Protein AF-0000000076589955 (afdb_homodimer)

Organism: Tetradesmus obliquus (NCBI:txid3088)

Foldseek 3Di:
DPPPDLQAFQQQLRRVLLVVLQVLLCVLCCCVLVPCLVVVVLVVDAQVRLQVNLCVQQVCLPVVVVVDDRPSPVPDDPQQRVSVLLLLLQLLLLCLCQQFVVLLCCQFFVKAAQRHHDDDLRGHVSSSSNSSSLVSNLQSNLLSQLSNLCVVCVPPDPVVNVVSSLVSQLVSLLVSLLVVLVSCPSPVRIDTPDSVCCNPVVSSLSSLLRSQCNVLVSPAPRHVPDDRDGSVNSNVSSVVSSVVSVVVSQVCLVPVWHPDDDPSRVVRRPSDPDPPD/DPPPDLQAFQQQLRRVLLVVLQVCLCVLCCCVLPPCLVVVVLVVDAQVRLQVNLCVQQVCLPPVVVVDDRPSPVPDDPQQRVSVLLLLLQLLLLCLCQQFVVLLCCQFFVKAAQGHHDDDLRGHPSSSSNSSSLVSNLQSNLLSQLSNLCVVCVPPDPVVNVVSSLVSQLVSLLVSLLVVLVSCPSPVRIDTPDSVCCNPVVSSLSSLLRSQCNVLVSPAPRHVPDDRDGSVNSNVSSVVSSVVSVVVSQVCLVPVWHPDDDPSRVVRRPSDDDPPD

pLDDT: mean 89.79, std 14.44, range [21.58, 98.88]

Solvent-accessible surface area (backbone atoms only — not comparable to full-atom values): 28778 Å² total; per-residue (Å²): 124,85,81,64,61,55,50,55,52,75,13,57,40,41,29,52,35,37,51,48,40,56,67,49,42,59,54,50,49,43,46,49,66,64,39,35,52,74,67,47,52,63,77,74,40,47,36,66,47,38,40,48,55,12,44,66,45,27,47,51,72,60,54,47,64,74,73,46,93,51,82,69,40,68,91,46,63,71,75,65,29,39,51,54,50,50,49,51,27,40,48,51,34,33,45,48,41,49,61,54,50,45,40,40,38,37,26,23,44,36,36,49,77,67,62,65,49,55,60,53,88,86,34,46,50,31,55,46,28,40,40,37,40,51,52,48,30,53,43,39,52,47,40,29,53,51,37,34,55,48,56,74,36,63,85,49,56,68,70,56,41,51,51,50,50,52,50,50,41,49,51,49,17,34,50,51,30,30,50,50,54,57,67,44,61,75,39,84,41,52,41,54,76,47,56,74,51,37,58,50,61,39,12,52,60,54,12,45,56,36,60,50,43,42,66,58,58,48,64,60,50,42,40,74,87,46,74,83,66,48,57,66,54,42,50,38,49,22,28,14,45,41,29,52,39,51,51,52,53,49,50,40,41,77,72,76,46,38,86,39,97,38,85,47,22,77,19,43,51,32,38,76,66,80,73,78,122,124,85,83,65,62,56,49,56,52,75,14,58,40,42,30,52,35,38,51,47,39,56,67,49,42,60,55,49,49,42,46,49,65,63,39,33,54,74,66,48,51,63,78,74,40,47,36,66,48,40,40,49,55,13,44,66,44,28,47,51,74,64,52,49,62,75,74,46,93,52,81,69,42,68,90,47,61,71,74,66,30,41,50,55,49,50,50,52,28,40,48,50,34,33,45,47,42,49,62,54,49,44,42,43,37,36,27,24,46,36,36,50,80,67,60,64,50,54,59,52,90,84,35,47,50,33,55,46,30,40,41,37,39,50,51,49,32,51,45,38,51,48,40,30,53,52,37,35,55,49,56,74,36,62,84,48,58,68,69,57,42,51,50,51,49,52,49,50,41,49,51,50,18,34,50,50,30,30,50,52,54,58,68,44,62,77,39,83,41,50,43,56,76,48,56,71,51,38,58,50,63,40,11,53,60,54,12,46,57,34,59,50,43,43,66,57,59,47,65,61,48,41,41,75,86,45,74,83,66,48,55,66,55,42,50,39,49,23,28,14,47,42,31,50,38,51,51,51,53,50,50,40,41,77,72,75,46,39,85,39,97,38,83,45,20,76,16,42,53,33,40,78,69,77,72,79,121

Radius of gyration: 25.17 Å; Cα contacts (8 Å, |Δi|>4): 727; chains: 2; bounding box: 64×62×56 Å

Sequence (554 aa):
MSTGSSWLAANPSKRWAELFFLAYSPFWIGWALCILVPFQLYEHLDAWGYLLVGLAAALPCVVVPLLLPNKADEAKPWYDWFWVKANVWVAIFGFIGNYFWTHYFFNLLGAAYTLPSHRLNGIPLVMFLMTHAYFLFYHALANLVLRRVEAHLCHAPLATRKLARALAVFLLAYATAFMETLTISHFPYYTFVDRSKMYSVGSLFYAIYFFVSFPMFMRLDETPQGRRWSLREVCLDALAAGMLVTLLLDVWRITVGGIVDSPAAAAGLQWAVEVQGMSTGSSWLAANPSKRWAELFFLAYSPFWIGWALCILVPFQLYEHLDAWGYLLVGLAAALPCVVVPLLLPNKADEAKPWYDWFWVKANVWVAIFGFIGNYFWTHYFFNLLGAAYTLPSHRLNGIPLVMFLMTHAYFLFYHALANLVLRRVEAHLCHAPLATRKLARALAVFLLAYATAFMETLTISHFPYYTFVDRSKMYSVGSLFYAIYFFVSFPMFMRLDETPQGRRWSLREVCLDALAAGMLVTLLLDVWRITVGGIVDSPAAAAGLQWAVEVQG

Structure (mmCIF, N/CA/C/O backbone):
data_AF-0000000076589955-model_v1
#
loop_
_entity.id
_entity.type
_entity.pdbx_description
1 polymer 'Cycloeucalenol cycloisomerase'
#
loop_
_atom_site.group_PDB
_atom_site.id
_atom_site.type_symbol
_atom_site.label_atom_id
_atom_site.label_alt_id
_atom_site.label_comp_id
_atom_site.label_asym_id
_atom_site.label_entity_id
_atom_site.label_seq_id
_atom_site.pdbx_PDB_ins_code
_atom_site.Cartn_x
_atom_site.Cartn_y
_atom_site.Cartn_z
_atom_site.occupancy
_atom_site.B_iso_or_equiv
_atom_site.auth_seq_id
_atom_site.auth_comp_id
_atom_site.auth_asym_id
_atom_site.auth_atom_id
_atom_site.pdbx_PDB_model_num
ATOM 1 N N . MET A 1 1 ? -31.344 -27.297 1.923 1 29.33 1 MET A N 1
ATOM 2 C CA . MET A 1 1 ? -30.125 -26.484 1.826 1 29.33 1 MET A CA 1
ATOM 3 C C . MET A 1 1 ? -29.094 -27.172 0.939 1 29.33 1 MET A C 1
ATOM 5 O O . MET A 1 1 ? -28.703 -28.297 1.196 1 29.33 1 MET A O 1
ATOM 9 N N . SER A 1 2 ? -29.203 -27.125 -0.371 1 36.91 2 SER A N 1
ATOM 10 C CA . SER A 1 2 ? -28.344 -27.906 -1.244 1 36.91 2 SER A CA 1
ATOM 11 C C . SER A 1 2 ? -26.922 -27.984 -0.685 1 36.91 2 SER A C 1
ATOM 13 O O . SER A 1 2 ? -26.375 -26.984 -0.206 1 36.91 2 SER A O 1
ATOM 15 N N . THR A 1 3 ? -26.484 -29 -0.062 1 42.97 3 THR A N 1
ATOM 16 C CA . THR A 1 3 ? -25.219 -29.422 0.52 1 42.97 3 THR A CA 1
ATOM 17 C C . THR A 1 3 ? -24.047 -29.031 -0.383 1 42.97 3 THR A C 1
ATOM 19 O O . THR A 1 3 ? -23.672 -29.781 -1.287 1 42.97 3 THR A O 1
ATOM 22 N N . GLY A 1 4 ? -24.078 -27.844 -1.111 1 51.78 4 GLY A N 1
ATOM 23 C CA . GLY A 1 4 ? -23 -27.453 -2.008 1 51.78 4 GLY A CA 1
ATOM 24 C C . GLY A 1 4 ? -21.625 -27.781 -1.457 1 51.78 4 GLY A C 1
ATOM 25 O O . GLY A 1 4 ? -21.469 -28.016 -0.258 1 51.78 4 GLY A O 1
ATOM 26 N N . SER A 1 5 ? -20.703 -28.344 -2.338 1 67 5 SER A N 1
ATOM 27 C CA . SER A 1 5 ? -19.328 -28.781 -2.047 1 67 5 SER A CA 1
ATOM 28 C C . SER A 1 5 ? -18.609 -27.766 -1.158 1 67 5 SER A C 1
ATOM 30 O O . SER A 1 5 ? -18.688 -26.562 -1.391 1 67 5 SER A O 1
ATOM 32 N N . SER A 1 6 ? -18.328 -28.141 0.119 1 85.38 6 SER A N 1
ATOM 33 C CA . SER A 1 6 ? -17.578 -27.375 1.112 1 85.38 6 SER A CA 1
ATOM 34 C C . SER A 1 6 ? -16.266 -26.844 0.532 1 85.38 6 SER A C 1
ATOM 36 O O . SER A 1 6 ? -15.578 -26.047 1.175 1 85.38 6 SER A O 1
ATOM 38 N N . TRP A 1 7 ? -16.078 -27.188 -0.748 1 90.5 7 TRP A N 1
ATOM 39 C CA . TRP A 1 7 ? -14.844 -26.781 -1.412 1 90.5 7 TRP A CA 1
ATOM 40 C C . TRP A 1 7 ? -15.086 -25.562 -2.307 1 90.5 7 TRP A C 1
ATOM 42 O O . TRP A 1 7 ? -14.195 -24.719 -2.479 1 90.5 7 TRP A O 1
ATOM 52 N N . LEU A 1 8 ? -16.266 -25.516 -2.807 1 93.06 8 LEU A N 1
ATOM 53 C CA . LEU A 1 8 ? -16.547 -24.547 -3.857 1 93.06 8 LEU A CA 1
ATOM 54 C C . LEU A 1 8 ? -17.219 -23.297 -3.285 1 93.06 8 LEU A C 1
ATOM 56 O O . LEU A 1 8 ? -17.922 -23.375 -2.271 1 93.06 8 LEU A O 1
ATOM 60 N N . ALA A 1 9 ? -17.062 -22.188 -3.949 1 94.12 9 ALA A N 1
ATOM 61 C CA . ALA A 1 9 ? -17.656 -20.922 -3.5 1 94.12 9 ALA A CA 1
ATOM 62 C C . ALA A 1 9 ? -19.172 -20.953 -3.611 1 94.12 9 ALA A C 1
ATOM 64 O O . ALA A 1 9 ? -19.719 -21.5 -4.574 1 94.12 9 ALA A O 1
ATOM 65 N N . ALA A 1 10 ? -19.828 -20.359 -2.654 1 92.31 10 ALA A N 1
ATOM 66 C CA . ALA A 1 10 ? -21.281 -20.219 -2.699 1 92.31 10 ALA A CA 1
ATOM 67 C C . ALA A 1 10 ? -21.703 -19.266 -3.814 1 92.31 10 ALA A C 1
ATOM 69 O O . ALA A 1 10 ? -22.766 -19.469 -4.43 1 92.31 10 ALA A O 1
ATOM 70 N N . ASN A 1 11 ? -20.953 -18.25 -4.062 1 94.5 11 ASN A N 1
ATOM 71 C CA . ASN A 1 11 ? -21.172 -17.344 -5.184 1 94.5 11 ASN A CA 1
ATOM 72 C C . ASN A 1 11 ? -20.875 -18.016 -6.516 1 94.5 11 ASN A C 1
ATOM 74 O O . ASN A 1 11 ? -19.734 -18.391 -6.785 1 94.5 11 ASN A O 1
ATOM 78 N N . PRO A 1 12 ? -21.859 -18.188 -7.34 1 94.12 12 PRO A N 1
ATOM 79 C CA . PRO A 1 12 ? -21.656 -18.938 -8.578 1 94.12 12 PRO A CA 1
ATOM 80 C C . PRO A 1 12 ? -20.641 -18.281 -9.516 1 94.12 12 PRO A C 1
ATOM 82 O O . PRO A 1 12 ? -19.922 -18.969 -10.242 1 94.12 12 PRO A O 1
ATOM 85 N N . SER A 1 13 ? -20.641 -16.938 -9.562 1 95.56 13 SER A N 1
ATOM 86 C CA . SER A 1 13 ? -19.656 -16.25 -10.383 1 95.56 13 SER A CA 1
ATOM 87 C C . SER A 1 13 ? -18.234 -16.562 -9.93 1 95.56 13 SER A C 1
ATOM 89 O O . SER A 1 13 ? -17.375 -16.844 -10.758 1 95.56 13 SER A O 1
ATOM 91 N N . LYS A 1 14 ? -18.016 -16.516 -8.617 1 96.38 14 LYS A N 1
ATOM 92 C CA . LYS A 1 14 ? -16.719 -16.828 -8.039 1 96.38 14 LYS A CA 1
ATOM 93 C C . LYS A 1 14 ? -16.375 -18.312 -8.227 1 96.38 14 LYS A C 1
ATOM 95 O O . LYS A 1 14 ? -15.234 -18.656 -8.547 1 96.38 14 LYS A O 1
ATOM 100 N N . ARG A 1 15 ? -17.297 -19.125 -8.086 1 96.38 15 ARG A N 1
ATOM 101 C CA . ARG A 1 15 ? -17.109 -20.562 -8.297 1 96.38 15 ARG A CA 1
ATOM 102 C C . ARG A 1 15 ? -16.641 -20.844 -9.719 1 96.38 15 ARG A C 1
ATOM 104 O O . ARG A 1 15 ? -15.664 -21.578 -9.914 1 96.38 15 ARG A O 1
ATOM 111 N N . TRP A 1 16 ? -17.281 -20.297 -10.617 1 96.69 16 TRP A N 1
ATOM 112 C CA . TRP A 1 16 ? -16.938 -20.5 -12.023 1 96.69 16 TRP A CA 1
ATOM 113 C C . TRP A 1 16 ? -15.516 -20.047 -12.305 1 96.69 16 TRP A C 1
ATOM 115 O O . TRP A 1 16 ? -14.742 -20.766 -12.938 1 96.69 16 TRP A O 1
ATOM 125 N N . ALA A 1 17 ? -15.148 -18.859 -11.844 1 97.62 17 ALA A N 1
ATOM 126 C CA . ALA A 1 17 ? -13.828 -18.281 -12.102 1 97.62 17 ALA A CA 1
ATOM 127 C C . ALA A 1 17 ? -12.727 -19.109 -11.461 1 97.62 17 ALA A C 1
ATOM 129 O O . ALA A 1 17 ? -11.711 -19.391 -12.094 1 97.62 17 ALA A O 1
ATOM 130 N N . GLU A 1 18 ? -12.93 -19.484 -10.211 1 97.75 18 GLU A N 1
ATOM 131 C CA . GLU A 1 18 ? -11.93 -20.281 -9.492 1 97.75 18 GLU A CA 1
ATOM 132 C C . GLU A 1 18 ? -11.711 -21.625 -10.172 1 97.75 18 GLU A C 1
ATOM 134 O O . GLU A 1 18 ? -10.57 -22.078 -10.305 1 97.75 18 GLU A O 1
ATOM 139 N N . LEU A 1 19 ? -12.742 -22.234 -10.578 1 97 19 LEU A N 1
ATOM 140 C CA . LEU A 1 19 ? -12.625 -23.516 -11.273 1 97 19 LEU A CA 1
ATOM 141 C C . LEU A 1 19 ? -11.906 -23.344 -12.602 1 97 19 LEU A C 1
ATOM 143 O O . LEU A 1 19 ? -11.109 -24.203 -13 1 97 19 LEU A O 1
ATOM 147 N N . PHE A 1 20 ? -12.219 -22.281 -13.266 1 97.81 20 PHE A N 1
ATOM 148 C CA . PHE A 1 20 ? -11.523 -22.016 -14.523 1 97.81 20 PHE A CA 1
ATOM 149 C C . PHE A 1 20 ? -10.023 -21.875 -14.289 1 97.81 20 PHE A C 1
ATOM 151 O O . PHE A 1 20 ? -9.219 -22.5 -14.992 1 97.81 20 PHE A O 1
ATOM 158 N N . PHE A 1 21 ? -9.609 -21.016 -13.305 1 98 21 PHE A N 1
ATOM 159 C CA . PHE A 1 21 ? -8.195 -20.781 -13.031 1 98 21 PHE A CA 1
ATOM 160 C C . PHE A 1 21 ? -7.5 -22.062 -12.633 1 98 21 PHE A C 1
ATOM 162 O O . PHE A 1 21 ? -6.359 -22.312 -13.031 1 98 21 PHE A O 1
ATOM 169 N N . LEU A 1 22 ? -8.172 -22.906 -11.867 1 97.69 22 LEU A N 1
ATOM 170 C CA . LEU A 1 22 ? -7.602 -24.188 -11.43 1 97.69 22 LEU A CA 1
ATOM 171 C C . LEU A 1 22 ? -7.457 -25.141 -12.609 1 97.69 22 LEU A C 1
ATOM 173 O O . LEU A 1 22 ? -6.445 -25.844 -12.719 1 97.69 22 LEU A O 1
ATOM 177 N N . ALA A 1 23 ? -8.414 -25.188 -13.484 1 96.88 23 ALA A N 1
ATOM 178 C CA . ALA A 1 23 ? -8.398 -26.094 -14.633 1 96.88 23 ALA A CA 1
ATOM 179 C C . ALA A 1 23 ? -7.367 -25.641 -15.664 1 96.88 23 ALA A C 1
ATOM 181 O O . ALA A 1 23 ? -6.754 -26.469 -16.344 1 96.88 23 ALA A O 1
ATOM 182 N N . TYR A 1 24 ? -7.215 -24.344 -15.75 1 96.75 24 TYR A N 1
ATOM 183 C CA . TYR A 1 24 ? -6.301 -23.797 -16.734 1 96.75 24 TYR A CA 1
ATOM 184 C C . TYR A 1 24 ? -4.852 -23.953 -16.297 1 96.75 24 TYR A C 1
ATOM 186 O O . TYR A 1 24 ? -3.955 -24.125 -17.125 1 96.75 24 TYR A O 1
ATOM 194 N N . SER A 1 25 ? -4.531 -23.922 -15.023 1 95.06 25 SER A N 1
ATOM 195 C CA . SER A 1 25 ? -3.188 -23.797 -14.477 1 95.06 25 SER A CA 1
ATOM 196 C C . SER A 1 25 ? -2.326 -25 -14.836 1 95.06 25 SER A C 1
ATOM 198 O O . SER A 1 25 ? -1.138 -24.859 -15.125 1 95.06 25 SER A O 1
ATOM 200 N N . PRO A 1 26 ? -2.844 -26.25 -14.828 1 92.75 26 PRO A N 1
ATOM 201 C CA . PRO A 1 26 ? -2 -27.375 -15.227 1 92.75 26 PRO A CA 1
ATOM 202 C C . PRO A 1 26 ? -1.487 -27.25 -16.656 1 92.75 26 PRO A C 1
ATOM 204 O O . PRO A 1 26 ? -0.429 -27.797 -17 1 92.75 26 PRO A O 1
ATOM 207 N N . PHE A 1 27 ? -2.227 -26.531 -17.453 1 89.75 27 PHE A N 1
ATOM 208 C CA . PHE A 1 27 ? -1.818 -26.359 -18.844 1 89.75 27 PHE A CA 1
ATOM 209 C C . PHE A 1 27 ? -0.535 -25.531 -18.922 1 89.75 27 PHE A C 1
ATOM 211 O O . PHE A 1 27 ? 0.465 -26 -19.484 1 89.75 27 PHE A O 1
ATOM 218 N N . TRP A 1 28 ? -0.525 -24.312 -18.375 1 89.5 28 TRP A N 1
ATOM 219 C CA . TRP A 1 28 ? 0.678 -23.5 -18.5 1 89.5 28 TRP A CA 1
ATOM 220 C C . TRP A 1 28 ? 1.794 -24.031 -17.609 1 89.5 28 TRP A C 1
ATOM 222 O O . TRP A 1 28 ? 2.977 -23.875 -17.922 1 89.5 28 TRP A O 1
ATOM 232 N N . ILE A 1 29 ? 1.489 -24.641 -16.453 1 87.94 29 ILE A N 1
ATOM 233 C CA . ILE A 1 29 ? 2.506 -25.266 -15.617 1 87.94 29 ILE A CA 1
ATOM 234 C C . ILE A 1 29 ? 3.182 -26.391 -16.375 1 87.94 29 ILE A C 1
ATOM 236 O O . ILE A 1 29 ? 4.41 -26.516 -16.375 1 87.94 29 ILE A O 1
ATOM 240 N N . GLY A 1 30 ? 2.373 -27.25 -17.078 1 86.25 30 GLY A N 1
ATOM 241 C CA . GLY A 1 30 ? 2.898 -28.344 -17.875 1 86.25 30 GLY A CA 1
ATOM 242 C C . GLY A 1 30 ? 3.82 -27.891 -18.984 1 86.25 30 GLY A C 1
ATOM 243 O O . GLY A 1 30 ? 4.914 -28.438 -19.156 1 86.25 30 GLY A O 1
ATOM 244 N N . TRP A 1 31 ? 3.389 -26.938 -19.656 1 87.06 31 TRP A N 1
ATOM 245 C CA . TRP A 1 31 ? 4.207 -26.469 -20.766 1 87.06 31 TRP A CA 1
ATOM 246 C C . TRP A 1 31 ? 5.469 -25.781 -20.266 1 87.06 31 TRP A C 1
ATOM 248 O O . TRP A 1 31 ? 6.551 -25.953 -20.828 1 87.06 31 TRP A O 1
ATOM 258 N N . ALA A 1 32 ? 5.438 -24.969 -19.188 1 82.62 32 ALA A N 1
ATOM 259 C CA . ALA A 1 32 ? 6.586 -24.219 -18.672 1 82.62 32 ALA A CA 1
ATOM 260 C C . ALA A 1 32 ? 7.566 -25.156 -17.969 1 82.62 32 ALA A C 1
ATOM 262 O O . ALA A 1 32 ? 8.766 -25.156 -18.266 1 82.62 32 ALA A O 1
ATOM 263 N N . LEU A 1 33 ? 7.043 -26.062 -17.141 1 80.75 33 LEU A N 1
ATOM 264 C CA . LEU A 1 33 ? 7.914 -26.828 -16.266 1 80.75 33 LEU A CA 1
ATOM 265 C C . LEU A 1 33 ? 8.227 -28.188 -16.859 1 80.75 33 LEU A C 1
ATOM 267 O O . LEU A 1 33 ? 9.219 -28.828 -16.5 1 80.75 33 LEU A O 1
ATOM 271 N N . CYS A 1 34 ? 7.414 -28.609 -17.875 1 83 34 CYS A N 1
ATOM 272 C CA . CYS A 1 34 ? 7.641 -29.953 -18.391 1 83 34 CYS A CA 1
ATOM 273 C C . CYS A 1 34 ? 8.164 -29.891 -19.828 1 83 34 CYS A C 1
ATOM 275 O O . CYS A 1 34 ? 8.648 -30.891 -20.359 1 83 34 CYS A O 1
ATOM 277 N N . ILE A 1 35 ? 8.055 -28.812 -20.359 1 87.44 35 ILE A N 1
ATOM 278 C CA . ILE A 1 35 ? 8.492 -28.734 -21.75 1 87.44 35 ILE A CA 1
ATOM 279 C C . ILE A 1 35 ? 9.555 -27.656 -21.906 1 87.44 35 ILE A C 1
ATOM 281 O O . ILE A 1 35 ? 10.719 -27.938 -22.203 1 87.44 35 ILE A O 1
ATOM 285 N N . LEU A 1 36 ? 9.273 -26.484 -21.578 1 86.94 36 LEU A N 1
ATOM 286 C CA . LEU A 1 36 ? 10.148 -25.344 -21.797 1 86.94 36 LEU A CA 1
ATOM 287 C C . LEU A 1 36 ? 11.469 -25.516 -21.047 1 86.94 36 LEU A C 1
ATOM 289 O O . LEU A 1 36 ? 12.539 -25.359 -21.641 1 86.94 36 LEU A O 1
ATOM 293 N N . VAL A 1 37 ? 11.445 -25.906 -19.812 1 83 37 VAL A N 1
ATOM 294 C CA . VAL A 1 37 ? 12.633 -25.938 -18.969 1 83 37 VAL A CA 1
ATOM 295 C C . VAL A 1 37 ? 13.422 -27.219 -19.219 1 83 37 VAL A C 1
ATOM 297 O O . VAL A 1 37 ? 14.617 -27.172 -19.531 1 83 37 VAL A O 1
ATOM 300 N N . PRO A 1 38 ? 12.766 -28.406 -19.25 1 83.31 38 PRO A N 1
ATOM 301 C CA . PRO A 1 38 ? 13.531 -29.641 -19.438 1 83.31 38 PRO A CA 1
ATOM 302 C C . PRO A 1 38 ? 14.164 -29.75 -20.828 1 83.31 38 PRO A C 1
ATOM 304 O O . PRO A 1 38 ? 15.25 -30.297 -20.969 1 83.31 38 PRO A O 1
ATOM 307 N N . PHE A 1 39 ? 13.531 -29.188 -21.766 1 89.19 39 PHE A N 1
ATOM 308 C CA . PHE A 1 39 ? 14.078 -29.25 -23.109 1 89.19 39 PHE A CA 1
ATOM 309 C C . PHE A 1 39 ? 14.914 -28.016 -23.422 1 89.19 39 PHE A C 1
ATOM 311 O O . P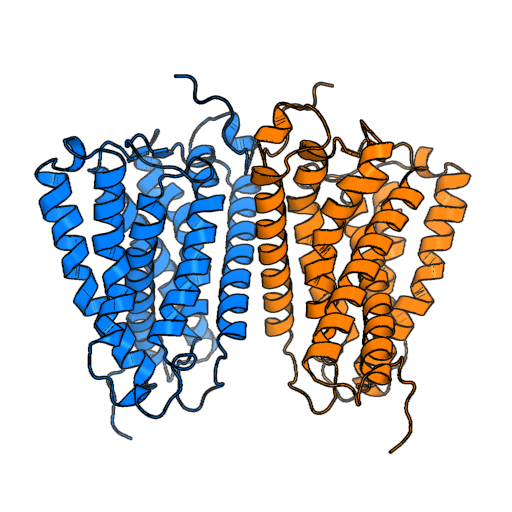HE A 1 39 ? 15.352 -27.828 -24.562 1 89.19 39 PHE A O 1
ATOM 318 N N . GLN A 1 40 ? 15.07 -27.172 -22.453 1 89.12 40 GLN A N 1
ATOM 319 C CA . GLN A 1 40 ? 15.93 -25.984 -22.484 1 89.12 40 GLN A CA 1
ATOM 320 C C . GLN A 1 40 ? 15.562 -25.078 -23.656 1 89.12 40 GLN A C 1
ATOM 322 O O . GLN A 1 40 ? 16.453 -24.547 -24.344 1 89.12 40 GLN A O 1
ATOM 327 N N . LEU A 1 41 ? 14.32 -25.047 -23.984 1 90.06 41 LEU A N 1
ATOM 328 C CA . LEU A 1 41 ? 13.859 -24.203 -25.078 1 90.06 41 LEU A CA 1
ATOM 329 C C . LEU A 1 41 ? 14.094 -22.719 -24.766 1 90.06 41 LEU A C 1
ATOM 331 O O . LEU A 1 41 ? 14.133 -21.891 -25.672 1 90.06 41 LEU A O 1
ATOM 335 N N . TYR A 1 42 ? 14.25 -22.391 -23.484 1 88.06 42 TYR A N 1
ATOM 336 C CA . TYR A 1 42 ? 14.484 -21.031 -23.016 1 88.06 42 TYR A CA 1
ATOM 337 C C . TYR A 1 42 ? 15.797 -20.484 -23.578 1 88.06 42 TYR A C 1
ATOM 339 O O . TYR A 1 42 ? 15.984 -19.281 -23.672 1 88.06 42 TYR A O 1
ATOM 347 N N . GLU A 1 43 ? 16.734 -21.344 -23.953 1 90.25 43 GLU A N 1
ATOM 348 C CA . GLU A 1 43 ? 18.047 -20.938 -24.453 1 90.25 43 GLU A CA 1
ATOM 349 C C . GLU A 1 43 ? 17.922 -20.312 -25.844 1 90.25 43 GLU A C 1
ATOM 351 O O . GLU A 1 43 ? 18.812 -19.578 -26.281 1 90.25 43 GLU A O 1
ATOM 356 N N . HIS A 1 44 ? 16.828 -20.656 -26.422 1 91.81 44 HIS A N 1
ATOM 357 C CA . HIS A 1 44 ? 16.672 -20.172 -27.781 1 91.81 44 HIS A CA 1
ATOM 358 C C . HIS A 1 44 ? 15.773 -18.938 -27.828 1 91.81 44 HIS A C 1
ATOM 360 O O . HIS A 1 44 ? 15.438 -18.438 -28.906 1 91.81 44 HIS A O 1
ATOM 366 N N . LEU A 1 45 ? 15.438 -18.469 -26.734 1 93.19 45 LEU A N 1
ATOM 367 C CA . LEU A 1 45 ? 14.516 -17.344 -26.672 1 93.19 45 LEU A CA 1
ATOM 368 C C . LEU A 1 45 ? 15.266 -16.031 -26.453 1 93.19 45 LEU A C 1
ATOM 370 O O . LEU A 1 45 ? 16.219 -15.977 -25.688 1 93.19 45 LEU A O 1
ATOM 374 N N . ASP A 1 46 ? 14.898 -15.102 -27.25 1 94.5 46 ASP A N 1
ATOM 375 C CA . ASP A 1 46 ? 15.359 -13.734 -26.984 1 94.5 46 ASP A CA 1
ATOM 376 C C . ASP A 1 46 ? 14.375 -12.984 -26.094 1 94.5 46 ASP A C 1
ATOM 378 O O . ASP A 1 46 ? 13.492 -13.594 -25.484 1 94.5 46 ASP A O 1
ATOM 382 N N . ALA A 1 47 ? 14.516 -11.711 -25.969 1 94.94 47 ALA A N 1
ATOM 383 C CA . ALA A 1 47 ? 13.672 -10.906 -25.094 1 94.94 47 ALA A CA 1
ATOM 384 C C . ALA A 1 47 ? 12.203 -11.016 -25.5 1 94.94 47 ALA A C 1
ATOM 386 O O . ALA A 1 47 ? 11.32 -11.109 -24.656 1 94.94 47 ALA A O 1
ATOM 387 N N . TRP A 1 48 ? 11.93 -11.008 -26.766 1 95.81 48 TRP A N 1
ATOM 388 C CA . TRP A 1 48 ? 10.562 -11.102 -27.281 1 95.81 48 TRP A CA 1
ATOM 389 C C . TRP A 1 48 ? 10 -12.508 -27.062 1 95.81 48 TRP A C 1
ATOM 391 O O . TRP A 1 48 ? 8.812 -12.664 -26.781 1 95.81 48 TRP A O 1
ATOM 401 N N . GLY A 1 49 ? 10.898 -13.477 -27.266 1 94.69 49 GLY A N 1
ATOM 402 C CA . GLY A 1 49 ? 10.477 -14.844 -27 1 94.69 49 GLY A CA 1
ATOM 403 C C . GLY A 1 49 ? 10.031 -15.055 -25.562 1 94.69 49 GLY A C 1
ATOM 404 O O . GLY A 1 49 ? 9 -15.68 -25.312 1 94.69 49 GLY A O 1
ATOM 405 N N . TYR A 1 50 ? 10.781 -14.516 -24.656 1 94.06 50 TYR A N 1
ATOM 406 C CA . TYR A 1 50 ? 10.414 -14.617 -23.25 1 94.06 50 TYR A CA 1
ATOM 407 C C . TYR A 1 50 ? 9.102 -13.898 -22.969 1 94.06 50 TYR A C 1
ATOM 409 O O . TYR A 1 50 ? 8.273 -14.383 -22.188 1 94.06 50 TYR A O 1
ATOM 417 N N . LEU A 1 51 ? 8.938 -12.734 -23.562 1 96 51 LEU A N 1
ATOM 418 C CA . LEU A 1 51 ? 7.691 -12 -23.406 1 96 51 LEU A CA 1
ATOM 419 C C . LEU A 1 51 ? 6.504 -12.82 -23.891 1 96 51 LEU A C 1
ATOM 421 O O . LEU A 1 51 ? 5.453 -12.844 -23.234 1 96 51 LEU A O 1
ATOM 425 N N . LEU A 1 52 ? 6.68 -13.531 -24.984 1 94.5 52 LEU A N 1
ATOM 426 C CA . LEU A 1 52 ? 5.617 -14.352 -25.547 1 94.5 52 LEU A CA 1
ATOM 427 C C . LEU A 1 52 ? 5.273 -15.516 -24.625 1 94.5 52 LEU A C 1
ATOM 429 O O . LEU A 1 52 ? 4.109 -15.898 -24.516 1 94.5 52 LEU A O 1
ATOM 433 N N . VAL A 1 53 ? 6.285 -16.062 -24 1 92.75 53 VAL A N 1
ATOM 434 C CA . VAL A 1 53 ? 6.062 -17.141 -23.047 1 92.75 53 VAL A CA 1
ATOM 435 C C . VAL A 1 53 ? 5.18 -16.641 -21.906 1 92.75 53 VAL A C 1
ATOM 437 O O . VAL A 1 53 ? 4.207 -17.297 -21.531 1 92.75 53 VAL A O 1
ATOM 440 N N . GLY A 1 54 ? 5.543 -15.445 -21.359 1 94.69 54 GLY A N 1
ATOM 441 C CA . GLY A 1 54 ? 4.738 -14.852 -20.312 1 94.69 54 GLY A CA 1
ATOM 442 C C . GLY A 1 54 ? 3.311 -14.562 -20.734 1 94.69 54 GLY A C 1
ATOM 443 O O . GLY A 1 54 ? 2.365 -14.82 -20 1 94.69 54 GLY A O 1
ATOM 444 N N . LEU A 1 55 ? 3.145 -14.062 -21.938 1 96.12 55 LEU A N 1
ATOM 445 C CA . LEU A 1 55 ? 1.824 -13.734 -22.469 1 96.12 55 LEU A CA 1
ATOM 446 C C . LEU A 1 55 ? 0.99 -15 -22.656 1 96.12 55 LEU A C 1
ATOM 448 O O . LEU A 1 55 ? -0.218 -14.992 -22.422 1 96.12 55 LEU A O 1
ATOM 452 N N . ALA A 1 56 ? 1.624 -16.047 -23.078 1 94.25 56 ALA A N 1
ATOM 453 C CA . ALA A 1 56 ? 0.936 -17.312 -23.297 1 94.25 56 ALA A CA 1
ATOM 454 C C . ALA A 1 56 ? 0.344 -17.844 -22 1 94.25 56 ALA A C 1
ATOM 456 O O . ALA A 1 56 ? -0.693 -18.516 -22.016 1 94.25 56 ALA A O 1
ATOM 457 N N . ALA A 1 57 ? 1.024 -17.547 -20.938 1 95.31 57 ALA A N 1
ATOM 458 C CA . ALA A 1 57 ? 0.542 -18.016 -19.641 1 95.31 57 ALA A CA 1
ATOM 459 C C . ALA A 1 57 ? -0.51 -17.062 -19.078 1 95.31 57 ALA A C 1
ATOM 461 O O . ALA A 1 57 ? -1.536 -17.516 -18.547 1 95.31 57 ALA A O 1
ATOM 462 N N . ALA A 1 58 ? -0.334 -15.789 -19.188 1 97.5 58 ALA A N 1
ATOM 463 C CA . ALA A 1 58 ? -1.144 -14.797 -18.484 1 97.5 58 ALA A CA 1
ATOM 464 C C . ALA A 1 58 ? -2.383 -14.422 -19.297 1 97.5 58 ALA A C 1
ATOM 466 O O . ALA A 1 58 ? -3.477 -14.289 -18.734 1 97.5 58 ALA A O 1
ATOM 467 N N . LEU A 1 59 ? -2.289 -14.312 -20.562 1 97.25 59 LEU A N 1
ATOM 468 C CA . LEU A 1 59 ? -3.328 -13.734 -21.406 1 97.25 59 LEU A CA 1
ATOM 469 C C . LEU A 1 59 ? -4.586 -14.602 -21.391 1 97.25 59 LEU A C 1
ATOM 471 O O . LEU A 1 59 ? -5.699 -14.07 -21.359 1 97.25 59 LEU A O 1
ATOM 475 N N . PRO A 1 60 ? -4.484 -15.93 -21.406 1 97.06 60 PRO A N 1
ATOM 476 C CA . PRO A 1 60 ? -5.691 -16.766 -21.391 1 97.06 60 PRO A CA 1
ATOM 477 C C . PRO A 1 60 ? -6.523 -16.578 -20.125 1 97.06 60 PRO A C 1
ATOM 479 O O . PRO A 1 60 ? -7.727 -16.844 -20.125 1 97.06 60 PRO A O 1
ATOM 482 N N . CYS A 1 61 ? -5.91 -16.109 -19.031 1 97.5 61 CYS A N 1
ATOM 483 C CA . CYS A 1 61 ? -6.645 -15.875 -17.797 1 97.5 61 CYS A CA 1
ATOM 484 C C . CYS A 1 61 ? -7.652 -14.742 -17.969 1 97.5 61 CYS A C 1
ATOM 486 O O . CYS A 1 61 ? -8.594 -14.617 -17.188 1 97.5 61 CYS A O 1
ATOM 488 N N . VAL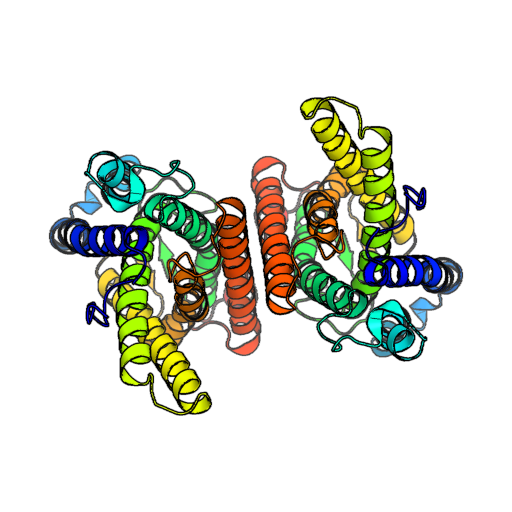 A 1 62 ? -7.492 -13.914 -18.953 1 96.62 62 VAL A N 1
ATOM 489 C CA . VAL A 1 62 ? -8.359 -12.766 -19.203 1 96.62 62 VAL A CA 1
ATOM 490 C C . VAL A 1 62 ? -9.219 -13.016 -20.438 1 96.62 62 VAL A C 1
ATOM 492 O O . VAL A 1 62 ? -10.43 -12.773 -20.406 1 96.62 62 VAL A O 1
ATOM 495 N N . VAL A 1 63 ? -8.711 -13.633 -21.469 1 96.69 63 VAL A N 1
ATOM 496 C CA . VAL A 1 63 ? -9.352 -13.711 -22.781 1 96.69 63 VAL A CA 1
ATOM 497 C C . VAL A 1 63 ? -10.312 -14.898 -22.812 1 96.69 63 VAL A C 1
ATOM 499 O O . VAL A 1 63 ? -11.438 -14.781 -23.312 1 96.69 63 VAL A O 1
ATOM 502 N N . VAL A 1 64 ? -9.867 -16 -22.25 1 96.12 64 VAL A N 1
ATOM 503 C CA . VAL A 1 64 ? -10.648 -17.234 -22.375 1 96.12 64 VAL A CA 1
ATOM 504 C C . VAL A 1 64 ? -11.969 -17.094 -21.625 1 96.12 64 VAL A C 1
ATOM 506 O O . VAL A 1 64 ? -13.023 -17.484 -22.125 1 96.12 64 VAL A O 1
ATOM 509 N N . PRO A 1 65 ? -11.969 -16.547 -20.438 1 95.88 65 PRO A N 1
ATOM 510 C CA . PRO A 1 65 ? -13.242 -16.344 -19.75 1 95.88 65 PRO A CA 1
ATOM 511 C C . PRO A 1 65 ? -14.227 -15.5 -20.547 1 95.88 65 PRO A C 1
ATOM 513 O O . PRO A 1 65 ? -15.445 -15.688 -20.438 1 95.88 65 PRO A O 1
ATOM 516 N N . LEU A 1 66 ? -13.781 -14.586 -21.359 1 92.75 66 LEU A N 1
ATOM 517 C CA . LEU A 1 66 ? -14.633 -13.75 -22.188 1 92.75 66 LEU A CA 1
ATOM 518 C C . LEU A 1 66 ? -15.344 -14.578 -23.25 1 92.75 66 LEU A C 1
ATOM 520 O O . LEU A 1 66 ? -16.422 -14.211 -23.719 1 92.75 66 LEU A O 1
ATOM 524 N N . LEU A 1 67 ? -14.734 -15.719 -23.594 1 93.19 67 LEU A N 1
ATOM 525 C CA . LEU A 1 67 ? -15.234 -16.531 -24.688 1 93.19 67 LEU A CA 1
ATOM 526 C C . LEU A 1 67 ? -16.078 -17.688 -24.188 1 93.19 67 LEU A C 1
ATOM 528 O O . LEU A 1 67 ? -16.781 -18.344 -24.953 1 93.19 67 LEU A O 1
ATOM 532 N N . LEU A 1 68 ? -16 -17.938 -22.922 1 93.69 68 LEU A N 1
ATOM 533 C CA . LEU A 1 68 ? -16.719 -19.078 -22.344 1 93.69 68 LEU A CA 1
ATOM 534 C C . LEU A 1 68 ? -18.047 -18.641 -21.734 1 93.69 68 LEU A C 1
ATOM 536 O O . LEU A 1 68 ? -18.125 -17.578 -21.109 1 93.69 68 LEU A O 1
ATOM 540 N N . PRO A 1 69 ? -19.047 -19.453 -21.969 1 87.25 69 PRO A N 1
ATOM 541 C CA . PRO A 1 69 ? -20.344 -19.125 -21.359 1 87.25 69 PRO A CA 1
ATOM 542 C C . PRO A 1 69 ? -20.312 -19.219 -19.828 1 87.25 69 PRO A C 1
ATOM 544 O O . PRO A 1 69 ? -19.719 -20.141 -19.281 1 87.25 69 PRO A O 1
ATOM 547 N N . ASN A 1 70 ? -20.781 -18.219 -19.141 1 92.38 70 ASN A N 1
ATOM 548 C CA . ASN A 1 70 ? -20.938 -18.156 -17.688 1 92.38 70 ASN A CA 1
ATOM 549 C C . ASN A 1 70 ? -22.312 -17.609 -17.297 1 92.38 70 ASN A C 1
ATOM 551 O O . ASN A 1 70 ? -22.531 -16.406 -17.297 1 92.38 70 ASN A O 1
ATOM 555 N N . LYS A 1 71 ? -23.219 -18.531 -16.969 1 93.19 71 LYS A N 1
ATOM 556 C CA . LYS A 1 71 ? -24.594 -18.172 -16.672 1 93.19 71 LYS A CA 1
ATOM 557 C C . LYS A 1 71 ? -24.672 -17.234 -15.477 1 93.19 71 LYS A C 1
ATOM 559 O O . LYS A 1 71 ? -25.531 -16.344 -15.43 1 93.19 71 LYS A O 1
ATOM 564 N N . ALA A 1 72 ? -23.812 -17.406 -14.578 1 92 72 ALA A N 1
ATOM 565 C CA . ALA A 1 72 ? -23.844 -16.609 -13.352 1 92 72 ALA A CA 1
ATOM 566 C C . ALA A 1 72 ? -23.562 -15.133 -13.648 1 92 72 ALA A C 1
ATOM 568 O O . ALA A 1 72 ? -24 -14.25 -12.898 1 92 72 ALA A O 1
ATOM 569 N N . ASP A 1 73 ? -22.906 -14.82 -14.797 1 93.88 73 ASP A N 1
ATOM 570 C CA . ASP A 1 73 ? -22.453 -13.461 -15.086 1 93.88 73 ASP A CA 1
ATOM 571 C C . ASP A 1 73 ? -23.312 -12.828 -16.188 1 93.88 73 ASP A C 1
ATOM 573 O O . ASP A 1 73 ? -23.172 -11.641 -16.469 1 93.88 73 ASP A O 1
ATOM 577 N N . GLU A 1 74 ? -24.188 -13.469 -16.828 1 92.44 74 GLU A N 1
ATOM 578 C CA . GLU A 1 74 ? -24.938 -13.016 -18 1 92.44 74 GLU A CA 1
ATOM 579 C C . GLU A 1 74 ? -25.734 -11.758 -17.688 1 92.44 74 GLU A C 1
ATOM 581 O O . GLU A 1 74 ? -25.797 -10.836 -18.5 1 92.44 74 GLU A O 1
ATOM 586 N N . ALA A 1 75 ? -26.359 -11.57 -16.531 1 91 75 ALA A N 1
ATOM 587 C CA . ALA A 1 75 ? -27.234 -10.445 -16.234 1 91 75 ALA A CA 1
ATOM 588 C C . ALA A 1 75 ? -26.484 -9.352 -15.484 1 91 75 ALA A C 1
ATOM 590 O O . ALA A 1 75 ? -27.094 -8.391 -15 1 91 75 ALA A O 1
ATOM 591 N N . LYS A 1 76 ? -25.188 -9.484 -15.508 1 92 76 LYS A N 1
ATOM 592 C CA . LYS A 1 76 ? -24.391 -8.523 -14.75 1 92 76 LYS A CA 1
ATOM 593 C C . LYS A 1 76 ? -23.453 -7.738 -15.672 1 92 76 LYS A C 1
ATOM 595 O O . LYS A 1 76 ? -23 -8.258 -16.688 1 92 76 LYS A O 1
ATOM 600 N N . PRO A 1 77 ? -23.297 -6.484 -15.359 1 95 77 PRO A N 1
ATOM 601 C CA . PRO A 1 77 ? -22.25 -5.766 -16.109 1 95 77 PRO A CA 1
ATOM 602 C C . PRO A 1 77 ? -20.859 -6.355 -15.883 1 95 77 PRO A C 1
ATOM 604 O O . PRO A 1 77 ? -20.625 -7 -14.859 1 95 77 PRO A O 1
ATOM 607 N N . TRP A 1 78 ? -19.891 -6.145 -16.766 1 94.62 78 TRP A N 1
ATOM 608 C CA . TRP A 1 78 ? -18.594 -6.809 -16.781 1 94.62 78 TRP A CA 1
ATOM 609 C C . TRP A 1 78 ? -17.797 -6.488 -15.508 1 94.62 78 TRP A C 1
ATOM 611 O O . TRP A 1 78 ? -17.031 -7.324 -15.023 1 94.62 78 TRP A O 1
ATOM 621 N N . TYR A 1 79 ? -17.984 -5.27 -14.898 1 95 79 TYR A N 1
ATOM 622 C CA . TYR A 1 79 ? -17.203 -4.859 -13.734 1 95 79 TYR A CA 1
ATOM 623 C C . TYR A 1 79 ? -17.734 -5.52 -12.461 1 95 79 TYR A C 1
ATOM 625 O O . TYR A 1 79 ? -17.188 -5.305 -11.375 1 95 79 TYR A O 1
ATOM 633 N N . ASP A 1 80 ? -18.75 -6.418 -12.656 1 94.62 80 ASP A N 1
ATOM 634 C CA . ASP A 1 80 ? -19.266 -7.176 -11.523 1 94.62 80 ASP A CA 1
ATOM 635 C C . ASP A 1 80 ? -18.938 -8.664 -11.648 1 94.62 80 ASP A C 1
ATOM 637 O O . ASP A 1 80 ? -19.234 -9.453 -10.758 1 94.62 80 ASP A O 1
ATOM 641 N N . TRP A 1 81 ? -18.281 -9.023 -12.727 1 96.44 81 TRP A N 1
ATOM 642 C CA . TRP A 1 81 ? -17.859 -10.414 -12.898 1 96.44 81 TRP A CA 1
ATOM 643 C C . TRP A 1 81 ? -16.672 -10.727 -12 1 96.44 81 TRP A C 1
ATOM 645 O O . TRP A 1 81 ? -15.688 -9.977 -11.984 1 96.44 81 TRP A O 1
ATOM 655 N N . PHE A 1 82 ? -16.703 -11.859 -11.344 1 97.06 82 PHE A N 1
ATOM 656 C CA . PHE A 1 82 ? -15.641 -12.156 -10.375 1 97.06 82 PHE A CA 1
ATOM 657 C C . PHE A 1 82 ? -14.312 -12.383 -11.086 1 97.06 82 PHE A C 1
ATOM 659 O O . PHE A 1 82 ? -13.258 -12.008 -10.57 1 97.06 82 PHE A O 1
ATOM 666 N N . TRP A 1 83 ? -14.336 -13.078 -12.195 1 97.75 83 TRP A N 1
ATOM 667 C CA . TRP A 1 83 ? -13.055 -13.344 -12.828 1 97.75 83 TRP A CA 1
ATOM 668 C C . TRP A 1 83 ? -12.375 -12.047 -13.25 1 97.75 83 TRP A C 1
ATOM 670 O O . TRP A 1 83 ? -11.141 -11.961 -13.266 1 97.75 83 TRP A O 1
ATOM 680 N N . VAL A 1 84 ? -13.094 -10.977 -13.617 1 97.88 84 VAL A N 1
ATOM 681 C CA . VAL A 1 84 ? -12.531 -9.664 -13.898 1 97.88 84 VAL A CA 1
ATOM 682 C C . VAL A 1 84 ? -11.922 -9.086 -12.625 1 97.88 84 VAL A C 1
ATOM 684 O O . VAL A 1 84 ? -10.781 -8.609 -12.633 1 97.88 84 VAL A O 1
ATOM 687 N N . LYS A 1 85 ? -12.648 -9.141 -11.523 1 98.31 85 LYS A N 1
ATOM 688 C CA . LYS A 1 85 ? -12.172 -8.633 -10.234 1 98.31 85 LYS A CA 1
ATOM 689 C C . LYS A 1 85 ? -10.914 -9.375 -9.781 1 98.31 85 LYS A C 1
ATOM 691 O O . LYS A 1 85 ? -9.977 -8.766 -9.273 1 98.31 85 LYS A O 1
ATOM 696 N N . ALA A 1 86 ? -10.953 -10.688 -10.023 1 98.69 86 ALA A N 1
ATOM 697 C CA . ALA A 1 86 ? -9.805 -11.508 -9.664 1 98.69 86 ALA A CA 1
ATOM 698 C C . ALA A 1 86 ? -8.562 -11.102 -10.461 1 98.69 86 ALA A C 1
ATOM 700 O O . ALA A 1 86 ? -7.477 -10.961 -9.898 1 98.69 86 ALA A O 1
ATOM 701 N N . ASN A 1 87 ? -8.734 -10.914 -11.711 1 98.75 87 ASN A N 1
ATOM 702 C CA . ASN A 1 87 ? -7.629 -10.508 -12.562 1 98.75 87 ASN A CA 1
ATOM 703 C C . ASN A 1 87 ? -7.102 -9.125 -12.172 1 98.75 87 ASN A C 1
ATOM 705 O O . ASN A 1 87 ? -5.891 -8.906 -12.141 1 98.75 87 ASN A O 1
ATOM 709 N N . VAL A 1 88 ? -7.988 -8.25 -11.852 1 98.75 88 VAL A N 1
ATOM 710 C CA . VAL A 1 88 ? -7.586 -6.902 -11.477 1 98.75 88 VAL A CA 1
ATOM 711 C C . VAL A 1 88 ? -6.824 -6.938 -10.148 1 98.75 88 VAL A C 1
ATOM 713 O O . VAL A 1 88 ? -5.762 -6.328 -10.023 1 98.75 88 VAL A O 1
ATOM 716 N N . TRP A 1 89 ? -7.387 -7.641 -9.188 1 98.88 89 TRP A N 1
ATOM 717 C CA . TRP A 1 89 ? -6.762 -7.742 -7.871 1 98.88 89 TRP A CA 1
ATOM 718 C C . TRP A 1 89 ? -5.359 -8.328 -7.977 1 98.88 89 TRP A C 1
ATOM 720 O O . TRP A 1 89 ? -4.398 -7.766 -7.449 1 98.88 89 TRP A O 1
ATOM 730 N N . VAL A 1 90 ? -5.191 -9.344 -8.75 1 98.88 90 VAL A N 1
ATOM 731 C CA . VAL A 1 90 ? -3.928 -10.07 -8.883 1 98.88 90 VAL A CA 1
ATOM 732 C C . VAL A 1 90 ? -2.953 -9.258 -9.734 1 98.88 90 VAL A C 1
ATOM 734 O O . VAL A 1 90 ? -1.746 -9.258 -9.477 1 98.88 90 VAL A O 1
ATOM 737 N N . ALA A 1 91 ? -3.469 -8.578 -10.727 1 98.81 91 ALA A N 1
ATOM 738 C CA . ALA A 1 91 ? -2.607 -7.73 -11.547 1 98.81 91 ALA A CA 1
ATOM 739 C C . ALA A 1 91 ? -1.947 -6.641 -10.703 1 98.81 91 ALA A C 1
ATOM 741 O O . ALA A 1 91 ? -0.745 -6.398 -10.828 1 98.81 91 ALA A O 1
ATOM 742 N N . ILE A 1 92 ? -2.719 -6.031 -9.82 1 98.88 92 ILE A N 1
ATOM 743 C CA . ILE A 1 92 ? -2.195 -4.969 -8.969 1 98.88 92 ILE A CA 1
ATOM 744 C C . ILE A 1 92 ? -1.205 -5.551 -7.969 1 98.88 92 ILE A C 1
ATOM 746 O O . ILE A 1 92 ? -0.083 -5.059 -7.832 1 98.88 92 ILE A O 1
ATOM 750 N N . PHE A 1 93 ? -1.616 -6.598 -7.344 1 98.88 93 PHE A N 1
ATOM 751 C CA . PHE A 1 93 ? -0.79 -7.238 -6.328 1 98.88 93 PHE A CA 1
ATOM 752 C C . PHE A 1 93 ? 0.498 -7.777 -6.938 1 98.88 93 PHE A C 1
ATOM 754 O O . PHE A 1 93 ? 1.583 -7.574 -6.387 1 98.88 93 PHE A O 1
ATOM 761 N N . GLY A 1 94 ? 0.352 -8.445 -8.086 1 98.56 94 GLY A N 1
ATOM 762 C CA . GLY A 1 94 ? 1.51 -8.984 -8.781 1 98.56 94 GLY A CA 1
ATOM 763 C C . GLY A 1 94 ? 2.459 -7.91 -9.281 1 98.56 94 GLY A C 1
ATOM 764 O O . GLY A 1 94 ? 3.678 -8.094 -9.258 1 98.56 94 GLY A O 1
ATOM 765 N N . PHE A 1 95 ? 1.861 -6.828 -9.773 1 98.38 95 PHE A N 1
ATOM 766 C CA . PHE A 1 95 ? 2.697 -5.723 -10.219 1 98.38 95 PHE A CA 1
ATOM 767 C C . PHE A 1 95 ? 3.545 -5.18 -9.078 1 98.38 95 PHE A C 1
ATOM 769 O O . PHE A 1 95 ? 4.754 -5.004 -9.227 1 98.38 95 PHE A O 1
ATOM 776 N N . ILE A 1 96 ? 2.945 -4.934 -7.934 1 97.81 96 ILE A N 1
ATOM 777 C CA . ILE A 1 96 ? 3.645 -4.426 -6.758 1 97.81 96 ILE A CA 1
ATOM 778 C C . ILE A 1 96 ? 4.742 -5.402 -6.344 1 97.81 96 ILE A C 1
ATOM 780 O O . ILE A 1 96 ? 5.863 -4.992 -6.043 1 97.81 96 ILE A O 1
ATOM 784 N N . GLY A 1 97 ? 4.406 -6.66 -6.379 1 97.31 97 GLY A N 1
ATOM 785 C CA . GLY A 1 97 ? 5.355 -7.688 -5.988 1 97.31 97 GLY A CA 1
ATOM 786 C C . GLY A 1 97 ? 6.594 -7.719 -6.863 1 97.31 97 GLY A C 1
ATOM 787 O O . GLY A 1 97 ? 7.719 -7.738 -6.355 1 97.31 97 GLY A O 1
ATOM 788 N N . ASN A 1 98 ? 6.34 -7.707 -8.133 1 96.38 98 ASN A N 1
ATOM 789 C CA . ASN A 1 98 ? 7.48 -7.746 -9.039 1 96.38 98 ASN A CA 1
ATOM 790 C C . ASN A 1 98 ? 8.258 -6.43 -9.023 1 96.38 98 ASN A C 1
ATOM 792 O O . ASN A 1 98 ? 9.484 -6.43 -8.914 1 96.38 98 ASN A O 1
ATOM 796 N N . TYR A 1 99 ? 7.535 -5.371 -9.031 1 94.5 99 TYR A N 1
ATOM 797 C CA . TYR A 1 99 ? 8.141 -4.059 -9.211 1 94.5 99 TYR A CA 1
ATOM 798 C C . TYR A 1 99 ? 8.945 -3.656 -7.984 1 94.5 99 TYR A C 1
ATOM 800 O O . TYR A 1 99 ? 10.039 -3.098 -8.109 1 94.5 99 TYR A O 1
ATOM 808 N N . PHE A 1 100 ? 8.453 -3.988 -6.77 1 93.62 100 PHE A N 1
ATOM 809 C CA . PHE A 1 100 ? 9.094 -3.523 -5.547 1 93.62 100 PHE A CA 1
ATOM 810 C C . PHE A 1 100 ? 9.75 -4.684 -4.809 1 93.62 100 PHE A C 1
ATOM 812 O O . PHE A 1 100 ? 10.938 -4.621 -4.473 1 93.62 100 PHE A O 1
ATOM 819 N N . TRP A 1 101 ? 9.094 -5.75 -4.621 1 94.88 101 TRP A N 1
ATOM 820 C CA . TRP A 1 101 ? 9.516 -6.758 -3.652 1 94.88 101 TRP A CA 1
ATOM 821 C C . TRP A 1 101 ? 10.664 -7.598 -4.199 1 94.88 101 TRP A C 1
ATOM 823 O O . TRP A 1 101 ? 11.445 -8.164 -3.43 1 94.88 101 TRP A O 1
ATOM 833 N N . THR A 1 102 ? 10.719 -7.723 -5.531 1 92.38 102 THR A N 1
ATOM 834 C CA . THR A 1 102 ? 11.812 -8.492 -6.117 1 92.38 102 THR A CA 1
ATOM 835 C C . THR A 1 102 ? 13.164 -7.93 -5.688 1 92.38 102 THR A C 1
ATOM 837 O O . THR A 1 102 ? 14.133 -8.68 -5.527 1 92.38 102 THR A O 1
ATOM 840 N N . HIS A 1 103 ? 13.219 -6.699 -5.41 1 89.12 103 HIS A N 1
ATOM 841 C CA . HIS A 1 103 ? 14.461 -6.082 -4.953 1 89.12 103 HIS A CA 1
ATOM 842 C C . HIS A 1 103 ? 14.859 -6.598 -3.576 1 89.12 103 HIS A C 1
ATOM 844 O O . HIS A 1 103 ? 16.047 -6.707 -3.268 1 89.12 103 HIS A O 1
ATOM 850 N N . TYR A 1 104 ? 13.867 -6.93 -2.773 1 90 104 TYR A N 1
ATOM 851 C CA . TYR A 1 104 ? 14.188 -7.586 -1.511 1 90 104 TYR A CA 1
ATOM 852 C C . TYR A 1 104 ? 14.789 -8.961 -1.749 1 90 104 TYR A C 1
ATOM 854 O O . TYR A 1 104 ? 15.656 -9.406 -0.991 1 90 104 TYR A O 1
ATOM 862 N N . PHE A 1 105 ? 14.328 -9.648 -2.801 1 90.5 105 PHE A N 1
ATOM 863 C CA . PHE A 1 105 ? 14.875 -10.953 -3.135 1 90.5 105 PHE A CA 1
ATOM 864 C C . PHE A 1 105 ? 16.344 -10.844 -3.547 1 90.5 105 PHE A C 1
ATOM 866 O O . PHE A 1 105 ? 17.156 -11.688 -3.188 1 90.5 105 PHE A O 1
ATOM 873 N N . PHE A 1 106 ? 16.594 -9.766 -4.27 1 87.38 106 PHE A N 1
ATOM 874 C CA . PHE A 1 106 ? 17.969 -9.539 -4.695 1 87.38 106 PHE A CA 1
ATOM 875 C C . PHE A 1 106 ? 18.859 -9.227 -3.496 1 87.38 106 PHE A C 1
ATOM 877 O O . PHE A 1 106 ? 19.891 -9.875 -3.297 1 87.38 106 PHE A O 1
ATOM 884 N N . ASN A 1 107 ? 18.359 -8.367 -2.666 1 86.69 107 ASN A N 1
ATOM 885 C CA . ASN A 1 107 ? 19.219 -7.773 -1.645 1 86.69 107 ASN A CA 1
ATOM 886 C C . ASN A 1 107 ? 19.281 -8.648 -0.395 1 86.69 107 ASN A C 1
ATOM 888 O O . ASN A 1 107 ? 20.328 -8.703 0.271 1 86.69 107 ASN A O 1
ATOM 892 N N . LEU A 1 108 ? 18.203 -9.273 -0.08 1 89.62 108 LEU A N 1
ATOM 893 C CA . LEU A 1 108 ? 18.156 -10.016 1.178 1 89.62 108 LEU A CA 1
ATOM 894 C C . LEU A 1 108 ? 18.375 -11.508 0.943 1 89.62 108 LEU A C 1
ATOM 896 O O . LEU A 1 108 ? 18.938 -12.195 1.804 1 89.62 108 LEU A O 1
ATOM 900 N N . LEU A 1 109 ? 17.984 -11.992 -0.244 1 91.31 109 LEU A N 1
ATOM 901 C CA . LEU A 1 109 ? 17.984 -13.438 -0.44 1 91.31 109 LEU A CA 1
ATOM 902 C C . LEU A 1 109 ? 19.062 -13.852 -1.421 1 91.31 109 LEU A C 1
ATOM 904 O O . LEU A 1 109 ? 19.328 -15.047 -1.608 1 91.31 109 LEU A O 1
ATOM 908 N N . GLY A 1 110 ? 19.75 -12.852 -2.025 1 89.31 110 GLY A N 1
ATOM 909 C CA . GLY A 1 110 ? 20.812 -13.164 -2.959 1 89.31 110 GLY A CA 1
ATOM 910 C C . GLY A 1 110 ? 20.312 -13.781 -4.254 1 89.31 110 GLY A C 1
ATOM 911 O O . GLY A 1 110 ? 20.984 -14.648 -4.824 1 89.31 110 GLY A O 1
ATOM 912 N N . ALA A 1 111 ? 19.125 -13.414 -4.648 1 89.31 111 ALA A N 1
ATOM 913 C CA . ALA A 1 111 ? 18.547 -13.906 -5.902 1 89.31 111 ALA A CA 1
ATOM 914 C C . ALA A 1 111 ? 18.953 -13.016 -7.074 1 89.31 111 ALA A C 1
ATOM 916 O O . ALA A 1 111 ? 19.359 -11.867 -6.879 1 89.31 111 ALA A O 1
ATOM 917 N N . ALA A 1 112 ? 18.906 -13.555 -8.266 1 88.75 112 ALA A N 1
ATOM 918 C CA . ALA A 1 112 ? 19.219 -12.766 -9.461 1 88.75 112 ALA A CA 1
ATOM 919 C C . ALA A 1 112 ? 18.516 -13.352 -10.688 1 88.75 112 ALA A C 1
ATOM 921 O O . ALA A 1 112 ? 18.406 -14.578 -10.828 1 88.75 112 ALA A O 1
ATOM 922 N N . TYR A 1 113 ? 18.016 -12.477 -11.555 1 89.38 113 TYR A N 1
ATOM 923 C CA . TYR A 1 113 ? 17.531 -12.844 -12.875 1 89.38 113 TYR A CA 1
ATOM 924 C C . TYR A 1 113 ? 18.562 -12.555 -13.945 1 89.38 113 TYR A C 1
ATOM 926 O O . TYR A 1 113 ? 19.031 -11.414 -14.086 1 89.38 113 TYR A O 1
ATOM 934 N N . THR A 1 114 ? 18.891 -13.539 -14.75 1 89.75 114 THR A N 1
ATOM 935 C CA . THR A 1 114 ? 19.922 -13.328 -15.758 1 89.75 114 THR A CA 1
ATOM 936 C C . THR A 1 114 ? 19.391 -13.625 -17.156 1 89.75 114 THR A C 1
ATOM 938 O O . THR A 1 114 ? 20.156 -13.68 -18.125 1 89.75 114 THR A O 1
ATOM 941 N N . LEU A 1 115 ? 18.172 -13.797 -17.297 1 91.12 115 LEU A N 1
ATOM 942 C CA . LEU A 1 115 ? 17.578 -14.086 -18.609 1 91.12 115 LEU A CA 1
ATOM 943 C C . LEU A 1 115 ? 17.531 -12.828 -19.469 1 91.12 115 LEU A C 1
ATOM 945 O O . LEU A 1 115 ? 17.406 -11.719 -18.953 1 91.12 115 LEU A O 1
ATOM 949 N N . PRO A 1 116 ? 17.734 -13.047 -20.766 1 90.69 116 PRO A N 1
ATOM 950 C CA . PRO A 1 116 ? 17.516 -11.898 -21.641 1 90.69 116 PRO A CA 1
ATOM 951 C C . PRO A 1 116 ? 16.047 -11.469 -21.688 1 90.69 116 PRO A C 1
ATOM 953 O O . PRO A 1 116 ? 15.172 -12.289 -21.969 1 90.69 116 PRO A O 1
ATOM 956 N N . SER A 1 117 ? 15.797 -10.211 -21.297 1 93.06 117 SER A N 1
ATOM 957 C CA . SER A 1 117 ? 14.398 -9.781 -21.234 1 93.06 117 SER A CA 1
ATOM 958 C C . SER A 1 117 ? 14.297 -8.258 -21.234 1 93.06 117 SER A C 1
ATOM 960 O O . SER A 1 117 ? 15.242 -7.566 -20.828 1 93.06 117 SER A O 1
ATOM 962 N N . HIS A 1 118 ? 13.156 -7.848 -21.828 1 94.12 118 HIS A N 1
ATOM 963 C CA . HIS A 1 118 ? 12.789 -6.473 -21.516 1 94.12 118 HIS A CA 1
ATOM 964 C C . HIS A 1 118 ? 12.531 -6.305 -20.016 1 94.12 118 HIS A C 1
ATOM 966 O O . HIS A 1 118 ? 12.023 -7.219 -19.359 1 94.12 118 HIS A O 1
ATOM 972 N N . ARG A 1 119 ? 13 -5.188 -19.531 1 92.5 119 ARG A N 1
ATOM 973 C CA . ARG A 1 119 ? 12.93 -5.043 -18.094 1 92.5 119 ARG A CA 1
ATOM 974 C C . ARG A 1 119 ? 12.219 -3.754 -17.703 1 92.5 119 ARG A C 1
ATOM 976 O O . ARG A 1 119 ? 12.211 -2.785 -18.469 1 92.5 119 ARG A O 1
ATOM 983 N N . LEU A 1 120 ? 11.516 -3.799 -16.641 1 91.25 120 LEU A N 1
ATOM 984 C CA . LEU A 1 120 ? 10.945 -2.648 -15.945 1 91.25 120 LEU A CA 1
ATOM 985 C C . LEU A 1 120 ? 11.484 -2.545 -14.531 1 91.25 120 LEU A C 1
ATOM 987 O O . LEU A 1 120 ? 11.281 -3.447 -13.711 1 91.25 120 LEU A O 1
ATOM 991 N N . ASN A 1 121 ? 12.18 -1.491 -14.18 1 87.69 121 ASN A N 1
ATOM 992 C CA . ASN A 1 121 ? 12.852 -1.297 -12.898 1 87.69 121 ASN A CA 1
ATOM 993 C C . ASN A 1 121 ? 13.773 -2.465 -12.562 1 87.69 121 ASN A C 1
ATOM 995 O O . ASN A 1 121 ? 13.781 -2.955 -11.438 1 87.69 121 ASN A O 1
ATOM 999 N N . GLY A 1 122 ? 14.414 -2.939 -13.594 1 87.19 122 GLY A N 1
ATOM 1000 C CA . GLY A 1 122 ? 15.414 -3.982 -13.406 1 87.19 122 GLY A CA 1
ATOM 1001 C C . GLY A 1 122 ? 14.812 -5.379 -13.383 1 87.19 122 GLY A C 1
ATOM 1002 O O . GLY A 1 122 ? 15.547 -6.367 -13.32 1 87.19 122 GLY A O 1
ATOM 1003 N N . ILE A 1 123 ? 13.5 -5.496 -13.516 1 92.19 123 ILE A N 1
ATOM 1004 C CA . ILE A 1 123 ? 12.836 -6.789 -13.398 1 92.19 123 ILE A CA 1
ATOM 1005 C C . ILE A 1 123 ? 12.336 -7.238 -14.766 1 92.19 123 ILE A C 1
ATOM 1007 O O . ILE A 1 123 ? 11.672 -6.473 -15.477 1 92.19 123 ILE A O 1
ATOM 1011 N N . PRO A 1 124 ? 12.664 -8.469 -15.164 1 94.38 124 PRO A N 1
ATOM 1012 C CA . PRO A 1 124 ? 12.188 -8.961 -16.469 1 94.38 124 PRO A CA 1
ATOM 1013 C C . PRO A 1 124 ? 10.664 -8.922 -16.578 1 94.38 124 PRO A C 1
ATOM 1015 O O . PRO A 1 124 ? 9.961 -9.406 -15.688 1 94.38 124 PRO A O 1
ATOM 1018 N N . LEU A 1 125 ? 10.117 -8.406 -17.672 1 96.62 125 LEU A N 1
ATOM 1019 C CA . LEU A 1 125 ? 8.68 -8.258 -17.875 1 96.62 125 LEU A CA 1
ATOM 1020 C C . LEU A 1 125 ? 7.984 -9.617 -17.891 1 96.62 125 LEU A C 1
ATOM 1022 O O . LEU A 1 125 ? 6.836 -9.734 -17.453 1 96.62 125 LEU A O 1
ATOM 1026 N N . VAL A 1 126 ? 8.695 -10.664 -18.344 1 95.5 126 VAL A N 1
ATOM 1027 C CA . VAL A 1 126 ? 8.125 -12.008 -18.391 1 95.5 126 VAL A CA 1
ATOM 1028 C C . VAL A 1 126 ? 7.715 -12.438 -16.984 1 95.5 126 VAL A C 1
ATOM 1030 O O . VAL A 1 126 ? 6.719 -13.148 -16.812 1 95.5 126 VAL A O 1
ATOM 1033 N N . MET A 1 127 ? 8.438 -11.953 -15.938 1 95.19 127 MET A N 1
ATOM 1034 C CA . MET A 1 127 ? 8.133 -12.359 -14.57 1 95.19 127 MET A CA 1
ATOM 1035 C C . MET A 1 127 ? 6.82 -11.75 -14.094 1 95.19 127 MET A C 1
ATOM 1037 O O . MET A 1 127 ? 6.078 -12.375 -13.336 1 95.19 127 MET A O 1
ATOM 1041 N N . PHE A 1 128 ? 6.492 -10.492 -14.547 1 97.38 128 PHE A N 1
ATOM 1042 C CA . PHE A 1 128 ? 5.199 -9.883 -14.242 1 97.38 128 PHE A CA 1
ATOM 1043 C C . PHE A 1 128 ? 4.062 -10.734 -14.797 1 97.38 128 PHE A C 1
ATOM 1045 O O . PHE A 1 128 ? 3.064 -10.961 -14.109 1 97.38 128 PHE A O 1
ATOM 1052 N N . LEU A 1 129 ? 4.258 -11.227 -15.984 1 97.12 129 LEU A N 1
ATOM 1053 C CA . LEU A 1 129 ? 3.229 -11.992 -16.672 1 97.12 129 LEU A CA 1
ATOM 1054 C C . LEU A 1 129 ? 3.088 -13.383 -16.078 1 97.12 129 LEU A C 1
ATOM 1056 O O . LEU A 1 129 ? 1.975 -13.844 -15.812 1 97.12 129 LEU A O 1
ATOM 1060 N N . MET A 1 130 ? 4.207 -14.047 -15.789 1 94.56 130 MET A N 1
ATOM 1061 C CA . MET A 1 130 ? 4.16 -15.375 -15.18 1 94.56 130 MET A CA 1
ATOM 1062 C C . MET A 1 130 ? 3.525 -15.312 -13.789 1 94.56 130 MET A C 1
ATOM 1064 O O . MET A 1 130 ? 2.717 -16.172 -13.438 1 94.56 130 MET A O 1
ATOM 1068 N N . THR A 1 131 ? 3.904 -14.289 -13.047 1 96.44 131 THR A N 1
ATOM 1069 C CA . THR A 1 131 ? 3.352 -14.102 -11.711 1 96.44 131 THR A CA 1
ATOM 1070 C C . THR A 1 131 ? 1.829 -14.008 -11.766 1 96.44 131 THR A C 1
ATOM 1072 O O . THR A 1 131 ? 1.14 -14.531 -10.883 1 96.44 131 THR A O 1
ATOM 1075 N N . HIS A 1 132 ? 1.328 -13.375 -12.766 1 98.12 132 HIS A N 1
ATOM 1076 C CA . HIS A 1 132 ? -0.116 -13.211 -12.883 1 98.12 132 HIS A CA 1
ATOM 1077 C C . HIS A 1 132 ? -0.824 -14.555 -12.945 1 98.12 132 HIS A C 1
ATOM 1079 O O . HIS A 1 132 ? -1.771 -14.797 -12.195 1 98.12 132 HIS A O 1
ATOM 1085 N N . ALA A 1 133 ? -0.334 -15.453 -13.758 1 96.94 133 ALA A N 1
ATOM 1086 C CA . ALA A 1 133 ? -0.917 -16.781 -13.891 1 96.94 133 ALA A CA 1
ATOM 1087 C C . ALA A 1 133 ? -0.721 -17.594 -12.609 1 96.94 133 ALA A C 1
ATOM 1089 O O . ALA A 1 133 ? -1.662 -18.219 -12.109 1 96.94 133 ALA A O 1
ATOM 1090 N N . TYR A 1 134 ? 0.472 -17.516 -12.039 1 95.75 134 TYR A N 1
ATOM 1091 C CA . TYR A 1 134 ? 0.779 -18.25 -10.82 1 95.75 134 TYR A CA 1
ATOM 1092 C C . TYR A 1 134 ? -0.096 -17.781 -9.664 1 95.75 134 TYR A C 1
ATOM 1094 O O . TYR A 1 134 ? -0.671 -18.609 -8.938 1 95.75 134 TYR A O 1
ATOM 1102 N N . PHE A 1 135 ? -0.227 -16.453 -9.516 1 98.19 135 PHE A N 1
ATOM 1103 C CA . PHE A 1 135 ? -0.945 -15.906 -8.367 1 98.19 135 PHE A CA 1
ATOM 1104 C C . PHE A 1 135 ? -2.438 -16.203 -8.477 1 98.19 135 PHE A C 1
ATOM 1106 O O . PHE A 1 135 ? -3.107 -16.422 -7.465 1 98.19 135 PHE A O 1
ATOM 1113 N N . LEU A 1 136 ? -2.98 -16.219 -9.719 1 98.56 136 LEU A N 1
ATOM 1114 C CA . LEU A 1 136 ? -4.375 -16.625 -9.859 1 98.56 136 LEU A CA 1
ATOM 1115 C C . LEU A 1 136 ? -4.57 -18.062 -9.422 1 98.56 136 LEU A C 1
ATOM 1117 O O . LEU A 1 136 ? -5.543 -18.391 -8.742 1 98.56 136 LEU A O 1
ATOM 1121 N N . PHE A 1 137 ? -3.66 -18.906 -9.797 1 97.69 137 PHE A N 1
ATOM 1122 C CA . PHE A 1 137 ? -3.699 -20.312 -9.414 1 97.69 137 PHE A CA 1
ATOM 1123 C C . PHE A 1 137 ? -3.574 -20.469 -7.906 1 97.69 137 PHE A C 1
ATOM 1125 O O . PHE A 1 137 ? -4.398 -21.141 -7.277 1 97.69 137 PHE A O 1
ATOM 1132 N N . TYR A 1 138 ? -2.521 -19.797 -7.266 1 98 138 TYR A N 1
ATOM 1133 C CA . TYR A 1 138 ? -2.275 -19.891 -5.828 1 98 138 TYR A CA 1
ATOM 1134 C C . TYR A 1 138 ? -3.504 -19.453 -5.035 1 98 138 TYR A C 1
ATOM 1136 O O . TYR A 1 138 ? -3.896 -20.125 -4.078 1 98 138 TYR A O 1
ATOM 1144 N N . HIS A 1 139 ? -4.121 -18.391 -5.43 1 98.56 139 HIS A N 1
ATOM 1145 C CA . HIS A 1 139 ? -5.207 -17.812 -4.648 1 98.56 139 HIS A CA 1
ATOM 1146 C C . HIS A 1 139 ? -6.492 -18.609 -4.809 1 98.56 139 HIS A C 1
ATOM 1148 O O . HIS A 1 139 ? -7.266 -18.75 -3.859 1 98.56 139 HIS A O 1
ATOM 1154 N N . ALA A 1 140 ? -6.715 -19.109 -6.055 1 98.19 140 ALA A N 1
ATOM 1155 C CA . ALA A 1 140 ? -7.859 -20 -6.238 1 98.19 140 ALA A CA 1
ATOM 1156 C C . ALA A 1 140 ? -7.711 -21.266 -5.395 1 98.19 140 ALA A C 1
ATOM 1158 O O . ALA A 1 140 ? -8.672 -21.703 -4.75 1 98.19 140 ALA A O 1
ATOM 1159 N N . LEU A 1 141 ? -6.523 -21.844 -5.406 1 97.56 141 LEU A N 1
ATOM 1160 C CA . LEU A 1 141 ? -6.254 -23.047 -4.633 1 97.56 141 LEU A CA 1
ATOM 1161 C C . LEU A 1 141 ? -6.379 -22.766 -3.137 1 97.56 141 LEU A C 1
ATOM 1163 O O . LEU A 1 141 ? -6.984 -23.562 -2.404 1 97.56 141 LEU A O 1
ATOM 1167 N N . ALA A 1 142 ? -5.797 -21.672 -2.693 1 98 142 ALA A N 1
ATOM 1168 C CA . ALA A 1 142 ? -5.863 -21.297 -1.282 1 98 142 ALA A CA 1
ATOM 1169 C C . ALA A 1 142 ? -7.309 -21.109 -0.833 1 98 142 ALA A C 1
ATOM 1171 O O . ALA A 1 142 ? -7.68 -21.531 0.268 1 98 142 ALA A O 1
ATOM 1172 N N . ASN A 1 143 ? -8.117 -20.453 -1.69 1 97.81 143 ASN A N 1
ATOM 1173 C CA . ASN A 1 143 ? -9.539 -20.281 -1.378 1 97.81 143 ASN A CA 1
ATOM 1174 C C . ASN A 1 143 ? -10.227 -21.609 -1.135 1 97.81 143 ASN A C 1
ATOM 1176 O O . ASN A 1 143 ? -10.992 -21.766 -0.182 1 97.81 143 ASN A O 1
ATOM 1180 N N . LEU A 1 144 ? -9.953 -22.625 -1.991 1 96.69 144 LEU A N 1
ATOM 1181 C CA . LEU A 1 144 ? -10.555 -23.953 -1.874 1 96.69 144 LEU A CA 1
ATOM 1182 C C . LEU A 1 144 ? -10.211 -24.594 -0.53 1 96.69 144 LEU A C 1
ATOM 1184 O O . LEU A 1 144 ? -11.094 -25.078 0.176 1 96.69 144 LEU A O 1
ATOM 1188 N N . VAL A 1 145 ? -8.953 -24.516 -0.186 1 96.31 145 VAL A N 1
ATOM 1189 C CA . VAL A 1 145 ? -8.477 -25.172 1.026 1 96.31 145 VAL A CA 1
ATOM 1190 C C . VAL A 1 145 ? -9.016 -24.453 2.256 1 96.31 145 VAL A C 1
ATOM 1192 O O . VAL A 1 145 ? -9.484 -25.078 3.205 1 96.31 145 VAL A O 1
ATOM 1195 N N . LEU A 1 146 ? -8.977 -23.156 2.238 1 96.38 146 LEU A N 1
ATOM 1196 C CA . LEU A 1 146 ? -9.438 -22.375 3.383 1 96.38 146 LEU A CA 1
ATOM 1197 C C . LEU A 1 146 ? -10.938 -22.562 3.6 1 96.38 146 LEU A C 1
ATOM 1199 O O . LEU A 1 146 ? -11.398 -22.625 4.742 1 96.38 146 LEU A O 1
ATOM 1203 N N . ARG A 1 147 ? -11.711 -22.656 2.529 1 95 147 ARG A N 1
ATOM 1204 C CA . ARG A 1 147 ? -13.141 -22.938 2.643 1 95 147 ARG A CA 1
ATOM 1205 C C . ARG A 1 147 ? -13.391 -24.281 3.305 1 95 147 ARG A C 1
ATOM 1207 O O . ARG A 1 147 ? -14.289 -24.422 4.137 1 95 147 ARG A O 1
ATOM 1214 N N . ARG A 1 148 ? -12.633 -25.25 2.893 1 94.81 148 ARG A N 1
ATOM 1215 C CA . ARG A 1 148 ? -12.773 -26.578 3.453 1 94.81 148 ARG A CA 1
ATOM 1216 C C . ARG A 1 148 ? -12.484 -26.578 4.949 1 94.81 148 ARG A C 1
ATOM 1218 O O . ARG A 1 148 ? -13.18 -27.234 5.727 1 94.81 148 ARG A O 1
ATOM 1225 N N . VAL A 1 149 ? -11.422 -25.891 5.352 1 94.5 149 VAL A N 1
ATOM 1226 C CA . VAL A 1 149 ? -11.055 -25.781 6.762 1 94.5 149 VAL A CA 1
ATOM 1227 C C . VAL A 1 149 ? -12.195 -25.125 7.539 1 94.5 149 VAL A C 1
ATOM 1229 O O . VAL A 1 149 ? -12.578 -25.594 8.609 1 94.5 149 VAL A O 1
ATOM 1232 N N . GLU A 1 150 ? -12.719 -24.094 6.973 1 92.56 150 GLU A N 1
ATOM 1233 C CA . GLU A 1 150 ? -13.805 -23.375 7.633 1 92.56 150 GLU A CA 1
ATOM 1234 C C . GLU A 1 150 ? -15.062 -24.234 7.73 1 92.56 150 GLU A C 1
ATOM 1236 O O . GLU A 1 150 ? -15.758 -24.219 8.75 1 92.56 150 GLU A O 1
ATOM 1241 N N . ALA A 1 151 ? -15.344 -24.953 6.648 1 92.12 151 ALA A N 1
ATOM 1242 C CA . ALA A 1 151 ? -16.531 -25.812 6.637 1 92.12 151 ALA A CA 1
ATOM 1243 C C . ALA A 1 151 ? -16.391 -26.938 7.66 1 92.12 151 ALA A C 1
ATOM 1245 O O . ALA A 1 151 ? -17.359 -27.297 8.336 1 92.12 151 ALA A O 1
ATOM 1246 N N . HIS A 1 152 ? -15.211 -27.453 7.773 1 92.62 152 HIS A N 1
ATOM 1247 C CA . HIS A 1 152 ? -14.961 -28.578 8.68 1 92.62 152 HIS A CA 1
ATOM 1248 C C . HIS A 1 152 ? -15.078 -28.125 10.141 1 92.62 152 HIS A C 1
ATOM 1250 O O . HIS A 1 152 ? -15.477 -28.922 11 1 92.62 152 HIS A O 1
ATOM 1256 N N . LEU A 1 153 ? -14.789 -26.906 10.398 1 93.25 153 LEU A N 1
ATOM 1257 C CA . LEU A 1 153 ? -14.773 -26.422 11.781 1 93.25 153 LEU A CA 1
ATOM 1258 C C . LEU A 1 153 ? -15.945 -25.484 12.039 1 93.25 153 LEU A C 1
ATOM 1260 O O . LEU A 1 153 ? -15.875 -24.641 12.945 1 93.25 153 LEU A O 1
ATOM 1264 N N . CYS A 1 154 ? -16.922 -25.562 11.234 1 90 154 CYS A N 1
ATOM 1265 C CA . CYS A 1 154 ? -18.031 -24.625 11.297 1 90 154 CYS A CA 1
ATOM 1266 C C . CYS A 1 154 ? -18.703 -24.656 12.664 1 90 154 CYS A C 1
ATOM 1268 O O . CYS A 1 154 ? -19.266 -23.656 13.117 1 90 154 CYS A O 1
ATOM 1270 N N . HIS A 1 155 ? -18.625 -25.781 13.391 1 93.44 155 HIS A N 1
ATOM 1271 C CA . HIS A 1 155 ? -19.297 -25.922 14.672 1 93.44 155 HIS A CA 1
ATOM 1272 C C . HIS A 1 155 ? -18.344 -25.703 15.836 1 93.44 155 HIS A C 1
ATOM 1274 O O . HIS A 1 155 ? -18.75 -25.703 17 1 93.44 155 HIS A O 1
ATOM 1280 N N . ALA A 1 156 ? -17.141 -25.484 15.562 1 95.12 156 ALA A N 1
ATOM 1281 C CA . ALA A 1 156 ? -16.141 -25.266 16.594 1 95.12 156 ALA A CA 1
ATOM 1282 C C . ALA A 1 156 ? -16.219 -23.859 17.156 1 95.12 156 ALA A C 1
ATOM 1284 O O . ALA A 1 156 ? -16.797 -22.969 16.531 1 95.12 156 ALA A O 1
ATOM 1285 N N . PRO A 1 157 ? -15.719 -23.688 18.422 1 96.5 157 PRO A N 1
ATOM 1286 C CA . PRO A 1 157 ? -15.664 -22.344 18.984 1 96.5 157 PRO A CA 1
ATOM 1287 C C . PRO A 1 157 ? -14.883 -21.359 18.109 1 96.5 157 PRO A C 1
ATOM 1289 O O . PRO A 1 157 ? -13.992 -21.766 17.359 1 96.5 157 PRO A O 1
ATOM 1292 N N . LEU A 1 158 ? -15.219 -20.078 18.219 1 94.38 158 LEU A N 1
ATOM 1293 C CA . LEU A 1 158 ? -14.664 -19.016 17.391 1 94.38 158 LEU A CA 1
ATOM 1294 C C . LEU A 1 158 ? -13.141 -19.016 17.469 1 94.38 158 LEU A C 1
ATOM 1296 O O . LEU A 1 158 ? -12.453 -18.891 16.453 1 94.38 158 LEU A O 1
ATOM 1300 N N . ALA A 1 159 ? -12.625 -19.141 18.672 1 95.19 159 ALA A N 1
ATOM 1301 C CA . ALA A 1 159 ? -11.18 -19.109 18.875 1 95.19 159 ALA A CA 1
ATOM 1302 C C . ALA A 1 159 ? -10.492 -20.234 18.109 1 95.19 159 ALA A C 1
ATOM 1304 O O . ALA A 1 159 ? -9.43 -20.031 17.516 1 95.19 159 ALA A O 1
ATOM 1305 N N . THR A 1 160 ? -11.148 -21.391 18.094 1 95.75 160 THR A N 1
ATOM 1306 C CA . THR A 1 160 ? -10.609 -22.547 17.375 1 95.75 160 THR A CA 1
ATOM 1307 C C . THR A 1 160 ? -10.656 -22.312 15.867 1 95.75 160 THR A C 1
ATOM 1309 O O . THR A 1 160 ? -9.711 -22.656 15.156 1 95.75 160 THR A O 1
ATOM 1312 N N . ARG A 1 161 ? -11.664 -21.766 15.391 1 95.5 161 ARG A N 1
ATOM 1313 C CA . ARG A 1 161 ? -11.805 -21.469 13.969 1 95.5 161 ARG A CA 1
ATOM 1314 C C . ARG A 1 161 ? -10.734 -20.484 13.5 1 95.5 161 ARG A C 1
ATOM 1316 O O . ARG A 1 161 ? -10.125 -20.688 12.453 1 95.5 161 ARG A O 1
ATOM 1323 N N . LYS A 1 162 ? -10.539 -19.516 14.328 1 94.81 162 LYS A N 1
ATOM 1324 C CA . LYS A 1 162 ? -9.547 -18.5 13.984 1 94.81 162 LYS A CA 1
ATOM 1325 C C . LYS A 1 162 ? -8.141 -19.094 13.984 1 94.81 162 LYS A C 1
ATOM 1327 O O . LYS A 1 162 ? -7.332 -18.781 13.102 1 94.81 162 LYS A O 1
ATOM 1332 N N . LEU A 1 163 ? -7.875 -19.859 14.969 1 96.44 163 LEU A N 1
ATOM 1333 C CA . LEU A 1 163 ? -6.566 -20.5 15.047 1 96.44 163 LEU A CA 1
ATOM 1334 C C . LEU A 1 163 ? -6.348 -21.453 13.875 1 96.44 163 LEU A C 1
ATOM 1336 O O . LEU A 1 163 ? -5.262 -21.484 13.289 1 96.44 163 LEU A O 1
ATOM 1340 N N . ALA A 1 164 ? -7.348 -22.219 13.586 1 96.44 164 ALA A N 1
ATOM 1341 C CA . ALA A 1 164 ? -7.25 -23.141 12.469 1 96.44 164 ALA A CA 1
ATOM 1342 C C . ALA A 1 164 ? -7.035 -22.406 11.156 1 96.44 164 ALA A C 1
ATOM 1344 O O . ALA A 1 164 ? -6.238 -22.844 10.32 1 96.44 164 ALA A O 1
ATOM 1345 N N . ARG A 1 165 ? -7.73 -21.375 10.969 1 95.94 165 ARG A N 1
ATOM 1346 C CA . ARG A 1 165 ? -7.566 -20.562 9.766 1 95.94 165 ARG A CA 1
ATOM 1347 C C . ARG A 1 165 ? -6.156 -20 9.672 1 95.94 165 ARG A C 1
ATOM 1349 O O . ARG A 1 165 ? -5.535 -20.031 8.602 1 95.94 165 ARG A O 1
ATOM 1356 N N . ALA A 1 166 ? -5.688 -19.484 10.773 1 97 166 ALA A N 1
ATOM 1357 C CA . ALA A 1 166 ? -4.344 -18.906 10.805 1 97 166 ALA A CA 1
ATOM 1358 C C . ALA A 1 166 ? -3.295 -19.969 10.469 1 97 166 ALA A C 1
ATOM 1360 O O . ALA A 1 166 ? -2.357 -19.703 9.711 1 97 166 ALA A O 1
ATOM 1361 N N . LEU A 1 167 ? -3.477 -21.109 11 1 97.5 167 LEU A N 1
ATOM 1362 C CA . LEU A 1 167 ? -2.551 -22.219 10.75 1 97.5 167 LEU A CA 1
ATOM 1363 C C . LEU A 1 167 ? -2.623 -22.656 9.297 1 97.5 167 LEU A C 1
ATOM 1365 O O . LEU A 1 167 ? -1.596 -22.953 8.68 1 97.5 167 LEU A O 1
ATOM 1369 N N . ALA A 1 168 ? -3.828 -22.734 8.797 1 97.69 168 ALA A N 1
ATOM 1370 C CA . ALA A 1 168 ? -4.004 -23.125 7.398 1 97.69 168 ALA A CA 1
ATOM 1371 C C . ALA A 1 168 ? -3.338 -22.109 6.465 1 97.69 168 ALA A C 1
ATOM 1373 O O . ALA A 1 168 ? -2.666 -22.5 5.504 1 97.69 168 ALA A O 1
ATOM 1374 N N . VAL A 1 169 ? -3.512 -20.844 6.742 1 98.12 169 VAL A N 1
ATOM 1375 C CA . VAL A 1 169 ? -2.902 -19.797 5.938 1 98.12 169 VAL A CA 1
ATOM 1376 C C . VAL A 1 169 ? -1.38 -19.891 6.02 1 98.12 169 VAL A C 1
ATOM 1378 O O . VAL A 1 169 ? -0.689 -19.812 5 1 98.12 169 VAL A O 1
ATOM 1381 N N . PHE A 1 170 ? -0.899 -20.109 7.23 1 97.81 170 PHE A N 1
ATOM 1382 C CA . PHE A 1 170 ? 0.541 -20.219 7.434 1 97.81 170 PHE A CA 1
ATOM 1383 C C . PHE A 1 170 ? 1.112 -21.391 6.641 1 97.81 170 PHE A C 1
ATOM 1385 O O . PHE A 1 170 ? 2.094 -21.234 5.914 1 97.81 170 PHE A O 1
ATOM 1392 N N . LEU A 1 171 ? 0.474 -22.516 6.73 1 97.62 171 LEU A N 1
ATOM 1393 C CA . LEU A 1 171 ? 0.958 -23.719 6.066 1 97.62 171 LEU A CA 1
ATOM 1394 C C . LEU A 1 171 ? 0.84 -23.594 4.551 1 97.62 171 LEU A C 1
ATOM 1396 O O . LEU A 1 171 ? 1.757 -23.969 3.82 1 97.62 171 LEU A O 1
ATOM 1400 N N . LEU A 1 172 ? -0.258 -23.047 4.094 1 97.75 172 LEU A N 1
ATOM 1401 C CA . LEU A 1 172 ? -0.457 -22.859 2.662 1 97.75 172 LEU A CA 1
ATOM 1402 C C . LEU A 1 172 ? 0.554 -21.859 2.096 1 97.75 172 LEU A C 1
ATOM 1404 O O . LEU A 1 172 ? 1.112 -22.094 1.019 1 97.75 172 LEU A O 1
ATOM 1408 N N . ALA A 1 173 ? 0.743 -20.781 2.82 1 98.19 173 ALA A N 1
ATOM 1409 C CA . ALA A 1 173 ? 1.67 -19.734 2.367 1 98.19 173 ALA A CA 1
ATOM 1410 C C . ALA A 1 173 ? 3.094 -20.281 2.273 1 98.19 173 ALA A C 1
ATOM 1412 O O . ALA A 1 173 ? 3.762 -20.109 1.25 1 98.19 173 ALA A O 1
ATOM 1413 N N . TYR A 1 174 ? 3.525 -20.984 3.281 1 97.62 174 TYR A N 1
ATOM 1414 C CA . TYR A 1 174 ? 4.879 -21.516 3.293 1 97.62 174 TYR A CA 1
ATOM 1415 C C . TYR A 1 174 ? 5.043 -22.609 2.238 1 97.62 174 TYR A C 1
ATOM 1417 O O . TYR A 1 174 ? 6.043 -22.641 1.519 1 97.62 174 TYR A O 1
ATOM 1425 N N . ALA A 1 175 ? 4.09 -23.484 2.172 1 97.38 175 ALA A N 1
ATOM 1426 C CA . ALA A 1 175 ? 4.145 -24.562 1.184 1 97.38 175 ALA A CA 1
ATOM 1427 C C . ALA A 1 175 ? 4.199 -24 -0.234 1 97.38 175 ALA A C 1
ATOM 1429 O O . ALA A 1 175 ? 4.953 -24.5 -1.076 1 97.38 175 ALA A O 1
ATOM 1430 N N . THR A 1 176 ? 3.391 -22.984 -0.501 1 96.12 176 THR A N 1
ATOM 1431 C CA . THR A 1 176 ? 3.359 -22.359 -1.815 1 96.12 176 THR A CA 1
ATOM 1432 C C . THR A 1 176 ? 4.711 -21.734 -2.146 1 96.12 176 THR A C 1
ATOM 1434 O O . THR A 1 176 ? 5.258 -21.953 -3.227 1 96.12 176 THR A O 1
ATOM 1437 N N . ALA A 1 177 ? 5.23 -20.984 -1.203 1 96 177 ALA A N 1
ATOM 1438 C CA . ALA A 1 177 ? 6.523 -20.344 -1.399 1 96 177 ALA A CA 1
ATOM 1439 C C . ALA A 1 177 ? 7.629 -21.375 -1.605 1 96 177 ALA A C 1
ATOM 1441 O O . ALA A 1 177 ? 8.445 -21.234 -2.516 1 96 177 ALA A O 1
ATOM 1442 N N . PHE A 1 178 ? 7.621 -22.422 -0.827 1 94.81 178 PHE A N 1
ATOM 1443 C CA . PHE A 1 178 ? 8.617 -23.484 -0.895 1 94.81 178 PHE A CA 1
ATOM 1444 C C . PHE A 1 178 ? 8.539 -24.203 -2.23 1 94.81 178 PHE A C 1
ATOM 1446 O O . PHE A 1 178 ? 9.562 -24.406 -2.895 1 94.81 178 PHE A O 1
ATOM 1453 N N . MET A 1 179 ? 7.344 -24.578 -2.604 1 91.62 179 MET A N 1
ATOM 1454 C CA . MET A 1 179 ? 7.16 -25.344 -3.836 1 91.62 179 MET A CA 1
ATOM 1455 C C . MET A 1 179 ? 7.562 -24.516 -5.051 1 91.62 179 MET A C 1
ATOM 1457 O O . MET A 1 179 ? 8.156 -25.047 -5.996 1 91.62 179 MET A O 1
ATOM 1461 N N . GLU A 1 180 ? 7.191 -23.203 -5.027 1 88.5 180 GLU A N 1
ATOM 1462 C CA . GLU A 1 180 ? 7.605 -22.344 -6.129 1 88.5 180 GLU A CA 1
ATOM 1463 C C . GLU A 1 180 ? 9.125 -22.266 -6.219 1 88.5 180 GLU A C 1
ATOM 1465 O O . GLU A 1 180 ? 9.695 -22.375 -7.305 1 88.5 180 GLU A O 1
ATOM 1470 N N . THR A 1 181 ? 9.742 -22.078 -5.086 1 88.81 181 THR A N 1
ATOM 1471 C CA . THR A 1 181 ? 11.195 -22 -5.043 1 88.81 181 THR A CA 1
ATOM 1472 C C . THR A 1 181 ? 11.828 -23.297 -5.539 1 88.81 181 THR A C 1
ATOM 1474 O O . THR A 1 181 ? 12.797 -23.266 -6.305 1 88.81 181 THR A O 1
ATOM 1477 N N . LEU A 1 182 ? 11.25 -24.344 -5.207 1 85.75 182 LEU A N 1
ATOM 1478 C CA . LEU A 1 182 ? 11.766 -25.656 -5.59 1 85.75 182 LEU A CA 1
ATOM 1479 C C . LEU A 1 182 ? 11.602 -25.891 -7.09 1 85.75 182 LEU A C 1
ATOM 1481 O O . LEU A 1 182 ? 12.523 -26.359 -7.75 1 85.75 182 LEU A O 1
ATOM 1485 N N . THR A 1 183 ? 10.539 -25.5 -7.629 1 81.44 183 THR A N 1
ATOM 1486 C CA . THR A 1 183 ? 10.234 -25.781 -9.023 1 81.44 183 THR A CA 1
ATOM 1487 C C . THR A 1 183 ? 11.055 -24.906 -9.953 1 81.44 183 THR A C 1
ATOM 1489 O O . THR A 1 183 ? 11.359 -25.281 -11.086 1 81.44 183 THR A O 1
ATOM 1492 N N . ILE A 1 184 ? 11.383 -23.703 -9.414 1 78.56 184 ILE A N 1
ATOM 1493 C CA . ILE A 1 184 ? 12.117 -22.797 -10.273 1 78.56 184 ILE A CA 1
ATOM 1494 C C . ILE A 1 184 ? 13.617 -23.078 -10.172 1 78.56 184 ILE A C 1
ATOM 1496 O O . ILE A 1 184 ? 14.406 -22.578 -10.977 1 78.56 184 ILE A O 1
ATOM 1500 N N . SER A 1 185 ? 14.023 -23.953 -9.312 1 76.44 185 SER A N 1
ATOM 1501 C CA . SER A 1 185 ? 15.43 -24.25 -9.055 1 76.44 185 SER A CA 1
ATOM 1502 C C . SER A 1 185 ? 16.109 -24.828 -10.281 1 76.44 185 SER A C 1
ATOM 1504 O O . SER A 1 185 ? 17.328 -24.703 -10.445 1 76.44 185 SER A O 1
ATOM 1506 N N . HIS A 1 186 ? 15.281 -25.312 -11.148 1 76.5 186 HIS A N 1
ATOM 1507 C CA . HIS A 1 186 ? 15.891 -25.938 -12.32 1 76.5 186 HIS A CA 1
ATOM 1508 C C . HIS A 1 186 ? 16.047 -24.922 -13.453 1 76.5 186 HIS A C 1
ATOM 1510 O O . HIS A 1 186 ? 16.641 -25.25 -14.492 1 76.5 186 HIS A O 1
ATOM 1516 N N . PHE A 1 187 ? 15.523 -23.812 -13.289 1 82.56 187 PHE A N 1
ATOM 1517 C CA . PHE A 1 187 ? 15.68 -22.75 -14.266 1 82.56 187 PHE A CA 1
ATOM 1518 C C . PHE A 1 187 ? 16.984 -21.984 -14.016 1 82.56 187 PHE A C 1
ATOM 1520 O O . PHE A 1 187 ? 17.125 -21.312 -12.992 1 82.56 187 PHE A O 1
ATOM 1527 N N . PRO A 1 188 ? 17.969 -22.062 -14.906 1 84 188 PRO A N 1
ATOM 1528 C CA . PRO A 1 188 ? 19.328 -21.562 -14.625 1 84 188 PRO A CA 1
ATOM 1529 C C . PRO A 1 188 ? 19.391 -20.047 -14.609 1 84 188 PRO A C 1
ATOM 1531 O O . PRO A 1 188 ? 20.375 -19.469 -14.117 1 84 188 PRO A O 1
ATOM 1534 N N . TYR A 1 189 ? 18.422 -19.375 -15.07 1 88.31 189 TYR A N 1
ATOM 1535 C CA . TYR A 1 189 ? 18.5 -17.922 -15.164 1 88.31 189 TYR A CA 1
ATOM 1536 C C . TYR A 1 189 ? 17.859 -17.266 -13.953 1 88.31 189 TYR A C 1
ATOM 1538 O O . TYR A 1 189 ? 17.719 -16.047 -13.906 1 88.31 189 TYR A O 1
ATOM 1546 N N . TYR A 1 190 ? 17.391 -17.984 -13.023 1 85.94 190 TYR A N 1
ATOM 1547 C CA . TYR A 1 190 ? 17.016 -17.547 -11.688 1 85.94 190 TYR A CA 1
ATOM 1548 C C . TYR A 1 190 ? 17.875 -18.234 -10.633 1 85.94 190 TYR A C 1
ATOM 1550 O O . TYR A 1 190 ? 17.672 -19.406 -10.32 1 85.94 190 TYR A O 1
ATOM 1558 N N . THR A 1 191 ? 18.844 -17.453 -10.07 1 87.62 191 THR A N 1
ATOM 1559 C CA . THR A 1 191 ? 19.875 -18.062 -9.242 1 87.62 191 THR A CA 1
ATOM 1560 C C . THR A 1 191 ? 19.797 -17.531 -7.812 1 87.62 191 THR A C 1
ATOM 1562 O O . THR A 1 191 ? 19.25 -16.453 -7.574 1 87.62 191 THR A O 1
ATOM 1565 N N . PHE A 1 192 ? 20.312 -18.359 -6.938 1 89.38 192 PHE A N 1
ATOM 1566 C CA . PHE A 1 192 ? 20.422 -18.016 -5.523 1 89.38 192 PHE A CA 1
ATOM 1567 C C . PHE A 1 192 ? 21.844 -18.266 -5.012 1 89.38 192 PHE A C 1
ATOM 1569 O O . PHE A 1 192 ? 22.453 -19.281 -5.336 1 89.38 192 PHE A O 1
ATOM 1576 N N . VAL A 1 193 ? 22.328 -17.344 -4.215 1 89.19 193 VAL A N 1
ATOM 1577 C CA . VAL A 1 193 ? 23.656 -17.484 -3.629 1 89.19 193 VAL A CA 1
ATOM 1578 C C . VAL A 1 193 ? 23.672 -18.672 -2.668 1 89.19 193 VAL A C 1
ATOM 1580 O O . VAL A 1 193 ? 24.578 -19.5 -2.691 1 89.19 193 VAL A O 1
ATOM 1583 N N . ASP A 1 194 ? 22.672 -18.828 -1.86 1 91.62 194 ASP A N 1
ATOM 1584 C CA . ASP A 1 194 ? 22.516 -19.906 -0.9 1 91.62 194 ASP A CA 1
ATOM 1585 C C . ASP A 1 194 ? 21.156 -20.609 -1.076 1 91.62 194 ASP A C 1
ATOM 1587 O O . ASP A 1 194 ? 20.156 -20.172 -0.507 1 91.62 194 ASP A O 1
ATOM 1591 N N . ARG A 1 195 ? 21.141 -21.688 -1.735 1 91 195 ARG A N 1
ATOM 1592 C CA . ARG A 1 195 ? 19.891 -22.375 -2.08 1 91 195 ARG A CA 1
ATOM 1593 C C . ARG A 1 195 ? 19.266 -23.016 -0.849 1 91 195 ARG A C 1
ATOM 1595 O O . ARG A 1 195 ? 18.047 -23.016 -0.705 1 91 195 ARG A O 1
ATOM 1602 N N . SER A 1 196 ? 20.109 -23.625 -0.083 1 92.06 196 SER A N 1
ATOM 1603 C CA . SER A 1 196 ? 19.594 -24.281 1.115 1 92.06 196 SER A CA 1
ATOM 1604 C C . SER A 1 196 ? 18.844 -23.297 2.002 1 92.06 196 SER A C 1
ATOM 1606 O O . SER A 1 196 ? 17.719 -23.578 2.439 1 92.06 196 SER A O 1
ATOM 1608 N N . LYS A 1 197 ? 19.375 -22.125 2.219 1 93.81 197 LYS A N 1
ATOM 1609 C CA . LYS A 1 197 ? 18.734 -21.109 3.039 1 93.81 197 LYS A CA 1
ATOM 1610 C C . LYS A 1 197 ? 17.5 -20.531 2.332 1 93.81 197 LYS A C 1
ATOM 1612 O O . LYS A 1 197 ? 16.531 -20.141 2.98 1 93.81 197 LYS A O 1
ATOM 1617 N N . MET A 1 198 ? 17.609 -20.469 1.044 1 94.06 198 MET A N 1
ATOM 1618 C CA . MET A 1 198 ? 16.453 -19.984 0.287 1 94.06 198 MET A CA 1
ATOM 1619 C C . MET A 1 198 ? 15.258 -20.906 0.471 1 94.06 198 MET A C 1
ATOM 1621 O O . MET A 1 198 ? 14.125 -20.438 0.607 1 94.06 198 MET A O 1
ATOM 1625 N N . TYR A 1 199 ? 15.484 -22.219 0.56 1 93.06 199 TYR A N 1
ATOM 1626 C CA . TYR A 1 199 ? 14.414 -23.203 0.685 1 93.06 199 TYR A CA 1
ATOM 1627 C C . TYR A 1 199 ? 13.766 -23.125 2.061 1 93.06 199 TYR A C 1
ATOM 1629 O O . TYR A 1 199 ? 12.578 -23.422 2.209 1 93.06 199 TYR A O 1
ATOM 1637 N N . SER A 1 200 ? 14.5 -22.703 3.037 1 93.94 200 SER A N 1
ATOM 1638 C CA . SER A 1 200 ? 13.969 -22.672 4.395 1 93.94 200 SER A CA 1
ATOM 1639 C C . SER A 1 200 ? 13.57 -21.266 4.801 1 93.94 200 SER A C 1
ATOM 1641 O O . SER A 1 200 ? 12.43 -20.844 4.57 1 93.94 200 SER A O 1
ATOM 1643 N N . VAL A 1 201 ? 14.555 -20.375 5.145 1 95.38 201 VAL A N 1
ATOM 1644 C CA . VAL A 1 201 ? 14.305 -19.016 5.637 1 95.38 201 VAL A CA 1
ATOM 1645 C C . VAL A 1 201 ? 13.812 -18.141 4.496 1 95.38 201 VAL A C 1
ATOM 1647 O O . VAL A 1 201 ? 12.922 -17.297 4.688 1 95.38 201 VAL A O 1
ATOM 1650 N N . GLY A 1 202 ? 14.422 -18.344 3.359 1 95.31 202 GLY A N 1
ATOM 1651 C CA . GLY A 1 202 ? 13.992 -17.562 2.207 1 95.31 202 GLY A CA 1
ATOM 1652 C C . GLY A 1 202 ? 12.547 -17.812 1.826 1 95.31 202 GLY A C 1
ATOM 1653 O O . GLY A 1 202 ? 11.828 -16.875 1.456 1 95.31 202 GLY A O 1
ATOM 1654 N N . SER A 1 203 ? 12.141 -19.062 1.91 1 96.31 203 SER A N 1
ATOM 1655 C CA . SER A 1 203 ? 10.75 -19.391 1.613 1 96.31 203 SER A CA 1
ATOM 1656 C C . SER A 1 203 ? 9.805 -18.781 2.639 1 96.31 203 SER A C 1
ATOM 1658 O O . SER A 1 203 ? 8.672 -18.406 2.307 1 96.31 203 SER A O 1
ATOM 1660 N N . LEU A 1 204 ? 10.242 -18.703 3.873 1 96.94 204 LEU A N 1
ATOM 1661 C CA . LEU A 1 204 ? 9.438 -18.047 4.895 1 96.94 204 LEU A CA 1
ATOM 1662 C C . LEU A 1 204 ? 9.281 -16.547 4.594 1 96.94 204 LEU A C 1
ATOM 1664 O O . LEU A 1 204 ? 8.203 -15.984 4.785 1 96.94 204 LEU A O 1
ATOM 1668 N N . PHE A 1 205 ? 10.375 -15.93 4.117 1 96.69 205 PHE A N 1
ATOM 1669 C CA . PHE A 1 205 ? 10.32 -14.539 3.674 1 96.69 205 PHE A CA 1
ATOM 1670 C C . PHE A 1 205 ? 9.32 -14.375 2.537 1 96.69 205 PHE A C 1
ATOM 1672 O O . PHE A 1 205 ? 8.477 -13.477 2.576 1 96.69 205 PHE A O 1
ATOM 1679 N N . TYR A 1 206 ? 9.438 -15.25 1.578 1 96.81 206 TYR A N 1
ATOM 1680 C CA . TYR A 1 206 ? 8.555 -15.211 0.418 1 96.81 206 TYR A CA 1
ATOM 1681 C C . TYR A 1 206 ? 7.113 -15.492 0.823 1 96.81 206 TYR A C 1
ATOM 1683 O O . TYR A 1 206 ? 6.18 -14.922 0.25 1 96.81 206 TYR A O 1
ATOM 1691 N N . ALA A 1 207 ? 6.887 -16.266 1.854 1 98.25 207 ALA A N 1
ATOM 1692 C CA . ALA A 1 207 ? 5.555 -16.656 2.322 1 98.25 207 ALA A CA 1
ATOM 1693 C C . ALA A 1 207 ? 4.797 -15.445 2.863 1 98.25 207 ALA A C 1
ATOM 1695 O O . ALA A 1 207 ? 3.57 -15.469 2.969 1 98.25 207 ALA A O 1
ATOM 1696 N N . ILE A 1 208 ? 5.492 -14.391 3.209 1 98.25 208 ILE A N 1
ATOM 1697 C CA . ILE A 1 208 ? 4.863 -13.18 3.732 1 98.25 208 ILE A CA 1
ATOM 1698 C C . ILE A 1 208 ? 3.863 -12.633 2.715 1 98.25 208 ILE A C 1
ATOM 1700 O O . ILE A 1 208 ? 2.809 -12.117 3.09 1 98.25 208 ILE A O 1
ATOM 1704 N N . TYR A 1 209 ? 4.191 -12.742 1.383 1 98.25 209 TYR A N 1
ATOM 1705 C CA . TYR A 1 209 ? 3.256 -12.344 0.338 1 98.25 209 TYR A CA 1
ATOM 1706 C C . TYR A 1 209 ? 1.877 -12.945 0.583 1 98.25 209 TYR A C 1
ATOM 1708 O O . TYR A 1 209 ? 0.869 -12.234 0.547 1 98.25 209 TYR A O 1
ATOM 1716 N N . PHE A 1 210 ? 1.894 -14.219 0.959 1 98.62 210 PHE A N 1
ATOM 1717 C CA . PHE A 1 210 ? 0.683 -15.031 0.914 1 98.62 210 PHE A CA 1
ATOM 1718 C C . PHE A 1 210 ? -0.012 -15.039 2.27 1 98.62 210 PHE A C 1
ATOM 1720 O O . PHE A 1 210 ? -1.221 -15.273 2.352 1 98.62 210 PHE A O 1
ATOM 1727 N N . PHE A 1 211 ? 0.786 -14.727 3.375 1 98.19 211 PHE A N 1
ATOM 1728 C CA . PHE A 1 211 ? 0.171 -14.531 4.684 1 98.19 211 PHE A CA 1
ATOM 1729 C C . PHE A 1 211 ? -0.907 -13.461 4.621 1 98.19 211 PHE A C 1
ATOM 1731 O O . PHE A 1 211 ? -1.919 -13.547 5.32 1 98.19 211 PHE A O 1
ATOM 1738 N N . VAL A 1 212 ? -0.667 -12.531 3.75 1 98.5 212 VAL A N 1
ATOM 1739 C CA . VAL A 1 212 ? -1.568 -11.383 3.658 1 98.5 212 VAL A CA 1
ATOM 1740 C C . VAL A 1 212 ? -2.561 -11.602 2.518 1 98.5 212 VAL A C 1
ATOM 1742 O O . VAL A 1 212 ? -3.771 -11.461 2.705 1 98.5 212 VAL A O 1
ATOM 1745 N N . SER A 1 213 ? -2.084 -12.016 1.36 1 98.75 213 SER A N 1
ATOM 1746 C CA . SER A 1 213 ? -2.9 -11.984 0.151 1 98.75 213 SER A CA 1
ATOM 1747 C C . SER A 1 213 ? -3.955 -13.086 0.165 1 98.75 213 SER A C 1
ATOM 1749 O O . SER A 1 213 ? -5.062 -12.898 -0.346 1 98.75 213 SER A O 1
ATOM 1751 N N . PHE A 1 214 ? -3.666 -14.242 0.783 1 98.69 214 PHE A N 1
ATOM 1752 C CA . PHE A 1 214 ? -4.609 -15.359 0.745 1 98.69 214 PHE A CA 1
ATOM 1753 C C . PHE A 1 214 ? -5.898 -14.992 1.475 1 98.69 214 PHE A C 1
ATOM 1755 O O . PHE A 1 214 ? -6.98 -15.031 0.887 1 98.69 214 PHE A O 1
ATOM 1762 N N . PRO A 1 215 ? -5.773 -14.609 2.723 1 97.38 215 PRO A N 1
ATOM 1763 C CA . PRO A 1 215 ? -7.031 -14.289 3.402 1 97.38 215 PRO A CA 1
ATOM 1764 C C . PRO A 1 215 ? -7.727 -13.062 2.811 1 97.38 215 PRO A C 1
ATOM 1766 O O . PRO A 1 215 ? -8.953 -13 2.777 1 97.38 215 PRO A O 1
ATOM 1769 N N . MET A 1 216 ? -7.016 -12.078 2.336 1 98 216 MET A N 1
ATOM 1770 C CA . MET A 1 216 ? -7.641 -10.867 1.812 1 98 216 MET A CA 1
ATOM 1771 C C . MET A 1 216 ? -8.328 -11.148 0.479 1 98 216 MET A C 1
ATOM 1773 O O . MET A 1 216 ? -9.438 -10.664 0.237 1 98 216 MET A O 1
ATOM 1777 N N . PHE A 1 217 ? -7.711 -11.914 -0.384 1 98.38 217 PHE A N 1
ATOM 1778 C CA . PHE A 1 217 ? -8.305 -12.258 -1.67 1 98.38 217 PHE A CA 1
ATOM 1779 C C . PHE A 1 217 ? -9.57 -13.086 -1.479 1 98.38 217 PHE A C 1
ATOM 1781 O O . PHE A 1 217 ? -10.531 -12.938 -2.23 1 98.38 217 PHE A O 1
ATOM 1788 N N . MET A 1 218 ? -9.602 -13.898 -0.492 1 96.94 218 MET A N 1
ATOM 1789 C CA . MET A 1 218 ? -10.727 -14.789 -0.242 1 96.94 218 MET A CA 1
ATOM 1790 C C . MET A 1 218 ? -11.992 -13.992 0.078 1 96.94 218 MET A C 1
ATOM 1792 O O . MET A 1 218 ? -13.102 -14.43 -0.237 1 96.94 218 MET A O 1
ATOM 1796 N N . ARG A 1 219 ? -11.867 -12.812 0.622 1 95.5 219 ARG A N 1
ATOM 1797 C CA . ARG A 1 219 ? -13 -12.008 1.06 1 95.5 219 ARG A CA 1
ATOM 1798 C C . ARG A 1 219 ? -13.812 -11.516 -0.133 1 95.5 219 ARG A C 1
ATOM 1800 O O . ARG A 1 219 ? -14.984 -11.164 0.011 1 95.5 219 ARG A O 1
ATOM 1807 N N . LEU A 1 220 ? -13.227 -11.516 -1.276 1 96.5 220 LEU A N 1
ATOM 1808 C CA . LEU A 1 220 ? -13.883 -10.945 -2.445 1 96.5 220 LEU A CA 1
ATOM 1809 C C . LEU A 1 220 ? -15.047 -11.82 -2.9 1 96.5 220 LEU A C 1
ATOM 1811 O O . LEU A 1 220 ? -14.852 -12.984 -3.258 1 96.5 220 LEU A O 1
ATOM 1815 N N . ASP A 1 221 ? -16.25 -11.297 -2.857 1 94.56 221 ASP A N 1
ATOM 1816 C CA . ASP A 1 221 ? -17.469 -11.891 -3.414 1 94.56 221 ASP A CA 1
ATOM 1817 C C . ASP A 1 221 ? -17.625 -13.344 -2.955 1 94.56 221 ASP A C 1
ATOM 1819 O O . ASP A 1 221 ? -17.922 -14.227 -3.762 1 94.56 221 ASP A O 1
ATOM 1823 N N . GLU A 1 222 ? -17.359 -13.578 -1.742 1 90.88 222 GLU A N 1
ATOM 1824 C CA . GLU A 1 222 ? -17.375 -14.945 -1.243 1 90.88 222 GLU A CA 1
ATOM 1825 C C . GLU A 1 222 ? -18.797 -15.477 -1.128 1 90.88 222 GLU A C 1
ATOM 1827 O O . GLU A 1 222 ? -19.078 -16.609 -1.504 1 90.88 222 GLU A O 1
ATOM 1832 N N . THR A 1 223 ? -19.703 -14.672 -0.625 1 85.62 223 THR A N 1
ATOM 1833 C CA . THR A 1 223 ? -21.094 -15.094 -0.501 1 85.62 223 THR A CA 1
ATOM 1834 C C . THR A 1 223 ? -22.016 -14.172 -1.291 1 85.62 223 THR A C 1
ATOM 1836 O O . THR A 1 223 ? -21.797 -12.961 -1.34 1 85.62 223 THR A O 1
ATOM 1839 N N . PRO A 1 224 ? -23 -14.82 -1.868 1 79.5 224 PRO A N 1
ATOM 1840 C CA . PRO A 1 224 ? -23.938 -13.984 -2.625 1 79.5 224 PRO A CA 1
ATOM 1841 C C . PRO A 1 224 ? -24.641 -12.953 -1.752 1 79.5 224 PRO A C 1
ATOM 1843 O O . PRO A 1 224 ? -24.969 -11.859 -2.225 1 79.5 224 PRO A O 1
ATOM 1846 N 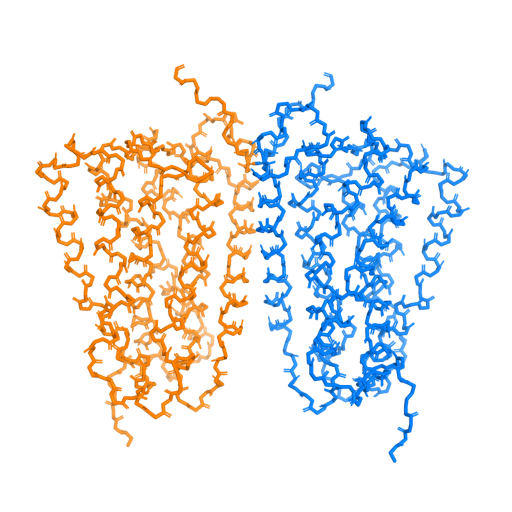N . GLN A 1 225 ? -24.875 -13.266 -0.58 1 78.94 225 GLN A N 1
ATOM 1847 C CA . GLN A 1 225 ? -25.594 -12.398 0.344 1 78.94 225 GLN A CA 1
ATOM 1848 C C . GLN A 1 225 ? -24.656 -11.406 1.017 1 78.94 225 GLN A C 1
ATOM 1850 O O . GLN A 1 225 ? -25.094 -10.5 1.727 1 78.94 225 GLN A O 1
ATOM 1855 N N . GLY A 1 226 ? -23.484 -11.617 0.713 1 76.5 226 GLY A N 1
ATOM 1856 C CA . GLY A 1 226 ? -22.516 -10.742 1.353 1 76.5 226 GLY A CA 1
ATOM 1857 C C . GLY A 1 226 ? -22.406 -9.391 0.676 1 76.5 226 GLY A C 1
ATOM 1858 O O . GLY A 1 226 ? -23.188 -9.062 -0.216 1 76.5 226 GLY A O 1
ATOM 1859 N N . ARG A 1 227 ? -21.609 -8.57 1.128 1 78.12 227 ARG A N 1
ATOM 1860 C CA . ARG A 1 227 ? -21.359 -7.238 0.596 1 78.12 227 ARG A CA 1
ATOM 1861 C C . ARG A 1 227 ? -20.844 -7.309 -0.839 1 78.12 227 ARG A C 1
ATOM 1863 O O . ARG A 1 227 ? -19.953 -8.117 -1.15 1 78.12 227 ARG A O 1
ATOM 1870 N N . ARG A 1 228 ? -21.469 -6.633 -1.724 1 86.12 228 ARG A N 1
ATOM 1871 C CA . ARG A 1 228 ? -21 -6.535 -3.104 1 86.12 228 ARG A CA 1
ATOM 1872 C C . ARG A 1 228 ? -19.734 -5.684 -3.197 1 86.12 228 ARG A C 1
ATOM 1874 O O . ARG A 1 228 ? -19.688 -4.578 -2.656 1 86.12 228 ARG A O 1
ATOM 1881 N N . TRP A 1 229 ? -18.719 -6.215 -3.818 1 94.5 229 TRP A N 1
ATOM 1882 C CA . TRP A 1 229 ? -17.469 -5.488 -4.035 1 94.5 229 TRP A CA 1
ATOM 1883 C C . TRP A 1 229 ? -17.5 -4.723 -5.352 1 94.5 229 TRP A C 1
ATOM 1885 O O . TRP A 1 229 ? -17.75 -5.305 -6.41 1 94.5 229 TRP A O 1
ATOM 1895 N N . SER A 1 230 ? -17.281 -3.41 -5.32 1 95 230 SER A N 1
ATOM 1896 C CA . SER A 1 230 ? -17.062 -2.652 -6.551 1 95 230 SER A CA 1
ATOM 1897 C C . SER A 1 230 ? -15.633 -2.818 -7.059 1 95 230 SER A C 1
ATOM 1899 O O . SER A 1 230 ? -14.75 -3.24 -6.312 1 95 230 SER A O 1
ATOM 1901 N N . LEU A 1 231 ? -15.43 -2.562 -8.336 1 97.19 231 LEU A N 1
ATOM 1902 C CA . LEU A 1 231 ? -14.086 -2.652 -8.898 1 97.19 231 LEU A CA 1
ATOM 1903 C C . LEU A 1 231 ? -13.133 -1.704 -8.18 1 97.19 231 LEU A C 1
ATOM 1905 O O . LEU A 1 231 ? -11.961 -2.029 -7.98 1 97.19 231 LEU A O 1
ATOM 1909 N N . ARG A 1 232 ? -13.633 -0.537 -7.777 1 95.94 232 ARG A N 1
ATOM 1910 C CA . ARG A 1 232 ? -12.82 0.415 -7.027 1 95.94 232 ARG A CA 1
ATOM 1911 C C . ARG A 1 232 ? -12.383 -0.176 -5.688 1 95.94 232 ARG A C 1
ATOM 1913 O O . ARG A 1 232 ? -11.219 -0.063 -5.305 1 95.94 232 ARG A O 1
ATOM 1920 N N . GLU A 1 233 ? -13.305 -0.809 -5.043 1 96.31 233 GLU A N 1
ATOM 1921 C CA . GLU A 1 233 ? -12.992 -1.44 -3.764 1 96.31 233 GLU A CA 1
ATOM 1922 C C . GLU A 1 233 ? -11.977 -2.566 -3.938 1 96.31 233 GLU A C 1
ATOM 1924 O O . GLU A 1 233 ? -11.109 -2.766 -3.082 1 96.31 233 GLU A O 1
ATOM 1929 N N . VAL A 1 234 ? -12.109 -3.277 -5.023 1 98.25 234 VAL A N 1
ATOM 1930 C CA . VAL A 1 234 ? -11.188 -4.363 -5.336 1 98.25 234 VAL A CA 1
ATOM 1931 C C . VAL A 1 234 ? -9.781 -3.801 -5.543 1 98.25 234 VAL A C 1
ATOM 1933 O O . VAL A 1 234 ? -8.812 -4.328 -5 1 98.25 234 VAL A O 1
ATOM 1936 N N . CYS A 1 235 ? -9.664 -2.711 -6.273 1 98.56 235 CYS A N 1
ATOM 1937 C CA . CYS A 1 235 ? -8.375 -2.064 -6.516 1 98.56 235 CYS A CA 1
ATOM 1938 C C . CYS A 1 235 ? -7.754 -1.583 -5.207 1 98.56 235 CYS A C 1
ATOM 1940 O O . CYS A 1 235 ? -6.574 -1.827 -4.949 1 98.56 235 CYS A O 1
ATOM 1942 N N . LEU A 1 236 ? -8.555 -0.987 -4.375 1 98.25 236 LEU A N 1
ATOM 1943 C CA . LEU A 1 236 ? -8.055 -0.446 -3.115 1 98.25 236 LEU A CA 1
ATOM 1944 C C . LEU A 1 236 ? -7.629 -1.566 -2.174 1 98.25 236 LEU A C 1
ATOM 1946 O O . LEU A 1 236 ? -6.645 -1.428 -1.447 1 98.25 236 LEU A O 1
ATOM 1950 N N . ASP A 1 237 ? -8.375 -2.625 -2.23 1 98.5 237 ASP A N 1
ATOM 1951 C CA . ASP A 1 237 ? -8.031 -3.775 -1.398 1 98.5 237 ASP A CA 1
ATOM 1952 C C . ASP A 1 237 ? -6.691 -4.375 -1.816 1 98.5 237 ASP A C 1
ATOM 1954 O O . ASP A 1 237 ? -5.871 -4.727 -0.966 1 98.5 237 ASP A O 1
ATOM 1958 N N . ALA A 1 238 ? -6.484 -4.484 -3.119 1 98.88 238 ALA A N 1
ATOM 1959 C CA . ALA A 1 238 ? -5.219 -5 -3.631 1 98.88 238 ALA A CA 1
ATOM 1960 C C . ALA A 1 238 ? -4.059 -4.078 -3.266 1 98.88 238 ALA A C 1
ATOM 1962 O O . ALA A 1 238 ? -2.979 -4.543 -2.895 1 98.88 238 ALA A O 1
ATOM 1963 N N . LEU A 1 239 ? -4.309 -2.809 -3.344 1 98.88 239 LEU A N 1
ATOM 1964 C CA . LEU A 1 239 ? -3.295 -1.83 -2.961 1 98.88 239 LEU A CA 1
ATOM 1965 C C . LEU A 1 239 ? -2.975 -1.934 -1.473 1 98.88 239 LEU A C 1
ATOM 1967 O O . LEU A 1 239 ? -1.807 -1.883 -1.08 1 98.88 239 LEU A O 1
ATOM 1971 N N . ALA A 1 240 ? -4.008 -2.057 -0.692 1 98.88 240 ALA A N 1
ATOM 1972 C CA . ALA A 1 240 ? -3.816 -2.205 0.749 1 98.88 240 ALA A CA 1
ATOM 1973 C C . ALA A 1 240 ? -2.996 -3.451 1.068 1 98.88 240 ALA A C 1
ATOM 1975 O O . ALA A 1 240 ? -2.098 -3.41 1.912 1 98.88 240 ALA A O 1
ATOM 1976 N N . ALA A 1 241 ? -3.303 -4.547 0.373 1 98.81 241 ALA A N 1
ATOM 1977 C CA . ALA A 1 241 ? -2.52 -5.77 0.542 1 98.81 241 ALA A CA 1
ATOM 1978 C C . ALA A 1 241 ? -1.058 -5.535 0.173 1 98.81 241 ALA A C 1
ATOM 1980 O O . ALA A 1 241 ? -0.154 -6 0.872 1 98.81 241 ALA A O 1
ATOM 1981 N N . GLY A 1 242 ? -0.894 -4.816 -0.922 1 98.69 242 GLY A N 1
ATOM 1982 C CA . GLY A 1 242 ? 0.458 -4.5 -1.354 1 98.69 242 GLY A CA 1
ATOM 1983 C C . GLY A 1 242 ? 1.254 -3.738 -0.311 1 98.69 242 GLY A C 1
ATOM 1984 O O . GLY A 1 242 ? 2.412 -4.062 -0.046 1 98.69 242 GLY A O 1
ATOM 1985 N N . MET A 1 243 ? 0.649 -2.762 0.291 1 98.75 243 MET A N 1
ATOM 1986 C CA . MET A 1 243 ? 1.361 -1.952 1.275 1 98.75 243 MET A CA 1
ATOM 1987 C C . MET A 1 243 ? 1.61 -2.744 2.555 1 98.75 243 MET A C 1
ATOM 1989 O O . MET A 1 243 ? 2.668 -2.617 3.174 1 98.75 243 MET A O 1
ATOM 1993 N N . LEU A 1 244 ? 0.606 -3.512 2.928 1 98.62 244 LEU A N 1
ATOM 1994 C CA . LEU A 1 244 ? 0.772 -4.324 4.125 1 98.62 244 LEU A CA 1
ATOM 1995 C C . LEU A 1 244 ? 1.94 -5.293 3.969 1 98.62 244 LEU A C 1
ATOM 1997 O O . LEU A 1 244 ? 2.775 -5.414 4.867 1 98.62 244 LEU A O 1
ATOM 2001 N N . VAL A 1 245 ? 2.025 -5.973 2.834 1 98.56 245 VAL A N 1
ATOM 2002 C CA . VAL A 1 245 ? 3.131 -6.887 2.568 1 98.56 245 VAL A CA 1
ATOM 2003 C C . VAL A 1 245 ? 4.449 -6.117 2.566 1 98.56 245 VAL A C 1
ATOM 2005 O O . VAL A 1 245 ? 5.445 -6.578 3.133 1 98.56 245 VAL A O 1
ATOM 2008 N N . THR A 1 246 ? 4.434 -4.941 1.919 1 97.38 246 THR A N 1
ATOM 2009 C CA . THR A 1 246 ? 5.648 -4.133 1.859 1 97.38 246 THR A CA 1
ATOM 2010 C C . THR A 1 246 ? 6.141 -3.797 3.264 1 97.38 246 THR A C 1
ATOM 2012 O O . THR A 1 246 ? 7.34 -3.895 3.545 1 97.38 246 THR A O 1
ATOM 2015 N N . LEU A 1 247 ? 5.238 -3.428 4.129 1 97.25 247 LEU A N 1
ATOM 2016 C CA . LEU A 1 247 ? 5.586 -3.113 5.508 1 97.25 247 LEU A CA 1
ATOM 2017 C C . LEU A 1 247 ? 6.172 -4.332 6.215 1 97.25 247 LEU A C 1
ATOM 2019 O O . LEU A 1 247 ? 7.195 -4.23 6.891 1 97.25 247 LEU A O 1
ATOM 2023 N N . LEU A 1 248 ? 5.555 -5.457 6.031 1 97.31 248 LEU A N 1
ATOM 2024 C CA . LEU A 1 248 ? 6.004 -6.676 6.691 1 97.31 248 LEU A CA 1
ATOM 2025 C C . LEU A 1 248 ? 7.371 -7.109 6.172 1 97.31 248 LEU A C 1
ATOM 2027 O O . LEU A 1 248 ? 8.211 -7.578 6.938 1 97.31 248 LEU A O 1
ATOM 2031 N N . LEU A 1 249 ? 7.586 -6.977 4.879 1 95.94 249 LEU A N 1
ATOM 2032 C CA . LEU A 1 249 ? 8.883 -7.309 4.301 1 95.94 249 LEU A CA 1
ATOM 2033 C C . LEU A 1 249 ? 9.977 -6.406 4.859 1 95.94 249 LEU A C 1
ATOM 2035 O O . LEU A 1 249 ? 11.094 -6.863 5.129 1 95.94 249 LEU A O 1
ATOM 2039 N N . ASP A 1 250 ? 9.617 -5.176 5.027 1 93.38 250 ASP A N 1
ATOM 2040 C CA . ASP A 1 250 ? 10.641 -4.262 5.523 1 93.38 250 ASP A CA 1
ATOM 2041 C C . ASP A 1 250 ? 10.891 -4.477 7.016 1 93.38 250 ASP A C 1
ATOM 2043 O O . ASP A 1 250 ? 12.008 -4.273 7.5 1 93.38 250 ASP A O 1
ATOM 2047 N N . VAL A 1 251 ? 9.852 -4.824 7.719 1 93.44 251 VAL A N 1
ATOM 2048 C CA . VAL A 1 251 ? 10.062 -5.219 9.109 1 93.44 251 VAL A CA 1
ATOM 2049 C C . VAL A 1 251 ? 11.023 -6.406 9.164 1 93.44 251 VAL A C 1
ATOM 2051 O O . VAL A 1 251 ? 11.922 -6.441 10 1 93.44 251 VAL A O 1
ATOM 2054 N N . TRP A 1 252 ? 10.828 -7.383 8.289 1 93.88 252 TRP A N 1
ATOM 2055 C CA . TRP A 1 252 ? 11.758 -8.508 8.188 1 93.88 252 TRP A CA 1
ATOM 2056 C C . TRP A 1 252 ? 13.18 -8.016 7.93 1 93.88 252 TRP A C 1
ATOM 2058 O O . TRP A 1 252 ? 14.125 -8.492 8.555 1 93.88 252 TRP A O 1
ATOM 2068 N N . ARG A 1 253 ? 13.312 -7.102 7.039 1 90.69 253 ARG A N 1
ATOM 2069 C CA . ARG A 1 253 ? 14.625 -6.594 6.664 1 90.69 253 ARG A CA 1
ATOM 2070 C C . ARG A 1 253 ? 15.359 -6.023 7.875 1 90.69 253 ARG A C 1
ATOM 2072 O O . ARG A 1 253 ? 16.562 -6.27 8.055 1 90.69 253 ARG A O 1
ATOM 2079 N N . ILE A 1 254 ? 14.656 -5.281 8.75 1 87.56 254 ILE A N 1
ATOM 2080 C CA . ILE A 1 254 ? 15.328 -4.57 9.828 1 87.56 254 ILE A CA 1
ATOM 2081 C C . ILE A 1 254 ? 15.438 -5.48 11.055 1 87.56 254 ILE A C 1
ATOM 2083 O O . ILE A 1 254 ? 16.219 -5.203 11.969 1 87.56 254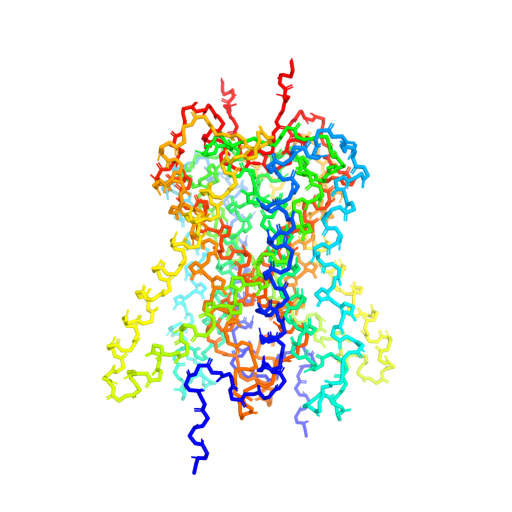 ILE A O 1
ATOM 2087 N N . THR A 1 255 ? 14.68 -6.613 11.188 1 90.44 255 THR A N 1
ATOM 2088 C CA . THR A 1 255 ? 14.719 -7.469 12.367 1 90.44 255 THR A CA 1
ATOM 2089 C C . THR A 1 255 ? 15.523 -8.742 12.094 1 90.44 255 THR A C 1
ATOM 2091 O O . THR A 1 255 ? 16.453 -9.062 12.828 1 90.44 255 THR A O 1
ATOM 2094 N N . VAL A 1 256 ? 15.164 -9.492 10.977 1 90.31 256 VAL A N 1
ATOM 2095 C CA . VAL A 1 256 ? 15.789 -10.773 10.648 1 90.31 256 VAL A CA 1
ATOM 2096 C C . VAL A 1 256 ? 16.984 -10.547 9.719 1 90.31 256 VAL A C 1
ATOM 2098 O O . VAL A 1 256 ? 18.047 -11.141 9.914 1 90.31 256 VAL A O 1
ATOM 2101 N N . GLY A 1 257 ? 16.844 -9.664 8.75 1 89.12 257 GLY A N 1
ATOM 2102 C CA . GLY A 1 257 ? 17.922 -9.375 7.812 1 89.12 257 GLY A CA 1
ATOM 2103 C C . GLY A 1 257 ? 18.016 -10.391 6.691 1 89.12 257 GLY A C 1
ATOM 2104 O O . GLY A 1 257 ? 17.062 -11.102 6.398 1 89.12 257 GLY A O 1
ATOM 2105 N N . GLY A 1 258 ? 19.125 -10.375 5.953 1 89.62 258 GLY A N 1
ATOM 2106 C CA . GLY A 1 258 ? 19.312 -11.203 4.773 1 89.62 258 GLY A CA 1
ATOM 2107 C C . GLY A 1 258 ? 19.906 -12.57 5.09 1 89.62 258 GLY A C 1
ATOM 2108 O O . GLY A 1 258 ? 20.484 -12.766 6.168 1 89.62 258 GLY A O 1
ATOM 2109 N N . ILE A 1 259 ? 19.703 -13.445 4.199 1 91.25 259 ILE A N 1
ATOM 2110 C CA . ILE A 1 259 ? 20.266 -14.781 4.344 1 91.25 259 ILE A CA 1
ATOM 2111 C C . ILE A 1 259 ? 21.641 -14.828 3.668 1 91.25 259 ILE A C 1
ATOM 2113 O O . ILE A 1 259 ? 22.312 -15.859 3.697 1 91.25 259 ILE A O 1
ATOM 2117 N N . VAL A 1 260 ? 21.984 -13.703 3.033 1 85.94 260 VAL A N 1
ATOM 2118 C CA . VAL A 1 260 ? 23.297 -13.594 2.4 1 85.94 260 VAL A CA 1
ATOM 2119 C C . VAL A 1 260 ? 24.016 -12.359 2.926 1 85.94 260 VAL A C 1
ATOM 2121 O O . VAL A 1 260 ? 23.375 -11.375 3.312 1 85.94 260 VAL A O 1
ATOM 2124 N N . ASP A 1 261 ? 25.359 -12.492 3.016 1 75.19 261 ASP A N 1
ATOM 2125 C CA . ASP A 1 261 ? 26.172 -11.352 3.443 1 75.19 261 ASP A CA 1
ATOM 2126 C C . ASP A 1 261 ? 26.328 -10.336 2.314 1 75.19 261 ASP A C 1
ATOM 2128 O O . ASP A 1 261 ? 26.875 -10.664 1.252 1 75.19 261 ASP A O 1
ATOM 2132 N N . SER A 1 262 ? 25.516 -9.492 2.281 1 68.44 262 SER A N 1
ATOM 2133 C CA . SER A 1 262 ? 25.625 -8.469 1.25 1 68.44 262 SER A CA 1
ATOM 2134 C C . SER A 1 262 ? 25.469 -7.07 1.841 1 68.44 262 SER A C 1
ATOM 2136 O O . SER A 1 262 ? 24.609 -6.844 2.695 1 68.44 262 SER A O 1
ATOM 2138 N N . PRO A 1 263 ? 26.484 -6.23 1.471 1 62.84 263 PRO A N 1
ATOM 2139 C CA . PRO A 1 263 ? 26.297 -4.844 1.899 1 62.84 263 PRO A CA 1
ATOM 2140 C C . PRO A 1 263 ? 24.938 -4.281 1.486 1 62.84 263 PRO A C 1
ATOM 2142 O O . PRO A 1 263 ? 24.438 -3.338 2.105 1 62.84 263 PRO A O 1
ATOM 2145 N N . ALA A 1 264 ? 24.438 -5.02 0.559 1 61.19 264 ALA A N 1
ATOM 2146 C CA . ALA A 1 264 ? 23.156 -4.539 0.031 1 61.19 264 ALA A CA 1
ATOM 2147 C C . ALA A 1 264 ? 22 -4.961 0.93 1 61.19 264 ALA A C 1
ATOM 2149 O O . ALA A 1 264 ? 20.906 -4.414 0.831 1 61.19 264 ALA A O 1
ATOM 2150 N N . ALA A 1 265 ? 22.359 -5.918 1.719 1 55.25 265 ALA A N 1
ATOM 2151 C CA . ALA A 1 265 ? 21.297 -6.426 2.584 1 55.25 265 ALA A CA 1
ATOM 2152 C C . ALA A 1 265 ? 20.812 -5.344 3.539 1 55.25 265 ALA A C 1
ATOM 2154 O O . ALA A 1 265 ? 19.625 -5.293 3.869 1 55.25 265 ALA A O 1
ATOM 2155 N N . ALA A 1 266 ? 21.766 -4.512 3.953 1 55.19 266 ALA A N 1
ATOM 2156 C CA . ALA A 1 266 ? 21.375 -3.457 4.891 1 55.19 266 ALA A CA 1
ATOM 2157 C C . ALA A 1 266 ? 20.609 -2.35 4.184 1 55.19 266 ALA A C 1
ATOM 2159 O O . ALA A 1 266 ? 19.875 -1.586 4.828 1 55.19 266 ALA A O 1
ATOM 2160 N N . ALA A 1 267 ? 20.891 -2.354 2.924 1 55.28 267 ALA A N 1
ATOM 2161 C CA . ALA A 1 267 ? 20.297 -1.245 2.182 1 55.28 267 ALA A CA 1
ATOM 2162 C C . ALA A 1 267 ? 18.797 -1.44 2.016 1 55.28 267 ALA A C 1
ATOM 2164 O O . ALA A 1 267 ? 18.047 -0.472 1.837 1 55.28 267 ALA A O 1
ATOM 2165 N N . GLY A 1 268 ? 18.203 -2.311 2.572 1 48.66 268 GLY A N 1
ATOM 2166 C CA . GLY A 1 268 ? 16.781 -2.602 2.467 1 48.66 268 GLY A CA 1
ATOM 2167 C C . GLY A 1 268 ? 16.266 -2.574 1.038 1 48.66 268 GLY A C 1
ATOM 2168 O O . GLY A 1 268 ? 16.594 -3.449 0.237 1 48.66 268 GLY A O 1
ATOM 2169 N N . LEU A 1 269 ? 15.461 -1.519 0.515 1 45.06 269 LEU A N 1
ATOM 2170 C CA . LEU A 1 269 ? 15.031 -1.306 -0.863 1 45.06 269 LEU A CA 1
ATOM 2171 C C . LEU A 1 269 ? 16.125 -0.609 -1.67 1 45.06 269 LEU A C 1
ATOM 2173 O O . LEU A 1 269 ? 16.031 0.591 -1.938 1 45.06 269 LEU A O 1
ATOM 2177 N N . GLN A 1 270 ? 17.344 -0.939 -1.578 1 42.84 270 GLN A N 1
ATOM 2178 C CA . GLN A 1 270 ? 18.297 -0.316 -2.488 1 42.84 270 GLN A CA 1
ATOM 2179 C C . GLN A 1 270 ? 17.906 -0.56 -3.945 1 42.84 270 GLN A C 1
ATOM 2181 O O . GLN A 1 270 ? 17.734 -1.707 -4.363 1 42.84 270 GLN A O 1
ATOM 2186 N N . TRP A 1 271 ? 17.234 0.216 -4.625 1 36.06 271 TRP A N 1
ATOM 2187 C CA . TRP A 1 271 ? 17.234 -0.029 -6.062 1 36.06 271 TRP A CA 1
ATOM 2188 C C . TRP A 1 271 ? 18.672 -0.152 -6.586 1 36.06 271 TRP A C 1
ATOM 2190 O O . TRP A 1 271 ? 19.578 0.519 -6.09 1 36.06 271 TRP A O 1
ATOM 2200 N N . ALA A 1 272 ? 19.094 -1.278 -7.258 1 33.66 272 ALA A N 1
ATOM 2201 C CA . ALA A 1 272 ? 20.344 -1.902 -7.684 1 33.66 272 ALA A CA 1
ATOM 2202 C C . ALA A 1 272 ? 21.266 -0.88 -8.328 1 33.66 272 ALA A C 1
ATOM 2204 O O . ALA A 1 272 ? 20.891 -0.197 -9.281 1 33.66 272 ALA A O 1
ATOM 2205 N N . VAL A 1 273 ? 22.203 -0.285 -7.723 1 32.88 273 VAL A N 1
ATOM 2206 C CA . VAL A 1 273 ? 23.359 0.239 -8.445 1 32.88 273 VAL A CA 1
ATOM 2207 C C . VAL A 1 273 ? 23.828 -0.775 -9.484 1 32.88 273 VAL A C 1
ATOM 2209 O O . VAL A 1 273 ? 23.453 -1.95 -9.422 1 32.88 273 VAL A O 1
ATOM 2212 N N . GLU A 1 274 ? 25.047 -0.525 -9.836 1 30.17 274 GLU A N 1
ATOM 2213 C CA . GLU A 1 274 ? 25.828 -1.036 -10.961 1 30.17 274 GLU A CA 1
ATOM 2214 C C . GLU A 1 274 ? 25.969 -2.555 -10.898 1 30.17 274 GLU A C 1
ATOM 2216 O O . GLU A 1 274 ? 26.453 -3.096 -9.898 1 30.17 274 GLU A O 1
ATOM 2221 N N . VAL A 1 275 ? 25.031 -3.211 -11.43 1 29.11 275 VAL A N 1
ATOM 2222 C CA . VAL A 1 275 ? 25.406 -4.555 -11.859 1 29.11 275 VAL A CA 1
ATOM 2223 C C . VAL A 1 275 ? 26.875 -4.57 -12.305 1 29.11 275 VAL A C 1
ATOM 2225 O O . VAL A 1 275 ? 27.234 -3.881 -13.258 1 29.11 275 VAL A O 1
ATOM 2228 N N . GLN A 1 276 ? 27.922 -4.75 -11.492 1 24.98 276 GLN A N 1
ATOM 2229 C CA . GLN A 1 276 ? 29.203 -5.137 -12.062 1 24.98 276 GLN A CA 1
ATOM 2230 C C . GLN A 1 276 ? 29.047 -6.285 -13.055 1 24.98 276 GLN A C 1
ATOM 2232 O O . GLN A 1 276 ? 28.594 -7.375 -12.68 1 24.98 276 GLN A O 1
ATOM 2237 N N . GLY A 1 277 ? 28.531 -6.102 -14.289 1 21.58 277 GLY A N 1
ATOM 2238 C CA . GLY A 1 277 ? 29.375 -6.91 -15.164 1 21.58 277 GLY A CA 1
ATOM 2239 C C . GLY A 1 277 ? 30.844 -6.605 -15.016 1 21.58 277 GLY A C 1
ATOM 2240 O O . GLY A 1 277 ? 31.219 -5.484 -14.664 1 21.58 277 GLY A O 1
ATOM 2241 N N . MET B 1 1 ? -34.719 21.766 6.02 1 29.5 1 MET B N 1
ATOM 2242 C CA . MET B 1 1 ? -33.406 21.188 5.777 1 29.5 1 MET B CA 1
ATOM 2243 C C . MET B 1 1 ? -32.312 22.062 6.355 1 29.5 1 MET B C 1
ATOM 2245 O O . MET B 1 1 ? -32.188 23.234 6.004 1 29.5 1 MET B O 1
ATOM 2249 N N . SER B 1 2 ? -32.094 22.062 7.66 1 36.78 2 SER B N 1
ATOM 2250 C CA . SER B 1 2 ? -31.203 23.031 8.281 1 36.78 2 SER B CA 1
ATOM 2251 C C . SER B 1 2 ? -30 23.328 7.379 1 36.78 2 SER B C 1
ATOM 2253 O O . SER B 1 2 ? -29.422 22.406 6.789 1 36.78 2 SER B O 1
ATOM 2255 N N . THR B 1 3 ? -29.922 24.375 6.695 1 42.81 3 THR B N 1
ATOM 2256 C CA . THR B 1 3 ? -28.922 24.969 5.816 1 42.81 3 THR B CA 1
ATOM 2257 C C . THR B 1 3 ? -27.531 24.812 6.395 1 42.81 3 THR B C 1
ATOM 2259 O O . THR B 1 3 ? -27.062 25.641 7.18 1 42.81 3 THR B O 1
ATOM 2262 N N . GLY B 1 4 ? -27.188 23.672 7.086 1 51.41 4 GLY B N 1
ATOM 2263 C CA . GLY B 1 4 ? -25.875 23.5 7.691 1 51.41 4 GLY B CA 1
ATOM 2264 C C . GLY B 1 4 ? -24.734 24.016 6.824 1 51.41 4 GLY B C 1
ATOM 2265 O O . GLY B 1 4 ? -24.906 24.203 5.617 1 51.41 4 GLY B O 1
ATOM 2266 N N . SER B 1 5 ? -23.734 24.75 7.453 1 66.44 5 SER B N 1
ATOM 2267 C CA . SER B 1 5 ? -22.562 25.391 6.848 1 66.44 5 SER B CA 1
ATOM 2268 C C . SER B 1 5 ? -21.922 24.484 5.797 1 66.44 5 SER B C 1
ATOM 2270 O O . SER B 1 5 ? -21.766 23.281 6.027 1 66.44 5 SER B O 1
ATOM 2272 N N . SER B 1 6 ? -22.016 24.859 4.504 1 85.44 6 SER B N 1
ATOM 2273 C CA . SER B 1 6 ? -21.422 24.203 3.35 1 85.44 6 SER B CA 1
ATOM 2274 C C . SER B 1 6 ? -19.938 23.891 3.594 1 85.44 6 SER B C 1
ATOM 2276 O O . SER B 1 6 ? -19.312 23.188 2.795 1 85.44 6 SER B O 1
ATOM 2278 N N . TRP B 1 7 ? -19.516 24.281 4.797 1 90.56 7 TRP B N 1
ATOM 2279 C CA . TRP B 1 7 ? -18.109 24.078 5.141 1 90.56 7 TRP B CA 1
ATOM 2280 C C . TRP B 1 7 ? -17.938 22.859 6.043 1 90.56 7 TRP B C 1
ATOM 2282 O O . TRP B 1 7 ? -16.922 22.172 5.984 1 90.56 7 TRP B O 1
ATOM 2292 N N . LEU B 1 8 ? -18.953 22.641 6.805 1 93.06 8 LEU B N 1
ATOM 2293 C CA . LEU B 1 8 ? -18.828 21.656 7.875 1 93.06 8 LEU B CA 1
ATOM 2294 C C . LEU B 1 8 ? -19.406 20.312 7.453 1 93.06 8 LEU B C 1
ATOM 2296 O O . LEU B 1 8 ? -20.312 20.25 6.625 1 93.06 8 LEU B O 1
ATOM 2300 N N . ALA B 1 9 ? -18.938 19.25 8.055 1 94.12 9 ALA B N 1
ATOM 2301 C CA . ALA B 1 9 ? -19.406 17.906 7.738 1 94.12 9 ALA B CA 1
ATOM 2302 C C . ALA B 1 9 ? -20.844 17.703 8.203 1 94.12 9 ALA B C 1
ATOM 2304 O O . ALA B 1 9 ? -21.219 18.172 9.273 1 94.12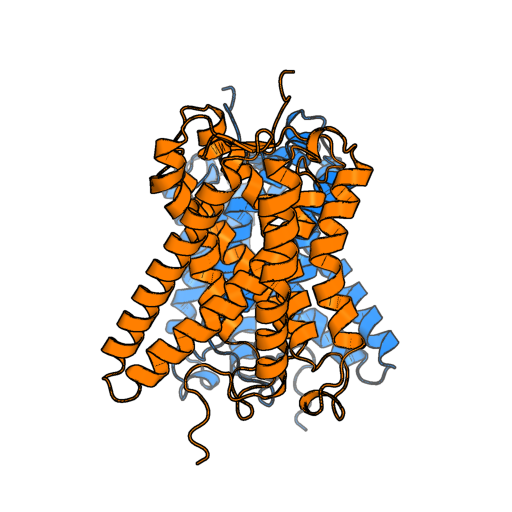 9 ALA B O 1
ATOM 2305 N N . ALA B 1 10 ? -21.594 16.984 7.426 1 92.44 10 ALA B N 1
ATOM 2306 C CA . ALA B 1 10 ? -22.953 16.625 7.809 1 92.44 10 ALA B CA 1
ATOM 2307 C C . ALA B 1 10 ? -22.953 15.648 8.977 1 92.44 10 ALA B C 1
ATOM 2309 O O . ALA B 1 10 ? -23.844 15.68 9.828 1 92.44 10 ALA B O 1
ATOM 2310 N N . ASN B 1 11 ? -22.016 14.75 9.016 1 94.62 11 ASN B N 1
ATOM 2311 C CA . ASN B 1 11 ? -21.812 13.836 10.148 1 94.62 11 ASN B CA 1
ATOM 2312 C C . ASN B 1 11 ? -21.312 14.578 11.383 1 94.62 11 ASN B C 1
ATOM 2314 O O . ASN B 1 11 ? -20.219 15.125 11.383 1 94.62 11 ASN B O 1
ATOM 2318 N N . PRO B 1 12 ? -22.094 14.609 12.414 1 94.31 12 PRO B N 1
ATOM 2319 C CA . PRO B 1 12 ? -21.719 15.414 13.578 1 94.31 12 PRO B CA 1
ATOM 2320 C C . PRO B 1 12 ? -20.422 14.938 14.242 1 94.31 12 PRO B C 1
ATOM 2322 O O . PRO B 1 12 ? -19.672 15.742 14.789 1 94.31 12 PRO B O 1
ATOM 2325 N N . SER B 1 13 ? -20.203 13.617 14.266 1 95.69 13 SER B N 1
ATOM 2326 C CA . SER B 1 13 ? -18.953 13.102 14.812 1 95.69 13 SER B CA 1
ATOM 2327 C C . SER B 1 13 ? -17.75 13.633 14.047 1 95.69 13 SER B C 1
ATOM 2329 O O . SER B 1 13 ? -16.766 14.062 14.648 1 95.69 13 SER B O 1
ATOM 2331 N N . LYS B 1 14 ? -17.844 13.594 12.711 1 96.44 14 LYS B N 1
ATOM 2332 C CA . LYS B 1 14 ? -16.781 14.102 11.852 1 96.44 14 LYS B CA 1
ATOM 2333 C C . LYS B 1 14 ? -16.641 15.609 11.984 1 96.44 14 LYS B C 1
ATOM 2335 O O . LYS B 1 14 ? -15.523 16.125 12.031 1 96.44 14 LYS B O 1
ATOM 2340 N N . ARG B 1 15 ? -17.688 16.266 12.078 1 96.38 15 ARG B N 1
ATOM 2341 C CA . ARG B 1 15 ? -17.688 17.719 12.266 1 96.38 15 ARG B CA 1
ATOM 2342 C C . ARG B 1 15 ? -16.938 18.109 13.539 1 96.38 15 ARG B C 1
ATOM 2344 O O . ARG B 1 15 ? -16.078 18.984 13.516 1 96.38 15 ARG B O 1
ATOM 2351 N N . TRP B 1 16 ? -17.266 17.469 14.555 1 96.75 16 TRP B N 1
ATOM 2352 C CA . TRP B 1 16 ? -16.641 17.766 15.844 1 96.75 16 TRP B CA 1
ATOM 2353 C C . TRP B 1 16 ? -15.125 17.531 15.773 1 96.75 16 TRP B C 1
ATOM 2355 O O . TRP B 1 16 ? -14.352 18.375 16.219 1 96.75 16 TRP B O 1
ATOM 2365 N N . ALA B 1 17 ? -14.695 16.422 15.219 1 97.69 17 ALA B N 1
ATOM 2366 C CA . ALA B 1 17 ? -13.289 16.047 15.141 1 97.69 17 ALA B CA 1
ATOM 2367 C C . ALA B 1 17 ? -12.508 17.047 14.273 1 97.69 17 ALA B C 1
ATOM 2369 O O . ALA B 1 17 ? -11.43 17.5 14.656 1 97.69 17 ALA B O 1
ATOM 2370 N N . GLU B 1 18 ? -13.055 17.359 13.117 1 97.75 18 GLU B N 1
ATOM 2371 C CA . GLU B 1 18 ? -12.391 18.281 12.203 1 97.75 18 GLU B CA 1
ATOM 2372 C C . GLU B 1 18 ? -12.234 19.656 12.828 1 97.75 18 GLU B C 1
ATOM 2374 O O . GLU B 1 18 ? -11.18 20.281 12.703 1 97.75 18 GLU B O 1
ATOM 2379 N N . LEU B 1 19 ? -13.227 20.094 13.484 1 96.94 19 LEU B N 1
ATOM 2380 C CA . LEU B 1 19 ? -13.156 21.391 14.156 1 96.94 19 LEU B CA 1
ATOM 2381 C C . LEU B 1 19 ? -12.125 21.359 15.273 1 96.94 19 LEU B C 1
ATOM 2383 O O . LEU B 1 19 ? -11.406 22.344 15.484 1 96.94 19 LEU B O 1
ATOM 2387 N N . PHE B 1 20 ? -12.102 20.281 15.969 1 97.75 20 PHE B N 1
ATOM 2388 C CA . PHE B 1 20 ? -11.094 20.156 17.016 1 97.75 20 PHE B CA 1
ATOM 2389 C C . PHE B 1 20 ? -9.688 20.25 16.422 1 97.75 20 PHE B C 1
ATOM 2391 O O . PHE B 1 20 ? -8.852 21 16.938 1 97.75 20 PHE B O 1
ATOM 2398 N N . PHE B 1 21 ? -9.383 19.438 15.367 1 98 21 PHE B N 1
ATOM 2399 C CA . PHE B 1 21 ? -8.055 19.422 14.766 1 98 21 PHE B CA 1
ATOM 2400 C C . PHE B 1 21 ? -7.684 20.797 14.234 1 98 21 PHE B C 1
ATOM 2402 O O . PHE B 1 21 ? -6.535 21.219 14.359 1 98 21 PHE B O 1
ATOM 2409 N N . LEU B 1 22 ? -8.641 21.516 13.672 1 97.62 22 LEU B N 1
ATOM 2410 C CA . LEU B 1 22 ? -8.398 22.844 13.141 1 97.62 22 LEU B CA 1
ATOM 2411 C C . LEU B 1 22 ? -8.133 23.844 14.266 1 97.62 22 LEU B C 1
ATOM 2413 O O . LEU B 1 22 ? -7.242 24.688 14.156 1 97.62 22 LEU B O 1
ATOM 2417 N N . ALA B 1 23 ? -8.859 23.75 15.344 1 96.81 23 ALA B N 1
ATOM 2418 C CA . ALA B 1 23 ? -8.711 24.656 16.469 1 96.81 23 ALA B CA 1
ATOM 2419 C C . ALA B 1 23 ? -7.41 24.406 17.234 1 96.81 23 ALA B C 1
ATOM 2421 O O . ALA B 1 23 ? -6.797 25.344 17.75 1 96.81 23 ALA B O 1
ATOM 2422 N N . TYR B 1 24 ? -7.043 23.156 17.25 1 96.69 24 TYR B N 1
ATOM 2423 C CA . TYR B 1 24 ? -5.848 22.766 17.984 1 96.69 24 TYR B CA 1
ATOM 2424 C C . TYR B 1 24 ? -4.586 23.141 17.203 1 96.69 24 TYR B C 1
ATOM 2426 O O . TYR B 1 24 ? -3.559 23.469 17.812 1 96.69 24 TYR B O 1
ATOM 2434 N N . SER B 1 25 ? -4.57 23.141 15.898 1 94.94 25 SER B N 1
ATOM 2435 C CA . SER B 1 25 ? -3.391 23.219 15.047 1 94.94 25 SER B CA 1
ATOM 2436 C C . SER B 1 25 ? -2.664 24.547 15.227 1 94.94 25 SER B C 1
ATOM 2438 O O . SER B 1 25 ? -1.433 24.594 15.227 1 94.94 25 SER B O 1
ATOM 2440 N N . PRO B 1 26 ? -3.361 25.703 15.375 1 92.56 26 PRO B N 1
ATOM 2441 C CA . PRO B 1 26 ? -2.631 26.953 15.602 1 92.56 26 PRO B CA 1
ATOM 2442 C C . PRO B 1 26 ? -1.781 26.922 16.875 1 92.56 26 PRO B C 1
ATOM 2444 O O . PRO B 1 26 ? -0.767 27.609 16.969 1 92.56 26 PRO B O 1
ATOM 2447 N N . PHE B 1 27 ? -2.189 26.094 17.797 1 89.56 27 PHE B N 1
ATOM 2448 C CA . PHE B 1 27 ? -1.439 25.984 19.047 1 89.56 27 PHE B CA 1
ATOM 2449 C C . PHE B 1 27 ? -0.06 25.391 18.797 1 89.56 27 PHE B C 1
ATOM 2451 O O . PHE B 1 27 ? 0.957 26 19.125 1 89.56 27 PHE B O 1
ATOM 2458 N N . TRP B 1 28 ? 0.022 24.188 18.219 1 89.25 28 TRP B N 1
ATOM 2459 C CA . TRP B 1 28 ? 1.337 23.578 18.031 1 89.25 28 TRP B CA 1
ATOM 2460 C C . TRP B 1 28 ? 2.107 24.281 16.922 1 89.25 28 TRP B C 1
ATOM 2462 O O . TRP B 1 28 ? 3.34 24.328 16.938 1 89.25 28 TRP B O 1
ATOM 2472 N N . ILE B 1 29 ? 1.446 24.828 15.891 1 87.75 29 ILE B N 1
ATOM 2473 C CA . ILE B 1 29 ? 2.119 25.609 14.859 1 87.75 29 ILE B CA 1
ATOM 2474 C C . ILE B 1 29 ? 2.768 26.844 15.484 1 87.75 29 ILE B C 1
ATOM 2476 O O . ILE B 1 29 ? 3.916 27.172 15.172 1 87.75 29 ILE B O 1
ATOM 2480 N N . GLY B 1 30 ? 2.047 27.547 16.406 1 86 30 GLY B N 1
ATOM 2481 C CA . GLY B 1 30 ? 2.555 28.719 17.094 1 86 30 GLY B CA 1
ATOM 2482 C C . GLY B 1 30 ? 3.797 28.453 17.922 1 86 30 GLY B C 1
ATOM 2483 O O . GLY B 1 30 ? 4.793 29.156 17.812 1 86 30 GLY B O 1
ATOM 2484 N N . TRP B 1 31 ? 3.709 27.469 18.688 1 86.44 31 TRP B N 1
ATOM 2485 C CA . TRP B 1 31 ? 4.867 27.234 19.531 1 86.44 31 TRP B CA 1
ATOM 2486 C C . TRP B 1 31 ? 6.035 26.688 18.719 1 86.44 31 TRP B C 1
ATOM 2488 O O . TRP B 1 31 ? 7.191 27.031 18.984 1 86.44 31 TRP B O 1
ATOM 2498 N N . ALA B 1 32 ? 5.844 25.812 17.672 1 82 32 ALA B N 1
ATOM 2499 C CA . ALA B 1 32 ? 6.922 25.234 16.875 1 82 32 ALA B CA 1
ATOM 2500 C C . ALA B 1 32 ? 7.547 26.266 15.953 1 82 32 ALA B C 1
ATOM 2502 O O . ALA B 1 32 ? 8.766 26.438 15.945 1 82 32 ALA B O 1
ATOM 2503 N N . LEU B 1 33 ? 6.707 27.062 15.289 1 80.06 33 LEU B N 1
ATOM 2504 C CA . LEU B 1 33 ? 7.219 27.922 14.242 1 80.06 33 LEU B CA 1
ATOM 2505 C C . LEU B 1 33 ? 7.445 29.344 14.766 1 80.06 33 LEU B C 1
ATOM 2507 O O . LEU B 1 33 ? 8.219 30.109 14.18 1 80.06 33 LEU B O 1
ATOM 2511 N N . CYS B 1 34 ? 6.828 29.641 15.945 1 82.12 34 CYS B N 1
ATOM 2512 C CA . CYS B 1 34 ? 6.953 31.016 16.406 1 82.12 34 CYS B CA 1
ATOM 2513 C C . CYS B 1 34 ? 7.801 31.094 17.672 1 82.12 34 CYS B C 1
ATOM 2515 O O . CYS B 1 34 ? 8.227 32.188 18.078 1 82.12 34 CYS B O 1
ATOM 2517 N N . ILE B 1 35 ? 8 30.016 18.219 1 86.62 35 ILE B N 1
ATOM 2518 C CA . ILE B 1 35 ? 8.766 30.062 19.453 1 86.62 35 ILE B CA 1
ATOM 2519 C C . ILE B 1 35 ? 10 29.172 19.328 1 86.62 35 ILE B C 1
ATOM 2521 O O . ILE B 1 35 ? 11.133 29.656 19.375 1 86.62 35 ILE B O 1
ATOM 2525 N N . LEU B 1 36 ? 9.844 27.984 19.047 1 86.56 36 LEU B N 1
ATOM 2526 C CA . LEU B 1 36 ? 10.922 27 19.031 1 86.56 36 LEU B CA 1
ATOM 2527 C C . LEU B 1 36 ? 11.984 27.375 18 1 86.56 36 LEU B C 1
ATOM 2529 O O . LEU B 1 36 ? 13.172 27.406 18.312 1 86.56 36 LEU B O 1
ATOM 2533 N N . VAL B 1 37 ? 11.594 27.734 16.812 1 82.25 37 VAL B N 1
ATOM 2534 C CA . VAL B 1 37 ? 12.523 27.938 15.703 1 82.25 37 VAL B CA 1
ATOM 2535 C C . VAL B 1 37 ? 13.133 29.328 15.797 1 82.25 37 VAL B C 1
ATOM 2537 O O . VAL B 1 37 ? 14.359 29.484 15.805 1 82.25 37 VAL B O 1
ATOM 2540 N N . PRO B 1 38 ? 12.328 30.391 16.016 1 82.69 38 PRO B N 1
ATOM 2541 C CA . PRO B 1 38 ? 12.914 31.734 16.047 1 82.69 38 PRO B CA 1
ATOM 2542 C C . PRO B 1 38 ? 13.828 31.953 17.25 1 82.69 38 PRO B C 1
ATOM 2544 O O . PRO B 1 38 ? 14.828 32.688 17.141 1 82.69 38 PRO B O 1
ATOM 2547 N N . PHE B 1 39 ? 13.531 31.312 18.281 1 88.62 39 PHE B N 1
ATOM 2548 C CA . PHE B 1 39 ? 14.359 31.484 19.469 1 88.62 39 PHE B CA 1
ATOM 2549 C C . PHE B 1 39 ? 15.438 30.406 19.531 1 88.62 39 PHE B C 1
ATOM 2551 O O . PHE B 1 39 ? 16.156 30.297 20.531 1 88.62 39 PHE B O 1
ATOM 2558 N N . GLN B 1 40 ? 15.492 29.578 18.547 1 88.69 40 GLN B N 1
ATOM 2559 C CA . GLN B 1 40 ? 16.516 28.547 18.359 1 88.69 40 GLN B CA 1
ATOM 2560 C C . GLN B 1 40 ? 16.594 27.609 19.562 1 88.69 40 GLN B C 1
ATOM 2562 O O . GLN B 1 40 ? 17.672 27.234 20 1 88.69 40 GLN B O 1
ATOM 2567 N N . LEU B 1 41 ? 15.484 27.406 20.172 1 89.75 41 LEU B N 1
ATOM 2568 C CA . LEU B 1 41 ? 15.43 26.516 21.328 1 89.75 41 LEU B CA 1
ATOM 2569 C C . LEU B 1 41 ? 15.797 25.094 20.938 1 89.75 41 LEU B C 1
ATOM 2571 O O . LEU B 1 41 ? 16.188 24.281 21.797 1 89.75 41 LEU B O 1
ATOM 2575 N N . TYR B 1 42 ? 15.688 24.781 19.656 1 87.56 42 TYR B N 1
ATOM 2576 C CA . TYR B 1 42 ? 16.016 23.453 19.125 1 87.56 42 TYR B CA 1
ATOM 2577 C C . TYR B 1 42 ? 17.484 23.125 19.344 1 87.56 42 TYR B C 1
ATOM 2579 O O . TYR B 1 42 ? 17.875 21.969 19.375 1 87.56 42 TYR B O 1
ATOM 2587 N N . GLU B 1 43 ? 18.344 24.125 19.5 1 90.19 43 GLU B N 1
ATOM 2588 C CA . GLU B 1 43 ? 19.781 23.938 19.672 1 90.19 43 GLU B CA 1
ATOM 2589 C C . GLU B 1 43 ? 20.078 23.328 21.047 1 90.19 43 GLU B C 1
ATOM 2591 O O . GLU B 1 43 ? 21.156 22.75 21.234 1 90.19 43 GLU B O 1
ATOM 2596 N N . HIS B 1 44 ? 19.125 23.5 21.844 1 91.69 44 HIS B N 1
ATOM 2597 C CA . HIS B 1 44 ? 19.359 23.016 23.203 1 91.69 44 HIS B CA 1
ATOM 2598 C C . HIS B 1 44 ? 18.703 21.656 23.438 1 91.69 44 HIS B C 1
ATOM 2600 O O . HIS B 1 44 ? 18.719 21.141 24.547 1 91.69 44 HIS B O 1
ATOM 2606 N N . LEU B 1 45 ? 18.188 21.125 22.453 1 93.12 45 LEU B N 1
ATOM 2607 C CA . LEU B 1 45 ? 17.469 19.875 22.594 1 93.12 45 LEU B CA 1
ATOM 2608 C C . LEU B 1 45 ? 18.344 18.688 22.188 1 93.12 45 LEU B C 1
ATOM 2610 O O . LEU B 1 45 ? 19.078 18.781 21.203 1 93.12 45 LEU B O 1
ATOM 2614 N N . ASP B 1 46 ? 18.328 17.734 23.016 1 94.56 46 ASP B N 1
ATOM 2615 C CA . ASP B 1 46 ? 18.922 16.453 22.625 1 94.56 46 ASP B CA 1
ATOM 2616 C C . ASP B 1 46 ? 17.891 15.539 21.984 1 94.56 46 ASP B C 1
ATOM 2618 O O . ASP B 1 46 ? 16.812 15.992 21.594 1 94.56 46 ASP B O 1
ATOM 2622 N N . ALA B 1 47 ? 18.188 14.297 21.797 1 95 47 ALA B N 1
ATOM 2623 C CA . ALA B 1 47 ? 17.297 13.359 21.125 1 95 47 ALA B CA 1
ATOM 2624 C C . ALA B 1 47 ? 15.969 13.242 21.875 1 95 47 ALA B C 1
ATOM 2626 O O . ALA B 1 47 ? 14.906 13.18 21.25 1 95 47 ALA B O 1
ATOM 2627 N N . TRP B 1 48 ? 16 13.219 23.172 1 95.88 48 TRP B N 1
ATOM 2628 C CA . TRP B 1 48 ? 14.797 13.109 23.984 1 95.88 48 TRP B CA 1
ATOM 2629 C C . TRP B 1 48 ? 13.984 14.398 23.938 1 95.88 48 TRP B C 1
ATOM 2631 O O . TRP B 1 48 ? 12.758 14.367 23.938 1 95.88 48 TRP B O 1
ATOM 2641 N N . GLY B 1 49 ? 14.75 15.5 23.938 1 94.62 49 GLY B N 1
ATOM 2642 C CA . GLY B 1 49 ? 14.07 16.781 23.797 1 94.62 49 GLY B CA 1
ATOM 2643 C C . GLY B 1 49 ? 13.266 16.891 22.516 1 94.62 49 GLY B C 1
ATOM 2644 O O . GLY B 1 49 ? 12.125 17.344 22.531 1 94.62 49 GLY B O 1
ATOM 2645 N N . TYR B 1 50 ? 13.859 16.453 21.438 1 93.88 50 TYR B N 1
ATOM 2646 C CA . TYR B 1 50 ? 13.156 16.469 20.156 1 93.88 50 TYR B CA 1
ATOM 2647 C C . TYR B 1 50 ? 11.945 15.547 20.188 1 93.88 50 TYR B C 1
ATOM 2649 O O . TYR B 1 50 ? 10.891 15.875 19.641 1 93.88 50 TYR B O 1
ATOM 2657 N N . LEU B 1 51 ? 12.117 14.391 20.797 1 96 51 LEU B N 1
ATOM 2658 C CA . LEU B 1 51 ? 11 13.461 20.922 1 96 51 LEU B CA 1
ATOM 2659 C C . LEU B 1 51 ? 9.844 14.094 21.688 1 96 51 LEU B C 1
ATOM 2661 O O . LEU B 1 51 ? 8.688 13.938 21.297 1 96 51 LEU B O 1
ATOM 2665 N N . LEU B 1 52 ? 10.164 14.844 22.719 1 94.44 52 LEU B N 1
ATOM 2666 C CA . LEU B 1 52 ? 9.148 15.492 23.531 1 94.44 52 LEU B CA 1
ATOM 2667 C C . LEU B 1 52 ? 8.422 16.578 22.734 1 94.44 52 LEU B C 1
ATOM 2669 O O . LEU B 1 52 ? 7.215 16.766 22.906 1 94.44 52 LEU B O 1
ATOM 2673 N N . VAL B 1 53 ? 9.156 17.266 21.906 1 92.62 53 VAL B N 1
ATOM 2674 C CA . VAL B 1 53 ? 8.547 18.266 21.031 1 92.62 53 VAL B CA 1
ATOM 2675 C C . VAL B 1 53 ? 7.508 17.609 20.125 1 92.62 53 VAL B C 1
ATOM 2677 O O . VAL B 1 53 ? 6.383 18.094 20 1 92.62 53 VAL B O 1
ATOM 2680 N N . GLY B 1 54 ? 7.91 16.484 19.5 1 94.62 54 GLY B N 1
ATOM 2681 C CA . GLY B 1 54 ? 6.977 15.75 18.656 1 94.62 54 GLY B CA 1
ATOM 2682 C C . GLY B 1 54 ? 5.762 15.25 19.406 1 94.62 54 GLY B C 1
ATOM 2683 O O . GLY B 1 54 ? 4.637 15.344 18.906 1 94.62 54 GLY B O 1
ATOM 2684 N N . LEU B 1 55 ? 5.969 14.758 20.594 1 96.19 55 LEU B N 1
ATOM 2685 C CA . LEU B 1 55 ? 4.879 14.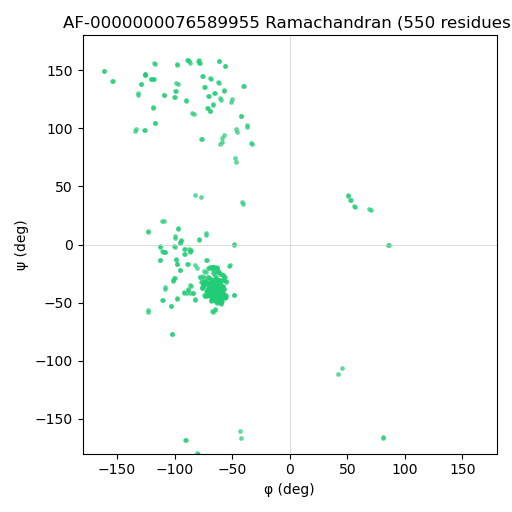234 21.422 1 96.19 55 LEU B CA 1
ATOM 2686 C C . LEU B 1 55 ? 3.93 15.352 21.828 1 96.19 55 LEU B C 1
ATOM 2688 O O . LEU B 1 55 ? 2.715 15.156 21.875 1 96.19 55 LEU B O 1
ATOM 2692 N N . ALA B 1 56 ? 4.477 16.5 22.094 1 94.31 56 ALA B N 1
ATOM 2693 C CA . ALA B 1 56 ? 3.67 17.641 22.5 1 94.31 56 ALA B CA 1
ATOM 2694 C C . ALA B 1 56 ? 2.709 18.062 21.391 1 94.31 56 ALA B C 1
ATOM 2696 O O . ALA B 1 56 ? 1.613 18.562 21.672 1 94.31 56 ALA B O 1
ATOM 2697 N N . ALA B 1 57 ? 3.156 17.844 20.203 1 95.56 57 ALA B N 1
ATOM 2698 C CA . ALA B 1 57 ? 2.311 18.203 19.062 1 95.56 57 ALA B CA 1
ATOM 2699 C C . ALA B 1 57 ? 1.316 17.094 18.75 1 95.56 57 ALA B C 1
ATOM 2701 O O . ALA B 1 57 ? 0.14 17.359 18.484 1 95.56 57 ALA B O 1
ATOM 2702 N N . ALA B 1 58 ? 1.716 15.852 18.797 1 97.5 58 ALA B N 1
ATOM 2703 C CA . ALA B 1 58 ? 0.93 14.727 18.281 1 97.5 58 ALA B CA 1
ATOM 2704 C C . ALA B 1 58 ? -0.008 14.188 19.359 1 97.5 58 ALA B C 1
ATOM 2706 O O . ALA B 1 58 ? -1.164 13.859 19.078 1 97.5 58 ALA B O 1
ATOM 2707 N N . LEU B 1 59 ? 0.396 14.117 20.562 1 97.25 59 LEU B N 1
ATOM 2708 C CA . LEU B 1 59 ? -0.307 13.398 21.625 1 97.25 59 LEU B CA 1
ATOM 2709 C C . LEU B 1 59 ? -1.651 14.055 21.922 1 97.25 59 LEU B C 1
ATOM 2711 O O . LEU B 1 59 ? -2.648 13.359 22.141 1 97.25 59 LEU B O 1
ATOM 2715 N N . PRO B 1 60 ? -1.74 15.383 21.953 1 97.06 60 PRO B N 1
ATOM 2716 C CA . PRO B 1 60 ? -3.031 16.016 22.234 1 97.06 60 PRO B CA 1
ATOM 2717 C C . PRO B 1 60 ? -4.098 15.68 21.203 1 97.06 60 PRO B C 1
ATOM 2719 O O . PRO B 1 60 ? -5.293 15.734 21.5 1 97.06 60 PRO B O 1
ATOM 2722 N N . CYS B 1 61 ? -3.711 15.297 19.969 1 97.44 61 CYS B N 1
ATOM 2723 C CA . CYS B 1 61 ? -4.672 14.922 18.938 1 97.44 61 CYS B CA 1
ATOM 2724 C C . CYS B 1 61 ? -5.41 13.641 19.328 1 97.44 61 CYS B C 1
ATOM 2726 O O . CYS B 1 61 ? -6.484 13.359 18.797 1 97.44 61 CYS B O 1
ATOM 2728 N N . VAL B 1 62 ? -4.875 12.867 20.234 1 96.69 62 VAL B N 1
ATOM 2729 C CA . VAL B 1 62 ? -5.449 11.594 20.641 1 96.69 62 VAL B CA 1
ATOM 2730 C C . VAL B 1 62 ? -6.035 11.711 22.047 1 96.69 62 VAL B C 1
ATOM 2732 O O . VAL B 1 62 ? -7.148 11.25 22.297 1 96.69 62 VAL B O 1
ATOM 2735 N N . VAL B 1 63 ? -5.422 12.453 22.938 1 96.69 63 VAL B N 1
ATOM 2736 C CA . VAL B 1 63 ? -5.738 12.438 24.359 1 96.69 63 VAL B CA 1
ATOM 2737 C C . VAL B 1 63 ? -6.836 13.461 24.641 1 96.69 63 VAL B C 1
ATOM 2739 O O . VAL B 1 63 ? -7.781 13.18 25.375 1 96.69 63 VAL B O 1
ATOM 2742 N N . VAL B 1 64 ? -6.723 14.617 24.016 1 96.19 64 VAL B N 1
ATOM 2743 C CA . VAL B 1 64 ? -7.613 15.719 24.375 1 96.19 64 VAL B CA 1
ATOM 2744 C C . VAL B 1 64 ? -9.039 15.375 23.953 1 96.19 64 VAL B C 1
ATOM 2746 O O . VAL B 1 64 ? -9.992 15.633 24.688 1 96.19 64 VAL B O 1
ATOM 2749 N N . PRO B 1 65 ? -9.242 14.789 22.797 1 95.94 65 PRO B N 1
ATOM 2750 C CA . PRO B 1 65 ? -10.609 14.414 22.422 1 95.94 65 PRO B CA 1
ATOM 2751 C C . PRO B 1 65 ? -11.25 13.461 23.438 1 95.94 65 PRO B C 1
ATOM 2753 O O . PRO B 1 65 ? -12.477 13.469 23.609 1 95.94 65 PRO B O 1
ATOM 2756 N N . LEU B 1 66 ? -10.5 12.633 24.109 1 92.81 66 LEU B N 1
ATOM 2757 C CA . LEU B 1 66 ? -11.008 11.711 25.125 1 92.81 66 LEU B CA 1
ATOM 2758 C C . LEU B 1 66 ? -11.562 12.461 26.328 1 92.81 66 LEU B C 1
ATOM 2760 O O . LEU B 1 66 ? -12.43 11.953 27.047 1 92.81 66 LEU B O 1
ATOM 2764 N N . LEU B 1 67 ? -11.062 13.672 26.5 1 93.31 67 LEU B N 1
ATOM 2765 C CA . LEU B 1 67 ? -11.391 14.43 27.703 1 93.31 67 LEU B CA 1
ATOM 2766 C C . LEU B 1 67 ? -12.5 15.438 27.422 1 93.31 67 LEU B C 1
ATOM 2768 O O . LEU B 1 67 ? -13.062 16.016 28.344 1 93.31 67 LEU B O 1
ATOM 2772 N N . LEU B 1 68 ? -12.789 15.656 26.172 1 93.81 68 LEU B N 1
ATOM 2773 C CA . LEU B 1 68 ? -13.781 16.656 25.797 1 93.81 68 LEU B CA 1
ATOM 2774 C C . LEU B 1 68 ? -15.125 16 25.516 1 93.81 68 LEU B C 1
ATOM 2776 O O . LEU B 1 68 ? -15.188 14.922 24.922 1 93.81 68 LEU B O 1
ATOM 2780 N N . PRO B 1 69 ? -16.156 16.672 25.984 1 87.56 69 PRO B N 1
ATOM 2781 C CA . PRO B 1 69 ? -17.5 16.141 25.688 1 87.56 69 PRO B CA 1
ATOM 2782 C C . PRO B 1 69 ? -17.828 16.172 24.203 1 87.56 69 PRO B C 1
ATOM 2784 O O . PRO B 1 69 ? -17.531 17.156 23.516 1 87.56 69 PRO B O 1
ATOM 2787 N N . ASN B 1 70 ? -18.297 15.102 23.625 1 92.5 70 ASN B N 1
ATOM 2788 C CA . ASN B 1 70 ? -18.766 14.961 22.25 1 92.5 70 ASN B CA 1
ATOM 2789 C C . ASN B 1 70 ? -20.094 14.203 22.188 1 92.5 70 ASN B C 1
ATOM 2791 O O . ASN B 1 70 ? -20.109 12.969 22.234 1 92.5 70 ASN B O 1
ATOM 2795 N N . LYS B 1 71 ? -21.188 14.953 22.094 1 93.25 71 LYS B N 1
ATOM 2796 C CA . LYS B 1 71 ? -22.531 14.383 22.125 1 93.25 71 LYS B CA 1
ATOM 2797 C C . LYS B 1 71 ? -22.734 13.414 20.969 1 93.25 71 LYS B C 1
ATOM 2799 O O . LYS B 1 71 ? -23.422 12.398 21.125 1 93.25 71 LYS B O 1
ATOM 2804 N N . ALA B 1 72 ? -22.141 13.672 19.891 1 92.19 72 ALA B N 1
ATOM 2805 C CA . ALA B 1 72 ? -22.328 12.859 18.703 1 92.19 72 ALA B CA 1
ATOM 2806 C C . ALA B 1 72 ? -21.75 11.461 18.891 1 92.19 72 ALA B C 1
ATOM 2808 O O . ALA B 1 72 ? -22.219 10.5 18.266 1 92.19 72 ALA B O 1
ATOM 2809 N N . ASP B 1 73 ? -20.812 11.281 19.844 1 94.06 73 ASP B N 1
ATOM 2810 C CA . ASP B 1 73 ? -20.094 10.023 20 1 94.06 73 ASP B CA 1
ATOM 2811 C C . ASP B 1 73 ? -20.547 9.289 21.266 1 94.06 73 ASP B C 1
ATOM 2813 O O . ASP B 1 73 ? -20.156 8.141 21.5 1 94.06 73 ASP B O 1
ATOM 2817 N N . GLU B 1 74 ? -21.344 9.805 22.094 1 92.69 74 GLU B N 1
ATOM 2818 C CA . GLU B 1 74 ? -21.719 9.273 23.406 1 92.69 74 GLU B CA 1
ATOM 2819 C C . GLU B 1 74 ? -22.359 7.895 23.281 1 92.69 74 GLU B C 1
ATOM 2821 O O . GLU B 1 74 ? -22.078 7 24.078 1 92.69 74 GLU B O 1
ATOM 2826 N N . ALA B 1 75 ? -23.188 7.609 22.297 1 91.25 75 ALA B N 1
ATOM 2827 C CA . ALA B 1 75 ? -23.938 6.355 22.188 1 91.25 75 ALA B CA 1
ATOM 2828 C C . ALA B 1 75 ? -23.203 5.371 21.266 1 91.25 75 ALA B C 1
ATOM 2830 O O . ALA B 1 75 ? -23.75 4.32 20.922 1 91.25 75 ALA B O 1
ATOM 2831 N N . LYS B 1 76 ? -22 5.684 20.984 1 92.25 76 LYS B N 1
ATOM 2832 C CA . LYS B 1 76 ? -21.25 4.844 20.047 1 92.25 76 LYS B CA 1
ATOM 2833 C C . LYS B 1 76 ? -20.031 4.23 20.703 1 92.25 76 LYS B C 1
ATOM 2835 O O . LYS B 1 76 ? -19.422 4.836 21.594 1 92.25 76 LYS B O 1
ATOM 2840 N N . PRO B 1 77 ? -19.75 3.023 20.344 1 95 77 PRO B N 1
ATOM 2841 C CA . PRO B 1 77 ? -18.469 2.492 20.797 1 95 77 PRO B CA 1
ATOM 2842 C C . PRO B 1 77 ? -17.266 3.281 20.266 1 95 77 PRO B C 1
ATOM 2844 O O . PRO B 1 77 ? -17.375 3.938 19.234 1 95 77 PRO B O 1
ATOM 2847 N N . TRP B 1 78 ? -16.094 3.234 20.891 1 94.69 78 TRP B N 1
ATOM 2848 C CA . TRP B 1 78 ? -14.953 4.09 20.609 1 94.69 78 TRP B CA 1
ATOM 2849 C C . TRP B 1 78 ? -14.438 3.871 19.188 1 94.69 78 TRP B C 1
ATOM 2851 O O . TRP B 1 78 ? -13.945 4.805 18.547 1 94.69 78 TRP B O 1
ATOM 2861 N N . TYR B 1 79 ? -14.562 2.623 18.609 1 95.06 79 TYR B N 1
ATOM 2862 C CA . TYR B 1 79 ? -14.023 2.316 17.281 1 95.06 79 TYR B CA 1
ATOM 2863 C C . TYR B 1 79 ? -14.938 2.857 16.188 1 95.06 79 TYR B C 1
ATOM 2865 O O . TYR B 1 79 ? -14.641 2.713 15 1 95.06 79 TYR B O 1
ATOM 2873 N N . ASP B 1 80 ? -16 3.594 16.625 1 94.75 80 ASP B N 1
ATOM 2874 C CA . ASP B 1 80 ? -16.891 4.238 15.664 1 94.75 80 ASP B CA 1
ATOM 2875 C C . ASP B 1 80 ? -16.766 5.758 15.734 1 94.75 80 ASP B C 1
ATOM 2877 O O . ASP B 1 80 ? -17.391 6.473 14.945 1 94.75 80 ASP B O 1
ATOM 2881 N N . TRP B 1 81 ? -15.953 6.246 16.641 1 96.56 81 TRP B N 1
ATOM 2882 C CA . TRP B 1 81 ? -15.727 7.684 16.719 1 96.56 81 TRP B CA 1
ATOM 2883 C C . TRP B 1 81 ? -14.844 8.164 15.578 1 96.56 81 TRP B C 1
ATOM 2885 O O . TRP B 1 81 ? -13.789 7.578 15.312 1 96.56 81 TRP B O 1
ATOM 2895 N N . PHE B 1 82 ? -15.203 9.25 14.961 1 97.12 82 PHE B N 1
ATOM 2896 C CA . PHE B 1 82 ? -14.469 9.688 13.781 1 97.12 82 PHE B CA 1
ATOM 2897 C C . PHE B 1 82 ? -13.062 10.141 14.156 1 97.12 82 PHE B C 1
ATOM 2899 O O . PHE B 1 82 ? -12.109 9.93 13.406 1 97.12 82 PHE B O 1
ATOM 2906 N N . TRP B 1 83 ? -12.945 10.852 15.25 1 97.75 83 TRP B N 1
ATOM 2907 C CA . TRP B 1 83 ? -11.602 11.328 15.578 1 97.75 83 TRP B CA 1
ATOM 2908 C C . TRP B 1 83 ? -10.648 10.164 15.797 1 97.75 83 TRP B C 1
ATOM 2910 O O . TRP B 1 83 ? -9.453 10.273 15.516 1 97.75 83 TRP B O 1
ATOM 2920 N N . VAL B 1 84 ? -11.078 9 16.312 1 97.94 84 VAL B N 1
ATOM 2921 C CA . VAL B 1 84 ? -10.266 7.797 16.422 1 97.94 84 VAL B CA 1
ATOM 2922 C C . VAL B 1 84 ? -9.891 7.293 15.031 1 97.94 84 VAL B C 1
ATOM 2924 O O . VAL B 1 84 ? -8.719 7.012 14.766 1 97.94 84 VAL B O 1
ATOM 2927 N N . LYS B 1 85 ? -10.852 7.215 14.133 1 98.31 85 LYS B N 1
ATOM 2928 C CA . LYS B 1 85 ? -10.625 6.766 12.758 1 98.31 85 LYS B CA 1
ATOM 2929 C C . LYS B 1 85 ? -9.648 7.688 12.031 1 98.31 85 LYS B C 1
ATOM 2931 O O . LYS B 1 85 ? -8.773 7.219 11.305 1 98.31 85 LYS B O 1
ATOM 2936 N N . ALA B 1 86 ? -9.836 8.977 12.312 1 98.69 86 ALA B N 1
ATOM 2937 C CA . ALA B 1 86 ? -8.945 9.961 11.695 1 98.69 86 ALA B CA 1
ATOM 2938 C C . ALA B 1 86 ? -7.508 9.766 12.172 1 98.69 86 ALA B C 1
ATOM 2940 O O . ALA B 1 86 ? -6.574 9.789 11.367 1 98.69 86 ALA B O 1
ATOM 2941 N N . ASN B 1 87 ? -7.352 9.578 13.43 1 98.75 87 ASN B N 1
ATOM 2942 C CA . ASN B 1 87 ? -6.023 9.367 13.984 1 98.75 87 ASN B CA 1
ATOM 2943 C C . ASN B 1 87 ? -5.391 8.078 13.461 1 98.75 87 ASN B C 1
ATOM 2945 O O . ASN B 1 87 ? -4.203 8.055 13.133 1 98.75 87 ASN B O 1
ATOM 2949 N N . VAL B 1 88 ? -6.18 7.07 13.344 1 98.75 88 VAL B N 1
ATOM 2950 C CA . VAL B 1 88 ? -5.668 5.793 12.859 1 98.75 88 VAL B CA 1
ATOM 2951 C C . VAL B 1 88 ? -5.258 5.918 11.391 1 98.75 88 VAL B C 1
ATOM 2953 O O . VAL B 1 88 ? -4.172 5.484 11.008 1 98.75 88 VAL B O 1
ATOM 2956 N N . TRP B 1 89 ? -6.133 6.5 10.594 1 98.88 89 TRP B N 1
ATOM 2957 C CA . TRP B 1 89 ? -5.859 6.676 9.172 1 98.88 89 TRP B CA 1
ATOM 2958 C C . TRP B 1 89 ? -4.582 7.477 8.953 1 98.88 89 TRP B C 1
ATOM 2960 O O . TRP B 1 89 ? -3.695 7.059 8.203 1 98.88 89 TRP B O 1
ATOM 2970 N N . VAL B 1 90 ? -4.398 8.531 9.688 1 98.88 90 VAL B N 1
ATOM 2971 C CA . VAL B 1 90 ? -3.27 9.445 9.531 1 98.88 90 VAL B CA 1
ATOM 2972 C C . VAL B 1 90 ? -2.006 8.812 10.109 1 98.88 90 VAL B C 1
ATOM 2974 O O . VAL B 1 90 ? -0.911 8.992 9.578 1 98.88 90 VAL B O 1
ATOM 2977 N N . ALA B 1 91 ? -2.162 8.07 11.18 1 98.81 91 ALA B N 1
ATOM 2978 C CA . ALA B 1 91 ? -1.009 7.387 11.758 1 98.81 91 ALA B CA 1
ATOM 2979 C C . ALA B 1 91 ? -0.406 6.398 10.766 1 98.81 91 ALA B C 1
ATOM 2981 O O . ALA B 1 91 ? 0.814 6.344 10.594 1 98.81 91 ALA B O 1
ATOM 2982 N N . ILE B 1 92 ? -1.26 5.648 10.078 1 98.88 92 ILE B N 1
ATOM 2983 C CA . ILE B 1 92 ? -0.792 4.664 9.109 1 98.88 92 ILE B CA 1
ATOM 2984 C C . ILE B 1 92 ? -0.171 5.375 7.91 1 98.88 92 ILE B C 1
ATOM 2986 O O . ILE B 1 92 ? 0.951 5.059 7.508 1 98.88 92 ILE B O 1
ATOM 2990 N N . PHE B 1 93 ? -0.874 6.336 7.418 1 98.88 93 PHE B N 1
ATOM 2991 C CA . PHE B 1 93 ? -0.421 7.078 6.246 1 98.88 93 PHE B CA 1
ATOM 2992 C C . PHE B 1 93 ? 0.873 7.824 6.547 1 98.88 93 PHE B C 1
ATOM 2994 O O . PHE B 1 93 ? 1.817 7.781 5.754 1 98.88 93 PHE B O 1
ATOM 3001 N N . GLY B 1 94 ? 0.897 8.492 7.703 1 98.62 94 GLY B N 1
ATOM 3002 C CA . GLY B 1 94 ? 2.086 9.219 8.117 1 98.62 94 GLY B CA 1
ATOM 3003 C C . GLY B 1 94 ? 3.283 8.32 8.359 1 98.62 94 GLY B C 1
ATOM 3004 O O . GLY B 1 94 ? 4.418 8.695 8.047 1 98.62 94 GLY B O 1
ATOM 3005 N N . PHE B 1 95 ? 2.992 7.168 8.953 1 98.38 95 PHE B N 1
ATOM 3006 C CA . PHE B 1 95 ? 4.074 6.219 9.172 1 98.38 95 PHE B CA 1
ATOM 3007 C C . PHE B 1 95 ? 4.699 5.789 7.852 1 98.38 95 PHE B C 1
ATOM 3009 O O . PHE B 1 95 ? 5.926 5.809 7.703 1 98.38 95 PHE B O 1
ATOM 3016 N N . ILE B 1 96 ? 3.895 5.422 6.871 1 97.81 96 ILE B N 1
ATOM 3017 C CA . ILE B 1 96 ? 4.363 5.004 5.555 1 97.81 96 ILE B CA 1
ATOM 3018 C C . ILE B 1 96 ? 5.168 6.133 4.91 1 97.81 96 ILE B C 1
ATOM 3020 O O . ILE B 1 96 ? 6.238 5.895 4.348 1 97.81 96 ILE B O 1
ATOM 3024 N N . GLY B 1 97 ? 4.652 7.32 5.039 1 97.38 97 GLY B N 1
ATOM 3025 C CA . GLY B 1 97 ? 5.312 8.477 4.449 1 97.38 97 GLY B CA 1
ATOM 3026 C C . GLY B 1 97 ? 6.703 8.719 5.008 1 97.38 97 GLY B C 1
ATOM 3027 O O . GLY B 1 97 ? 7.656 8.898 4.25 1 97.38 97 GLY B O 1
ATOM 3028 N N . ASN B 1 98 ? 6.762 8.688 6.305 1 96.38 98 ASN B N 1
ATOM 3029 C CA . ASN B 1 98 ? 8.062 8.93 6.914 1 96.38 98 ASN B CA 1
ATOM 3030 C C . ASN B 1 98 ? 9.016 7.75 6.691 1 96.38 98 ASN B C 1
ATOM 3032 O O . ASN B 1 98 ? 10.164 7.941 6.289 1 96.38 98 ASN B O 1
ATOM 3036 N N . TYR B 1 99 ? 8.492 6.602 6.855 1 94.5 99 TYR B N 1
ATOM 3037 C CA . TYR B 1 99 ? 9.328 5.406 6.859 1 94.5 99 TYR B CA 1
ATOM 3038 C C . TYR B 1 99 ? 9.875 5.113 5.469 1 94.5 99 TYR B C 1
ATOM 3040 O O . TYR B 1 99 ? 11.039 4.742 5.316 1 94.5 99 TYR B O 1
ATOM 3048 N N . PHE B 1 100 ? 9.055 5.328 4.414 1 93.62 100 PHE B N 1
ATOM 3049 C CA . PHE B 1 100 ? 9.453 4.949 3.066 1 93.62 100 PHE B CA 1
ATOM 3050 C C . PHE B 1 100 ? 9.727 6.184 2.213 1 93.62 100 PHE B C 1
ATOM 3052 O O . PHE B 1 100 ? 10.781 6.293 1.591 1 93.62 100 PHE B O 1
ATOM 3059 N N . TRP B 1 101 ? 8.891 7.137 2.215 1 94.88 101 TRP B N 1
ATOM 3060 C CA . TRP B 1 101 ? 8.906 8.18 1.192 1 94.88 101 TRP B CA 1
ATOM 3061 C C . TRP B 1 101 ? 10 9.195 1.468 1 94.88 101 TRP B C 1
ATOM 3063 O O . TRP B 1 101 ? 10.477 9.875 0.55 1 94.88 101 TRP B O 1
ATOM 3073 N N . THR B 1 102 ? 10.344 9.359 2.754 1 92.5 102 THR B N 1
ATOM 3074 C CA . THR B 1 102 ? 11.406 10.297 3.082 1 92.5 102 THR B CA 1
ATOM 3075 C C . THR B 1 102 ? 12.688 9.953 2.332 1 92.5 102 THR B C 1
ATOM 3077 O O . THR B 1 102 ? 13.461 10.844 1.959 1 92.5 102 THR B O 1
ATOM 3080 N N . HIS B 1 103 ? 12.867 8.742 2.027 1 89.12 103 HIS B N 1
ATOM 3081 C CA . HIS B 1 103 ? 14.047 8.32 1.279 1 89.12 103 HIS B CA 1
ATOM 3082 C C . HIS B 1 103 ? 14.023 8.867 -0.144 1 89.12 103 HIS B C 1
ATOM 3084 O O . HIS B 1 103 ? 15.078 9.156 -0.721 1 89.12 103 HIS B O 1
ATOM 3090 N N . TYR B 1 104 ? 12.828 9.023 -0.678 1 89.94 104 TYR B N 1
ATOM 3091 C CA . TYR B 1 104 ? 12.734 9.695 -1.969 1 89.94 104 TYR B CA 1
ATOM 3092 C C . TYR B 1 104 ? 13.156 11.156 -1.854 1 89.94 104 TYR B C 1
ATOM 3094 O O . TYR B 1 104 ? 13.742 11.719 -2.787 1 89.94 104 TYR B O 1
ATOM 3102 N N . PHE B 1 105 ? 12.867 11.781 -0.71 1 90.5 105 PHE B N 1
ATOM 3103 C CA . PHE B 1 105 ? 13.266 13.164 -0.488 1 90.5 105 PHE B CA 1
ATOM 3104 C C . PHE B 1 105 ? 14.781 13.289 -0.435 1 90.5 105 PHE B C 1
ATOM 3106 O O . PHE B 1 105 ? 15.352 14.25 -0.96 1 90.5 105 PHE B O 1
ATOM 3113 N N . PHE B 1 106 ? 15.359 12.273 0.185 1 87.5 106 PHE B N 1
ATOM 3114 C CA . PHE B 1 106 ? 16.812 12.273 0.267 1 87.5 106 PHE B CA 1
ATOM 3115 C C . PHE B 1 106 ? 17.438 12.086 -1.112 1 87.5 106 PHE B C 1
ATOM 3117 O O . PHE B 1 106 ? 18.281 12.883 -1.536 1 87.5 106 PHE B O 1
ATOM 3124 N N . ASN B 1 107 ? 16.906 11.133 -1.812 1 86.69 107 ASN B N 1
ATOM 3125 C CA . ASN B 1 107 ? 17.578 10.656 -3.02 1 86.69 107 ASN B CA 1
ATOM 3126 C C . ASN B 1 107 ? 17.203 11.508 -4.23 1 86.69 107 ASN B C 1
ATOM 3128 O O . ASN B 1 107 ? 18.031 11.719 -5.121 1 86.69 107 ASN B O 1
ATOM 3132 N N . LEU B 1 108 ? 16 11.961 -4.277 1 89.62 108 LEU B N 1
ATOM 3133 C CA . LEU B 1 108 ? 15.539 12.656 -5.473 1 89.62 108 LEU B CA 1
ATOM 3134 C C . LEU B 1 108 ? 15.562 14.164 -5.27 1 89.62 108 LEU B C 1
ATOM 3136 O O . LEU B 1 108 ? 15.781 14.922 -6.219 1 89.62 108 LEU B O 1
ATOM 3140 N N . LEU B 1 109 ? 15.383 14.602 -4.016 1 91.38 109 LEU B N 1
ATOM 3141 C CA . LEU B 1 109 ? 15.195 16.031 -3.801 1 91.38 109 LEU B CA 1
ATOM 3142 C C . LEU B 1 109 ? 16.406 16.641 -3.094 1 91.38 109 LEU B C 1
ATOM 3144 O O . LEU B 1 109 ? 16.484 17.859 -2.945 1 91.38 109 LEU B O 1
ATOM 3148 N N . GLY B 1 110 ? 17.344 15.789 -2.676 1 89.44 110 GLY B N 1
ATOM 3149 C CA . GLY B 1 110 ? 18.547 16.281 -2.018 1 89.44 110 GLY B CA 1
ATOM 3150 C C . GLY B 1 110 ? 18.281 16.828 -0.63 1 89.44 110 GLY B C 1
ATOM 3151 O O . GLY B 1 110 ? 18.906 17.812 -0.214 1 89.44 110 GLY B O 1
ATOM 3152 N N . ALA B 1 111 ? 17.281 16.297 0.032 1 89.38 111 ALA B N 1
ATOM 3153 C CA . ALA B 1 111 ? 16.953 16.703 1.395 1 89.38 111 ALA B CA 1
ATOM 3154 C C . ALA B 1 111 ? 17.766 15.914 2.418 1 89.38 111 ALA B C 1
ATOM 3156 O O . ALA B 1 111 ? 18.297 14.844 2.109 1 89.38 111 ALA B O 1
ATOM 3157 N N . ALA B 1 112 ? 17.938 16.469 3.594 1 88.81 112 ALA B N 1
ATOM 3158 C CA . ALA B 1 112 ? 18.641 15.781 4.668 1 88.81 112 ALA B CA 1
ATOM 3159 C C . ALA B 1 112 ? 18.172 16.266 6.035 1 88.81 112 ALA B C 1
ATOM 3161 O O . ALA B 1 112 ? 17.906 17.453 6.219 1 88.81 112 ALA B O 1
ATOM 3162 N N . TYR B 1 113 ? 18.047 15.328 6.977 1 89.44 113 TYR B N 1
ATOM 3163 C CA . TYR B 1 113 ? 17.812 15.641 8.383 1 89.44 113 TYR B CA 1
ATOM 3164 C C . TYR B 1 113 ? 19.109 15.539 9.18 1 89.44 113 TYR B C 1
ATOM 3166 O O . TYR B 1 113 ? 19.766 14.492 9.18 1 89.44 113 TYR B O 1
ATOM 3174 N N . THR B 1 114 ? 19.453 16.594 9.906 1 89.88 114 THR B N 1
ATOM 3175 C CA . THR B 1 114 ? 20.719 16.562 10.641 1 89.88 114 THR B CA 1
ATOM 3176 C C . THR B 1 114 ? 20.484 16.797 12.133 1 89.88 114 THR B C 1
ATOM 3178 O O . THR B 1 114 ? 21.438 16.984 12.891 1 89.88 114 THR B O 1
ATOM 3181 N N . LEU B 1 115 ? 19.328 16.766 12.555 1 91.19 115 LEU B N 1
ATOM 3182 C CA . LEU B 1 115 ? 19.031 16.984 13.961 1 91.19 115 LEU B CA 1
ATOM 3183 C C . LEU B 1 115 ? 19.375 15.742 14.789 1 91.19 115 LEU B C 1
ATOM 3185 O O . LEU B 1 115 ? 19.297 14.617 14.289 1 91.19 115 LEU B O 1
ATOM 3189 N N . PRO B 1 116 ? 19.844 16.016 16 1 90.75 116 PRO B N 1
ATOM 3190 C CA . PRO B 1 116 ? 20.016 14.859 16.891 1 90.75 116 PRO B CA 1
ATOM 3191 C C . PRO B 1 116 ? 18.688 14.211 17.281 1 90.75 116 PRO B C 1
ATOM 3193 O O . PRO B 1 116 ? 17.781 14.891 17.766 1 90.75 116 PRO B O 1
ATOM 3196 N N . SER B 1 117 ? 18.547 12.914 16.922 1 93.31 117 SER B N 1
ATOM 3197 C CA . SER B 1 117 ? 17.266 12.273 17.188 1 93.31 117 SER B CA 1
ATOM 3198 C C . SER B 1 117 ? 17.406 10.75 17.172 1 93.31 117 SER B C 1
ATOM 3200 O O . SER B 1 117 ? 18.328 10.203 16.562 1 93.31 117 SER B O 1
ATOM 3202 N N . HIS B 1 118 ? 16.516 10.18 18.016 1 94.19 118 HIS B N 1
ATOM 3203 C CA . HIS B 1 118 ? 16.297 8.758 17.766 1 94.19 118 HIS B CA 1
ATOM 3204 C C . HIS B 1 118 ? 15.727 8.523 16.375 1 94.19 118 HIS B C 1
ATOM 3206 O O . HIS B 1 118 ? 14.945 9.336 15.875 1 94.19 118 HIS B O 1
ATOM 3212 N N . ARG B 1 119 ? 16.25 7.48 15.773 1 92.62 119 ARG B N 1
ATOM 3213 C CA . ARG B 1 119 ? 15.867 7.301 14.375 1 92.62 119 ARG B CA 1
ATOM 3214 C C . ARG B 1 119 ? 15.289 5.906 14.141 1 92.62 119 ARG B C 1
ATOM 3216 O O . ARG B 1 119 ? 15.617 4.965 14.867 1 92.62 119 ARG B O 1
ATOM 3223 N N . LEU B 1 120 ? 14.359 5.828 13.281 1 91.25 120 LEU B N 1
ATOM 3224 C CA . LEU B 1 120 ? 13.828 4.59 12.719 1 91.25 120 LEU B CA 1
ATOM 3225 C C . LEU B 1 120 ? 14.031 4.547 11.211 1 91.25 120 LEU B C 1
ATOM 3227 O O . LEU B 1 120 ? 13.5 5.391 10.484 1 91.25 120 LEU B O 1
ATOM 3231 N N . ASN B 1 121 ? 14.773 3.602 10.688 1 87.81 121 ASN B N 1
ATOM 3232 C CA . ASN B 1 121 ? 15.148 3.49 9.281 1 87.81 121 ASN B CA 1
ATOM 3233 C C . ASN B 1 121 ? 15.773 4.781 8.758 1 87.81 121 ASN B C 1
ATOM 3235 O O . ASN B 1 121 ? 15.438 5.246 7.672 1 87.81 121 ASN B O 1
ATOM 3239 N N . GLY B 1 122 ? 16.547 5.379 9.625 1 87.06 122 GLY B N 1
ATOM 3240 C CA . GLY B 1 122 ? 17.297 6.562 9.227 1 87.06 122 GLY B CA 1
ATOM 3241 C C . GLY B 1 122 ? 16.5 7.844 9.367 1 87.06 122 GLY B C 1
ATOM 3242 O O . GLY B 1 122 ? 17.031 8.938 9.148 1 87.06 122 GLY B O 1
ATOM 3243 N N . ILE B 1 123 ? 15.258 7.758 9.805 1 92.25 123 ILE B N 1
ATOM 3244 C CA . ILE B 1 123 ? 14.391 8.93 9.875 1 92.25 123 ILE B CA 1
ATOM 3245 C C . ILE B 1 123 ? 14.156 9.312 11.336 1 92.25 123 ILE B C 1
ATOM 3247 O O . ILE B 1 123 ? 13.812 8.469 12.156 1 92.25 123 ILE B O 1
ATOM 3251 N N . PRO B 1 124 ? 14.383 10.602 11.672 1 94.38 124 PRO B N 1
ATOM 3252 C CA . PRO B 1 124 ? 14.148 11.023 13.055 1 94.38 124 PRO B CA 1
ATOM 3253 C C . PRO B 1 124 ? 12.719 10.758 13.523 1 94.38 124 PRO B C 1
ATOM 3255 O O . PRO B 1 124 ? 11.758 11.102 12.828 1 94.38 124 PRO B O 1
ATOM 3258 N N . LEU B 1 125 ? 12.531 10.164 14.695 1 96.69 125 LEU B N 1
ATOM 3259 C CA . LEU B 1 125 ? 11.227 9.797 15.234 1 96.69 125 LEU B CA 1
ATOM 3260 C C . LEU B 1 125 ? 10.352 11.023 15.43 1 96.69 125 LEU B C 1
ATOM 3262 O O . LEU B 1 125 ? 9.125 10.953 15.289 1 96.69 125 LEU B O 1
ATOM 3266 N N . VAL B 1 126 ? 10.969 12.188 15.727 1 95.5 126 VAL B N 1
ATOM 3267 C CA . VAL B 1 126 ? 10.219 13.422 15.93 1 95.5 126 VAL B CA 1
ATOM 3268 C C . VAL B 1 126 ? 9.43 13.758 14.672 1 95.5 126 VAL B C 1
ATOM 3270 O O . VAL B 1 126 ? 8.32 14.297 14.75 1 95.5 126 VAL B O 1
ATOM 3273 N N . MET B 1 127 ? 9.953 13.375 13.484 1 95.31 127 MET B N 1
ATOM 3274 C CA . MET B 1 127 ? 9.273 13.695 12.227 1 95.31 127 MET B CA 1
ATOM 3275 C C . MET B 1 127 ? 8 12.883 12.07 1 95.31 127 MET B C 1
ATOM 3277 O O . MET B 1 127 ? 7.008 13.367 11.523 1 95.31 127 MET B O 1
ATOM 3281 N N . PHE B 1 128 ? 7.984 11.602 12.562 1 97.44 128 PHE B N 1
ATOM 3282 C CA . PHE B 1 128 ? 6.77 10.797 12.562 1 97.44 128 PHE B CA 1
ATOM 3283 C C . PHE B 1 128 ? 5.676 11.469 13.383 1 97.44 128 PHE B C 1
ATOM 3285 O O . PHE B 1 128 ? 4.52 11.531 12.953 1 97.44 128 PHE B O 1
ATOM 3292 N N . LEU B 1 129 ? 6.074 12 14.5 1 97.12 129 LEU B N 1
ATOM 3293 C CA . LEU B 1 129 ? 5.133 12.602 15.43 1 97.12 129 LEU B CA 1
ATOM 3294 C C . LEU B 1 129 ? 4.637 13.945 14.906 1 97.12 129 LEU B C 1
ATOM 3296 O O . LEU B 1 129 ? 3.434 14.219 14.93 1 97.12 129 LEU B O 1
ATOM 3300 N N . MET B 1 130 ? 5.531 14.773 14.383 1 94.62 130 MET B N 1
ATOM 3301 C CA . MET B 1 130 ? 5.129 16.062 13.828 1 94.62 130 MET B CA 1
ATOM 3302 C C . MET B 1 130 ? 4.207 15.883 12.633 1 94.62 130 MET B C 1
ATOM 3304 O O . MET B 1 130 ? 3.213 16.594 12.492 1 94.62 130 MET B O 1
ATOM 3308 N N . THR B 1 131 ? 4.559 14.914 11.797 1 96.5 131 THR B N 1
ATOM 3309 C CA . THR B 1 131 ? 3.742 14.609 10.625 1 96.5 131 THR B CA 1
ATOM 3310 C C . THR B 1 131 ? 2.309 14.281 11.039 1 96.5 131 THR B C 1
ATOM 3312 O O . THR B 1 131 ? 1.358 14.672 10.359 1 96.5 131 THR B O 1
ATOM 3315 N N . HIS B 1 132 ? 2.168 13.602 12.117 1 98.12 132 HIS B N 1
ATOM 3316 C CA . HIS B 1 132 ? 0.835 13.211 12.57 1 98.12 132 HIS B CA 1
ATOM 3317 C C . HIS B 1 132 ? -0.038 14.438 12.82 1 98.12 132 HIS B C 1
ATOM 3319 O O . HIS B 1 132 ? -1.163 14.516 12.32 1 98.12 132 HIS B O 1
ATOM 3325 N N . ALA B 1 133 ? 0.49 15.414 13.516 1 96.94 133 ALA B N 1
ATOM 3326 C CA . ALA B 1 133 ? -0.245 16.641 13.805 1 96.94 133 ALA B CA 1
ATOM 3327 C C . ALA B 1 133 ? -0.488 17.453 12.531 1 96.94 133 ALA B C 1
ATOM 3329 O O . ALA B 1 133 ? -1.604 17.906 12.289 1 96.94 133 ALA B O 1
ATOM 3330 N N . TYR B 1 134 ? 0.544 17.547 11.695 1 95.69 134 TYR B N 1
ATOM 3331 C CA . TYR B 1 134 ? 0.433 18.297 10.445 1 95.69 134 TYR B CA 1
ATOM 3332 C C . TYR B 1 134 ? -0.611 17.672 9.531 1 95.69 134 TYR B C 1
ATOM 3334 O O . TYR B 1 134 ? -1.462 18.391 8.977 1 95.69 134 TYR B O 1
ATOM 3342 N N . PHE B 1 135 ? -0.569 16.328 9.398 1 98.19 135 PHE B N 1
ATOM 3343 C CA . PHE B 1 135 ? -1.446 15.664 8.438 1 98.19 135 PHE B CA 1
ATOM 3344 C C . PHE B 1 135 ? -2.896 15.719 8.906 1 98.19 135 PHE B C 1
ATOM 3346 O O . PHE B 1 135 ? -3.812 15.812 8.086 1 98.19 135 PH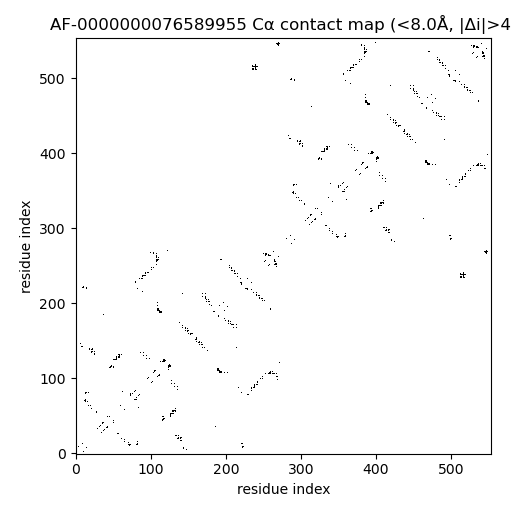E B O 1
ATOM 3353 N N . LEU B 1 136 ? -3.123 15.68 10.234 1 98.56 136 LEU B N 1
ATOM 3354 C CA . LEU B 1 136 ? -4.488 15.867 10.719 1 98.56 136 LEU B CA 1
ATOM 3355 C C . LEU B 1 136 ? -5.004 17.25 10.359 1 98.56 136 LEU B C 1
ATOM 3357 O O . LEU B 1 136 ? -6.152 17.406 9.938 1 98.56 136 LEU B O 1
ATOM 3361 N N . PHE B 1 137 ? -4.168 18.234 10.523 1 97.62 137 PHE B N 1
ATOM 3362 C CA . PHE B 1 137 ? -4.516 19.609 10.188 1 97.62 137 PHE B CA 1
ATOM 3363 C C . PHE B 1 137 ? -4.777 19.766 8.695 1 97.62 137 PHE B C 1
ATOM 3365 O O . PHE B 1 137 ? -5.824 20.281 8.289 1 97.62 137 PHE B O 1
ATOM 3372 N N . TYR B 1 138 ? -3.82 19.234 7.812 1 97.94 138 TYR B N 1
ATOM 3373 C CA . TYR B 1 138 ? -3.938 19.344 6.359 1 97.94 138 TYR B CA 1
ATOM 3374 C C . TYR B 1 138 ? -5.238 18.703 5.875 1 97.94 138 TYR B C 1
ATOM 3376 O O . TYR B 1 138 ? -5.945 19.297 5.051 1 97.94 138 TYR B O 1
ATOM 3384 N N . HIS B 1 139 ? -5.562 17.562 6.375 1 98.56 139 HIS B N 1
ATOM 3385 C CA . HIS B 1 139 ? -6.699 16.797 5.859 1 98.56 139 HIS B CA 1
ATOM 3386 C C . HIS B 1 139 ? -8.023 17.391 6.332 1 98.56 139 HIS B C 1
ATOM 3388 O O . HIS B 1 139 ? -9.008 17.391 5.594 1 98.56 139 HIS B O 1
ATOM 3394 N N . ALA B 1 140 ? -8.016 17.875 7.602 1 98.19 140 ALA B N 1
ATOM 3395 C CA . ALA B 1 140 ? -9.211 18.578 8.07 1 98.19 140 ALA B CA 1
ATOM 3396 C C . ALA B 1 140 ? -9.469 19.844 7.242 1 98.19 140 ALA B C 1
ATOM 3398 O O . ALA B 1 140 ? -10.609 20.109 6.848 1 98.19 140 ALA B O 1
ATOM 3399 N N . LEU B 1 141 ? -8.422 20.594 6.98 1 97.5 141 LEU B N 1
ATOM 3400 C CA . LEU B 1 141 ? -8.539 21.812 6.191 1 97.5 141 LEU B CA 1
ATOM 3401 C C . LEU B 1 141 ? -8.969 21.5 4.762 1 97.5 141 LEU B C 1
ATOM 3403 O O . LEU B 1 141 ? -9.844 22.156 4.211 1 97.5 141 LEU B O 1
ATOM 3407 N N . ALA B 1 142 ? -8.344 20.5 4.176 1 97.94 142 ALA B N 1
ATOM 3408 C CA . ALA B 1 142 ? -8.68 20.094 2.816 1 97.94 142 ALA B CA 1
ATOM 3409 C C . ALA B 1 142 ? -10.148 19.672 2.717 1 97.94 142 ALA B C 1
ATOM 3411 O O . ALA B 1 142 ? -10.828 20 1.744 1 97.94 142 ALA B O 1
ATOM 3412 N N . ASN B 1 143 ? -10.609 18.906 3.719 1 97.81 143 ASN B N 1
ATOM 3413 C CA . ASN B 1 143 ? -12.016 18.5 3.746 1 97.81 143 ASN B CA 1
ATOM 3414 C C . ASN B 1 143 ? -12.945 19.719 3.697 1 97.81 143 ASN B C 1
ATOM 3416 O O . ASN B 1 143 ? -13.93 19.719 2.955 1 97.81 143 ASN B O 1
ATOM 3420 N N . LEU B 1 144 ? -12.648 20.766 4.484 1 96.69 144 LEU B N 1
ATOM 3421 C CA . LEU B 1 144 ? -13.469 21.969 4.539 1 96.69 144 LEU B CA 1
ATOM 3422 C C . LEU B 1 144 ? -13.555 22.625 3.164 1 96.69 144 LEU B C 1
ATOM 3424 O O . LEU B 1 144 ? -14.648 22.953 2.695 1 96.69 144 LEU B O 1
ATOM 3428 N N . VAL B 1 145 ? -12.414 22.766 2.533 1 96.38 145 VAL B N 1
ATOM 3429 C CA . VAL B 1 145 ? -12.344 23.453 1.255 1 96.38 145 VAL B CA 1
ATOM 3430 C C . VAL B 1 145 ? -13.039 22.641 0.175 1 96.38 145 VAL B C 1
ATOM 3432 O O . VAL B 1 145 ? -13.812 23.172 -0.625 1 96.38 145 VAL B O 1
ATOM 3435 N N . LEU B 1 146 ? -12.805 21.375 0.162 1 96.38 146 LEU B N 1
ATOM 3436 C CA . LEU B 1 146 ? -13.391 20.516 -0.854 1 96.38 146 LEU B CA 1
ATOM 3437 C C . LEU B 1 146 ? -14.914 20.453 -0.708 1 96.38 146 LEU B C 1
ATOM 3439 O O . LEU B 1 146 ? -15.633 20.438 -1.706 1 96.38 146 LEU B O 1
ATOM 3443 N N . ARG B 1 147 ? -15.414 20.453 0.516 1 95 147 ARG B N 1
ATOM 3444 C CA . ARG B 1 147 ? -16.859 20.5 0.749 1 95 147 ARG B CA 1
ATOM 3445 C C . ARG B 1 147 ? -17.453 21.781 0.186 1 95 147 ARG B C 1
ATOM 3447 O O . ARG B 1 147 ? -18.531 21.75 -0.41 1 95 147 ARG B O 1
ATOM 3454 N N . ARG B 1 148 ? -16.781 22.844 0.424 1 94.88 148 ARG B N 1
ATOM 3455 C CA . ARG B 1 148 ? -17.25 24.141 -0.066 1 94.88 148 ARG B CA 1
ATOM 3456 C C . ARG B 1 148 ? -17.328 24.141 -1.589 1 94.88 148 ARG B C 1
ATOM 3458 O O . ARG B 1 148 ? -18.281 24.672 -2.164 1 94.88 148 ARG B O 1
ATOM 3465 N N . VAL B 1 149 ? -16.297 23.625 -2.238 1 94.56 149 VAL B N 1
ATOM 3466 C CA . VAL B 1 149 ? -16.266 23.547 -3.693 1 94.56 149 VAL B CA 1
ATOM 3467 C C . VAL B 1 149 ? -17.438 22.703 -4.195 1 94.56 149 VAL B C 1
ATOM 3469 O O . VAL B 1 149 ? -18.125 23.094 -5.137 1 94.56 149 VAL B O 1
ATOM 3472 N N . GLU B 1 150 ? -17.656 21.625 -3.539 1 92.5 150 GLU B N 1
ATOM 3473 C CA . GLU B 1 150 ? -18.734 20.734 -3.941 1 92.5 150 GLU B CA 1
ATOM 3474 C C . GLU B 1 150 ? -20.109 21.391 -3.723 1 92.5 150 GLU B C 1
ATOM 3476 O O . GLU B 1 150 ? -21.016 21.234 -4.543 1 92.5 150 GLU B O 1
ATOM 3481 N N . ALA B 1 151 ? -20.234 22.062 -2.586 1 92.12 151 ALA B N 1
ATOM 3482 C CA . ALA B 1 151 ? -21.484 22.734 -2.279 1 92.12 151 ALA B CA 1
ATOM 3483 C C . ALA B 1 151 ? -21.781 23.844 -3.285 1 92.12 151 ALA B C 1
ATOM 3485 O O . ALA B 1 151 ? -22.922 24.031 -3.707 1 92.12 151 ALA B O 1
ATOM 3486 N N . HIS B 1 152 ? -20.75 24.531 -3.668 1 92.62 152 HIS B N 1
ATOM 3487 C CA . HIS B 1 152 ? -20.906 25.656 -4.594 1 92.62 152 HIS B CA 1
ATOM 3488 C C . HIS B 1 152 ? -21.297 25.172 -5.984 1 92.62 152 HIS B C 1
ATOM 3490 O O . HIS B 1 152 ? -22 25.875 -6.711 1 92.62 152 HIS B O 1
ATOM 3496 N N . LEU B 1 153 ? -20.906 24 -6.32 1 93.19 153 LEU B N 1
ATOM 3497 C CA . LEU B 1 153 ? -21.141 23.5 -7.672 1 93.19 153 LEU B CA 1
ATOM 3498 C C . LEU B 1 153 ? -22.172 22.375 -7.668 1 93.19 153 LEU B C 1
ATOM 3500 O O . LEU B 1 153 ? -22.188 21.547 -8.57 1 93.19 153 LEU B O 1
ATOM 3504 N N . CYS B 1 154 ? -22.922 22.328 -6.652 1 89.94 154 CYS B N 1
ATOM 3505 C CA . CYS B 1 154 ? -23.859 21.234 -6.461 1 89.94 154 CYS B CA 1
ATOM 3506 C C . CYS B 1 154 ? -24.828 21.125 -7.633 1 89.94 154 CYS B C 1
ATOM 3508 O O . CYS B 1 154 ? -25.312 20.047 -7.949 1 89.94 154 CYS B O 1
ATOM 3510 N N . HIS B 1 155 ? -25.094 22.234 -8.344 1 93.5 155 HIS B N 1
ATOM 3511 C CA . HIS B 1 155 ? -26.078 22.234 -9.422 1 93.5 155 HIS B CA 1
ATOM 3512 C C . HIS B 1 155 ? -25.391 22.141 -10.781 1 93.5 155 HIS B C 1
ATOM 3514 O O . HIS B 1 155 ? -26.062 22.047 -11.812 1 93.5 155 HIS B O 1
ATOM 3520 N N . ALA B 1 156 ? -24.141 22.109 -10.797 1 95.06 156 ALA B N 1
ATOM 3521 C CA . ALA B 1 156 ? -23.391 22.031 -12.047 1 95.06 156 ALA B CA 1
ATOM 3522 C C . ALA B 1 156 ? -23.375 20.609 -12.586 1 95.06 156 ALA B C 1
ATOM 3524 O O . ALA B 1 156 ? -23.641 19.656 -11.852 1 95.06 156 ALA B O 1
ATOM 3525 N N . PRO B 1 157 ? -23.172 20.5 -13.93 1 96.44 157 PRO B N 1
ATOM 3526 C CA . PRO B 1 157 ? -23.047 19.156 -14.508 1 96.44 157 PRO B CA 1
ATOM 3527 C C . PRO B 1 157 ? -21.938 18.328 -13.859 1 96.44 157 PRO B C 1
ATOM 3529 O O . PRO B 1 157 ? -20.969 18.891 -13.336 1 96.44 157 PRO B O 1
ATOM 3532 N N . LEU B 1 158 ? -22.078 17.016 -13.898 1 94.38 158 LEU B N 1
ATOM 3533 C CA . LEU B 1 158 ? -21.172 16.078 -13.242 1 94.38 158 LEU B CA 1
ATOM 3534 C C . LEU B 1 158 ? -19.734 16.297 -13.695 1 94.38 158 LEU B C 1
ATOM 3536 O O . LEU B 1 158 ? -18.812 16.312 -12.867 1 94.38 158 LEU B O 1
ATOM 3540 N N . ALA B 1 159 ? -19.562 16.484 -14.969 1 95.25 159 ALA B N 1
ATOM 3541 C CA . ALA B 1 159 ? -18.219 16.688 -15.516 1 95.25 159 ALA B CA 1
ATOM 3542 C C . ALA B 1 159 ? -17.562 17.922 -14.914 1 95.25 159 ALA B C 1
ATOM 3544 O O . ALA B 1 159 ? -16.359 17.906 -14.602 1 95.25 159 ALA B O 1
ATOM 3545 N N . THR B 1 160 ? -18.344 18.953 -14.742 1 95.81 160 THR B N 1
ATOM 3546 C CA . THR B 1 160 ? -17.844 20.188 -14.156 1 95.81 160 THR B CA 1
ATOM 3547 C C . THR B 1 160 ? -17.5 20 -12.688 1 95.81 160 THR B C 1
ATOM 3549 O O . THR B 1 160 ? -16.484 20.516 -12.219 1 95.81 160 THR B O 1
ATOM 3552 N N . ARG B 1 161 ? -18.266 19.312 -11.992 1 95.44 161 ARG B N 1
ATOM 3553 C CA . ARG B 1 161 ? -18.016 19.031 -10.578 1 95.44 161 ARG B CA 1
ATOM 3554 C C . ARG B 1 161 ? -16.734 18.234 -10.398 1 95.44 161 ARG B C 1
ATOM 3556 O O . ARG B 1 161 ? -15.922 18.547 -9.516 1 95.44 161 ARG B O 1
ATOM 3563 N N . LYS B 1 162 ? -16.578 17.281 -11.25 1 94.88 162 LYS B N 1
ATOM 3564 C CA . LYS B 1 162 ? -15.391 16.438 -11.172 1 94.88 162 LYS B CA 1
ATOM 3565 C C . LYS B 1 162 ? -14.133 17.25 -11.492 1 94.88 162 LYS B C 1
ATOM 3567 O O . LYS B 1 162 ? -13.102 17.078 -10.844 1 94.88 162 LYS B O 1
ATOM 3572 N N . LEU B 1 163 ? -14.234 18.031 -12.5 1 96.44 163 LEU B N 1
ATOM 3573 C CA . LEU B 1 163 ? -13.094 18.859 -12.883 1 96.44 163 LEU B CA 1
ATOM 3574 C C . LEU B 1 163 ? -12.758 19.859 -11.781 1 96.44 163 LEU B C 1
ATOM 3576 O O . LEU B 1 163 ? -11.586 20.078 -11.469 1 96.44 163 LEU B O 1
ATOM 3580 N N . ALA B 1 164 ? -13.758 20.453 -11.258 1 96.5 164 ALA B N 1
ATOM 3581 C CA . ALA B 1 164 ? -13.547 21.422 -10.18 1 96.5 164 ALA B CA 1
ATOM 3582 C C . ALA B 1 164 ? -12.914 20.75 -8.969 1 96.5 164 ALA B C 1
ATOM 3584 O O . ALA B 1 164 ? -12.023 21.328 -8.336 1 96.5 164 ALA B O 1
ATOM 3585 N N . ARG B 1 165 ? -13.375 19.625 -8.641 1 96 165 ARG B N 1
ATOM 3586 C CA . ARG B 1 165 ? -12.812 18.875 -7.523 1 96 165 ARG B CA 1
ATOM 3587 C C . ARG B 1 165 ? -11.352 18.531 -7.773 1 96 165 ARG B C 1
ATOM 3589 O O . ARG B 1 165 ? -10.508 18.688 -6.887 1 96 165 ARG B O 1
ATOM 3596 N N . ALA B 1 166 ? -11.078 18.078 -8.961 1 97 166 ALA B N 1
ATOM 3597 C CA . ALA B 1 166 ? -9.711 17.719 -9.328 1 97 166 ALA B CA 1
ATOM 3598 C C . ALA B 1 166 ? -8.789 18.938 -9.227 1 97 166 ALA B C 1
ATOM 3600 O O . ALA B 1 166 ? -7.668 18.844 -8.727 1 97 166 ALA B O 1
ATOM 3601 N N . LEU B 1 167 ? -9.266 20.031 -9.688 1 97.5 167 LEU B N 1
ATOM 3602 C CA . LEU B 1 167 ? -8.484 21.266 -9.641 1 97.5 167 LEU B CA 1
ATOM 3603 C C . LEU B 1 167 ? -8.281 21.719 -8.203 1 97.5 167 LEU B C 1
ATOM 3605 O O . LEU B 1 167 ? -7.195 22.188 -7.84 1 97.5 167 LEU B O 1
ATOM 3609 N N . ALA B 1 168 ? -9.336 21.625 -7.426 1 97.69 168 ALA B N 1
ATOM 3610 C CA . ALA B 1 168 ? -9.234 22 -6.02 1 97.69 168 ALA B CA 1
ATOM 3611 C C . ALA B 1 168 ? -8.219 21.125 -5.289 1 97.69 168 ALA B C 1
ATOM 3613 O O . ALA B 1 168 ? -7.402 21.641 -4.512 1 97.69 168 ALA B O 1
ATOM 3614 N N . VAL B 1 169 ? -8.25 19.844 -5.543 1 98.06 169 VAL B N 1
ATOM 3615 C CA . VAL B 1 169 ? -7.312 18.922 -4.922 1 98.06 169 VAL B CA 1
ATOM 3616 C C . VAL B 1 169 ? -5.891 19.266 -5.363 1 98.06 169 VAL B C 1
ATOM 3618 O O . VAL B 1 169 ? -4.969 19.297 -4.539 1 98.06 169 VAL B O 1
ATOM 3621 N N . PHE B 1 170 ? -5.75 19.531 -6.648 1 97.75 170 PHE B N 1
ATOM 3622 C CA . PHE B 1 170 ? -4.438 19.859 -7.188 1 97.75 170 PHE B CA 1
ATOM 3623 C C . PHE B 1 170 ? -3.883 21.125 -6.535 1 97.75 170 PHE B C 1
ATOM 3625 O O . PHE B 1 170 ? -2.74 21.141 -6.066 1 97.75 170 PHE B O 1
ATOM 3632 N N . LEU B 1 171 ? -4.688 22.125 -6.449 1 97.56 171 LEU B N 1
ATOM 3633 C CA . LEU B 1 171 ? -4.254 23.406 -5.898 1 97.56 171 LEU B CA 1
ATOM 3634 C C . LEU B 1 171 ? -3.988 23.281 -4.398 1 97.56 171 LEU B C 1
ATOM 3636 O O . LEU B 1 171 ? -2.996 23.812 -3.898 1 97.56 171 LEU B O 1
ATOM 3640 N N . LEU B 1 172 ? -4.844 22.578 -3.707 1 97.75 172 LEU B N 1
ATOM 3641 C CA . LEU B 1 172 ? -4.668 22.391 -2.27 1 97.75 172 LEU B CA 1
ATOM 3642 C C . LEU B 1 172 ? -3.408 21.578 -1.976 1 97.75 172 LEU B C 1
ATOM 3644 O O . LEU B 1 172 ? -2.652 21.906 -1.059 1 97.75 172 LEU B O 1
ATOM 3648 N N . ALA B 1 173 ? -3.229 20.516 -2.746 1 98.19 173 ALA B N 1
ATOM 3649 C CA . ALA B 1 173 ? -2.068 19.656 -2.545 1 98.19 173 ALA B CA 1
ATOM 3650 C C . ALA B 1 173 ? -0.768 20.406 -2.781 1 98.19 173 ALA B C 1
ATOM 3652 O O . ALA B 1 173 ? 0.142 20.375 -1.949 1 98.19 173 ALA B O 1
ATOM 3653 N N . TYR B 1 174 ? -0.704 21.156 -3.848 1 97.62 174 TYR B N 1
ATOM 3654 C CA . TYR B 1 174 ? 0.505 21.906 -4.172 1 97.62 174 TYR B CA 1
ATOM 3655 C C . TYR B 1 174 ? 0.741 23.016 -3.162 1 97.62 174 TYR B C 1
ATOM 3657 O O . TYR B 1 174 ? 1.867 23.219 -2.699 1 97.62 174 TYR B O 1
ATOM 3665 N N . ALA B 1 175 ? -0.293 23.734 -2.854 1 97.44 175 ALA B N 1
ATOM 3666 C CA . ALA B 1 175 ? -0.172 24.828 -1.887 1 97.44 175 ALA B CA 1
ATOM 3667 C C . ALA B 1 175 ? 0.306 24.297 -0.534 1 97.44 175 ALA B C 1
ATOM 3669 O O . ALA B 1 175 ? 1.148 24.922 0.116 1 97.44 175 ALA B O 1
ATOM 3670 N N . THR B 1 176 ? -0.252 23.188 -0.102 1 96.12 176 THR B N 1
ATOM 3671 C CA . THR B 1 176 ? 0.13 22.578 1.169 1 96.12 176 THR B CA 1
ATOM 3672 C C . THR B 1 176 ? 1.604 22.188 1.158 1 96.12 176 THR B C 1
ATOM 3674 O O . THR B 1 176 ? 2.348 22.516 2.082 1 96.12 176 THR B O 1
ATOM 3677 N N . ALA B 1 177 ? 1.992 21.5 0.102 1 95.94 177 ALA B N 1
ATOM 3678 C CA . ALA B 1 177 ? 3.381 21.062 -0.028 1 95.94 177 ALA B CA 1
ATOM 3679 C C . ALA B 1 177 ? 4.324 22.266 -0.069 1 95.94 177 ALA B C 1
ATOM 3681 O O . ALA B 1 177 ? 5.352 22.281 0.618 1 95.94 177 ALA B O 1
ATOM 3682 N N . PHE B 1 178 ? 3.967 23.281 -0.814 1 94.69 178 PHE B N 1
ATOM 3683 C CA . PHE B 1 178 ? 4.77 24.484 -0.964 1 94.69 178 PHE B CA 1
ATOM 3684 C C . PHE B 1 178 ? 4.902 25.219 0.365 1 94.69 178 PHE B C 1
ATOM 3686 O O . PHE B 1 178 ? 6.004 25.594 0.771 1 94.69 178 PHE B O 1
ATOM 3693 N N . MET B 1 179 ? 3.785 25.406 1.033 1 91.56 179 MET B N 1
ATOM 3694 C CA . MET B 1 179 ? 3.783 26.156 2.289 1 91.56 179 MET B CA 1
ATOM 3695 C C . MET B 1 179 ? 4.586 25.422 3.357 1 91.56 179 MET B C 1
ATOM 3697 O O . MET B 1 179 ? 5.297 26.047 4.145 1 91.56 179 MET B O 1
ATOM 3701 N N . GLU B 1 180 ? 4.422 24.078 3.396 1 88.44 180 GLU B N 1
ATOM 3702 C CA . GLU B 1 180 ? 5.215 23.312 4.352 1 88.44 180 GLU B CA 1
ATOM 3703 C C . GLU B 1 180 ? 6.711 23.469 4.078 1 88.44 180 GLU B C 1
ATOM 3705 O O . GLU B 1 180 ? 7.496 23.688 5.004 1 88.44 180 GLU B O 1
ATOM 3710 N N . THR B 1 181 ? 7.062 23.359 2.83 1 88.81 181 THR B N 1
ATOM 3711 C CA . THR B 1 181 ? 8.461 23.516 2.445 1 88.81 181 THR B CA 1
ATOM 3712 C C . THR B 1 181 ? 8.977 24.906 2.803 1 88.81 181 THR B C 1
ATOM 3714 O O . THR B 1 181 ? 10.086 25.047 3.316 1 88.81 181 THR B O 1
ATOM 3717 N N . LEU B 1 182 ? 8.18 25.844 2.635 1 85.88 182 LEU B N 1
ATOM 3718 C CA . LEU B 1 182 ? 8.555 27.234 2.908 1 85.88 182 LEU B CA 1
ATOM 3719 C C . LEU B 1 182 ? 8.711 27.469 4.406 1 85.88 182 LEU B C 1
ATOM 3721 O O . LEU B 1 182 ? 9.672 28.094 4.844 1 85.88 182 LEU B O 1
ATOM 3725 N N . THR B 1 183 ? 7.859 26.906 5.172 1 81.5 183 THR B N 1
ATOM 3726 C CA . THR B 1 183 ? 7.844 27.188 6.605 1 81.5 183 THR B CA 1
ATOM 3727 C C . THR B 1 183 ? 8.992 26.469 7.305 1 81.5 183 THR B C 1
ATOM 3729 O O . THR B 1 183 ? 9.469 26.922 8.344 1 81.5 183 THR B O 1
ATOM 3732 N N . ILE B 1 184 ? 9.391 25.344 6.676 1 78.31 184 ILE B N 1
ATOM 3733 C CA . ILE B 1 184 ? 10.445 24.578 7.324 1 78.31 184 ILE B CA 1
ATOM 3734 C C . ILE B 1 184 ? 11.812 25.094 6.883 1 78.31 184 ILE B C 1
ATOM 3736 O O . ILE B 1 184 ? 12.836 24.734 7.457 1 78.31 184 ILE B O 1
ATOM 3740 N N . SER B 1 185 ? 11.867 26.031 5.984 1 76.5 185 SER B N 1
ATOM 3741 C CA . SER B 1 185 ? 13.109 26.531 5.395 1 76.5 185 SER B CA 1
ATOM 3742 C C . SER B 1 185 ? 13.984 27.219 6.438 1 76.5 185 SER B C 1
ATOM 3744 O O . SER B 1 185 ? 15.203 27.266 6.297 1 76.5 185 SER B O 1
ATOM 3746 N N . HIS B 1 186 ? 13.312 27.594 7.488 1 76.25 186 HIS B N 1
ATOM 3747 C CA . HIS B 1 186 ? 14.094 28.312 8.492 1 76.25 186 HIS B CA 1
ATOM 3748 C C . HIS B 1 186 ? 14.672 27.344 9.531 1 76.25 186 HIS B C 1
ATOM 3750 O O . HIS B 1 186 ? 15.438 27.766 10.398 1 76.25 186 HIS B O 1
ATOM 3756 N N . PHE B 1 187 ? 14.273 26.172 9.469 1 82.38 187 PHE B N 1
ATOM 3757 C CA . PHE B 1 187 ? 14.82 25.141 10.352 1 82.38 187 PHE B CA 1
ATOM 3758 C C . PHE B 1 187 ? 16.125 24.594 9.789 1 82.38 187 PHE B C 1
ATOM 3760 O O . PHE B 1 187 ? 16.125 23.922 8.75 1 82.38 187 PHE B O 1
ATOM 3767 N N . PRO B 1 188 ? 17.266 24.844 10.438 1 83.88 188 PRO B N 1
ATOM 3768 C CA . PRO B 1 188 ? 18.562 24.562 9.836 1 83.88 188 PRO B CA 1
ATOM 3769 C C . PRO B 1 188 ? 18.875 23.062 9.773 1 83.88 188 PRO B C 1
ATOM 3771 O O . PRO B 1 188 ? 19.797 22.656 9.055 1 83.88 188 PRO B O 1
ATOM 3774 N N . TYR B 1 189 ? 18.156 22.266 10.438 1 88.25 189 TYR B N 1
ATOM 3775 C CA . TYR B 1 189 ? 18.484 20.844 10.477 1 88.25 189 TYR B CA 1
ATOM 3776 C C . TYR B 1 189 ? 17.688 20.078 9.438 1 88.25 189 TYR B C 1
ATOM 3778 O O . TYR B 1 189 ? 17.734 18.844 9.406 1 88.25 189 TYR B O 1
ATOM 3786 N N . TYR B 1 190 ? 16.906 20.688 8.68 1 86.38 190 TYR B N 1
ATOM 3787 C CA . TYR B 1 190 ? 16.297 20.172 7.461 1 86.38 190 TYR B CA 1
ATOM 3788 C C . TYR B 1 190 ? 16.75 20.969 6.242 1 86.38 190 TYR B C 1
ATOM 3790 O O . TYR B 1 190 ? 16.297 22.078 6.008 1 86.38 190 TYR B O 1
ATOM 3798 N N . THR B 1 191 ? 17.672 20.359 5.445 1 87.81 191 THR B N 1
ATOM 3799 C CA . THR B 1 191 ? 18.359 21.109 4.402 1 87.81 191 THR B CA 1
ATOM 3800 C C . THR B 1 191 ? 18.047 20.531 3.023 1 87.81 191 THR B C 1
ATOM 3802 O O . THR B 1 191 ? 17.641 19.375 2.902 1 87.81 191 THR B O 1
ATOM 3805 N N . PHE B 1 192 ? 18.203 21.422 2.068 1 89.5 192 PHE B N 1
ATOM 3806 C CA . PHE B 1 192 ? 18.031 21.062 0.663 1 89.5 192 PHE B CA 1
ATOM 3807 C C . PHE B 1 192 ? 19.219 21.516 -0.161 1 89.5 192 PHE B C 1
ATOM 3809 O O . PHE B 1 192 ? 19.734 22.625 0.023 1 89.5 192 PHE B O 1
ATOM 3816 N N . VAL B 1 193 ? 19.656 20.656 -1.062 1 89.31 193 VAL B N 1
ATOM 3817 C CA . VAL B 1 193 ? 20.766 21 -1.946 1 89.31 193 VAL B CA 1
ATOM 3818 C C . VAL B 1 193 ? 20.359 22.156 -2.865 1 89.31 193 VAL B C 1
ATOM 3820 O O . VAL B 1 193 ? 21.109 23.109 -3.039 1 89.31 193 VAL B O 1
ATOM 3823 N N . ASP B 1 194 ? 19.203 22.125 -3.43 1 91.62 194 ASP B N 1
ATOM 3824 C CA . ASP B 1 194 ? 18.641 23.156 -4.305 1 91.62 194 ASP B CA 1
ATOM 3825 C C . ASP B 1 194 ? 17.281 23.625 -3.801 1 91.62 194 ASP B C 1
ATOM 3827 O O . ASP B 1 194 ? 16.25 23.031 -4.117 1 91.62 194 ASP B O 1
ATOM 3831 N N . ARG B 1 195 ? 17.266 24.703 -3.131 1 91.12 195 ARG B N 1
ATOM 3832 C CA . ARG B 1 195 ? 16.047 25.203 -2.484 1 91.12 195 ARG B CA 1
ATOM 3833 C C . ARG B 1 195 ? 15.047 25.719 -3.516 1 91.12 195 ARG B C 1
ATOM 3835 O O . ARG B 1 195 ? 13.844 25.516 -3.361 1 91.12 195 ARG B O 1
ATOM 3842 N N . SER B 1 196 ? 15.57 26.438 -4.445 1 92.12 196 SER B N 1
ATOM 3843 C CA . SER B 1 196 ? 14.688 26.969 -5.473 1 92.12 196 SER B CA 1
ATOM 3844 C C . SER B 1 196 ? 13.906 25.859 -6.172 1 92.12 196 SER B C 1
ATOM 3846 O O . SER B 1 196 ? 12.688 25.953 -6.324 1 92.12 196 SER B O 1
ATOM 3848 N N . LYS B 1 197 ? 14.547 24.797 -6.547 1 93.88 197 LYS B N 1
ATOM 3849 C CA . LYS B 1 197 ? 13.891 23.672 -7.207 1 93.88 197 LYS B CA 1
ATOM 3850 C C . LYS B 1 197 ? 12.977 22.922 -6.242 1 93.88 197 LYS B C 1
ATOM 3852 O O . LYS B 1 197 ? 11.945 22.391 -6.645 1 93.88 197 LYS B O 1
ATOM 3857 N N . MET B 1 198 ? 13.398 22.891 -5.012 1 94.12 198 MET B N 1
ATOM 3858 C CA . MET B 1 198 ? 12.555 22.25 -4.012 1 94.12 198 MET B CA 1
ATOM 3859 C C . MET B 1 198 ? 11.211 22.969 -3.887 1 94.12 198 MET B C 1
ATOM 3861 O O . MET B 1 198 ? 10.172 22.328 -3.754 1 94.12 198 MET B O 1
ATOM 3865 N N . TYR B 1 199 ? 11.211 24.297 -4.008 1 93.19 199 TYR B N 1
ATOM 3866 C CA . TYR B 1 199 ? 10 25.094 -3.857 1 93.19 199 TYR B CA 1
ATOM 3867 C C . TYR B 1 199 ? 9.062 24.891 -5.039 1 93.19 199 TYR B C 1
ATOM 3869 O O . TYR B 1 199 ? 7.84 25.016 -4.902 1 93.19 199 TYR B O 1
ATOM 3877 N N . SER B 1 200 ? 9.602 24.578 -6.172 1 94.06 200 SER B N 1
ATOM 3878 C CA . SER B 1 200 ? 8.773 24.438 -7.371 1 94.06 200 SER B CA 1
ATOM 3879 C C . SER B 1 200 ? 8.516 22.969 -7.695 1 94.06 200 SER B C 1
ATOM 3881 O O . SER B 1 200 ? 7.543 22.375 -7.215 1 94.06 200 SER B O 1
ATOM 3883 N N . VAL B 1 201 ? 9.523 22.234 -8.281 1 95.44 201 VAL B N 1
ATOM 3884 C CA . VAL B 1 201 ? 9.383 20.859 -8.727 1 95.44 201 VAL B CA 1
ATOM 3885 C C . VAL B 1 201 ? 9.32 19.922 -7.52 1 95.44 201 VAL B C 1
ATOM 3887 O O . VAL B 1 201 ? 8.555 18.953 -7.512 1 95.44 201 VAL B O 1
ATOM 3890 N N . GLY B 1 202 ? 10.141 20.25 -6.555 1 95.38 202 GLY B N 1
ATOM 3891 C CA . GLY B 1 202 ? 10.125 19.438 -5.348 1 95.38 202 GLY B CA 1
ATOM 3892 C C . GLY B 1 202 ? 8.781 19.453 -4.633 1 95.38 202 GLY B C 1
ATOM 3893 O O . GLY B 1 202 ? 8.336 18.422 -4.121 1 95.38 202 GLY B O 1
ATOM 3894 N N . SER B 1 203 ? 8.18 20.625 -4.598 1 96.31 203 SER B N 1
ATOM 3895 C CA . SER B 1 203 ? 6.863 20.734 -3.977 1 96.31 203 SER B CA 1
ATOM 3896 C C . SER B 1 203 ? 5.812 19.969 -4.762 1 96.31 203 SER B C 1
ATOM 3898 O O . SER B 1 203 ? 4.867 19.422 -4.184 1 96.31 203 SER B O 1
ATOM 3900 N N . LEU B 1 204 ? 5.945 19.938 -6.07 1 96.94 204 LEU B N 1
ATOM 3901 C CA . LEU B 1 204 ? 5.039 19.141 -6.887 1 96.94 204 LEU B CA 1
ATOM 3902 C C . LEU B 1 204 ? 5.191 17.656 -6.582 1 96.94 204 LEU B C 1
ATOM 3904 O O . LEU B 1 204 ? 4.203 16.922 -6.523 1 96.94 204 LEU B O 1
ATOM 3908 N N . PHE B 1 205 ? 6.449 17.219 -6.383 1 96.69 205 PHE B N 1
ATOM 3909 C CA . PHE B 1 205 ? 6.719 15.852 -5.965 1 96.69 205 PHE B CA 1
ATOM 3910 C C . PHE B 1 205 ? 6.055 15.547 -4.629 1 96.69 205 PHE B C 1
ATOM 3912 O O . PHE B 1 205 ? 5.371 14.531 -4.484 1 96.69 205 PHE B O 1
ATOM 3919 N N . TYR B 1 206 ? 6.266 16.438 -3.703 1 96.75 206 TYR B N 1
ATOM 3920 C CA . TYR B 1 206 ? 5.695 16.281 -2.369 1 96.75 206 TYR B CA 1
ATOM 3921 C C . TYR B 1 206 ? 4.176 16.328 -2.416 1 96.75 206 TYR B C 1
ATOM 3923 O O . TYR B 1 206 ? 3.502 15.633 -1.648 1 96.75 206 TYR B O 1
ATOM 3931 N N . ALA B 1 207 ? 3.594 17.047 -3.357 1 98.31 207 ALA B N 1
ATOM 3932 C CA . ALA B 1 207 ? 2.146 17.219 -3.49 1 98.31 207 ALA B CA 1
ATOM 3933 C C . ALA B 1 207 ? 1.482 15.891 -3.859 1 98.31 207 ALA B C 1
ATOM 3935 O O . ALA B 1 207 ? 0.275 15.719 -3.672 1 98.31 207 ALA B O 1
ATOM 3936 N N . ILE B 1 208 ? 2.227 14.945 -4.375 1 98.31 208 ILE B N 1
ATOM 3937 C CA . ILE B 1 208 ? 1.691 13.648 -4.754 1 98.31 208 ILE B CA 1
ATOM 3938 C C . ILE B 1 208 ? 1.056 12.969 -3.541 1 98.31 208 ILE B C 1
ATOM 3940 O O . ILE B 1 208 ? 0.036 12.289 -3.664 1 98.31 208 ILE B O 1
ATOM 3944 N N . TYR B 1 209 ? 1.672 13.148 -2.32 1 98.31 209 TYR B N 1
ATOM 3945 C CA . TYR B 1 209 ? 1.084 12.633 -1.092 1 98.31 209 TYR B CA 1
ATOM 3946 C C . TYR B 1 209 ? -0.391 13 -0.992 1 98.31 209 TYR B C 1
ATOM 3948 O O . TYR B 1 209 ? -1.238 12.148 -0.737 1 98.31 209 TYR B O 1
ATOM 3956 N N . PHE B 1 210 ? -0.664 14.258 -1.342 1 98.62 210 PHE B N 1
ATOM 3957 C CA . PHE B 1 210 ? -1.941 14.867 -0.997 1 98.62 210 PHE B CA 1
ATOM 3958 C C . PHE B 1 210 ? -2.93 14.742 -2.15 1 98.62 210 PHE B C 1
ATOM 3960 O O . PHE B 1 210 ? -4.145 14.781 -1.942 1 98.62 210 PHE B O 1
ATOM 3967 N N . PHE B 1 211 ? -2.375 14.547 -3.424 1 98.19 211 PHE B N 1
ATOM 3968 C CA . PHE B 1 211 ? -3.244 14.234 -4.551 1 98.19 211 PHE B CA 1
ATOM 3969 C C . PHE B 1 211 ? -4.094 13.008 -4.258 1 98.19 211 PHE B C 1
ATOM 3971 O O . PHE B 1 211 ? -5.246 12.922 -4.695 1 98.19 211 PHE B O 1
ATOM 3978 N N . VAL B 1 212 ? -3.512 12.141 -3.475 1 98.5 212 VAL B N 1
ATOM 3979 C CA . VAL B 1 212 ? -4.176 10.867 -3.193 1 98.5 212 VAL B CA 1
ATOM 3980 C C . VAL B 1 212 ? -4.895 10.945 -1.85 1 98.5 212 VAL B C 1
ATOM 3982 O O . VAL B 1 212 ? -6.078 10.617 -1.752 1 98.5 212 VAL B O 1
ATOM 3985 N N . SER B 1 213 ? -4.227 11.461 -0.834 1 98.75 213 SER B N 1
ATOM 3986 C CA . SER B 1 213 ? -4.719 11.32 0.532 1 98.75 213 SER B CA 1
ATOM 3987 C C . SER B 1 213 ? -5.906 12.242 0.789 1 98.75 213 SER B C 1
ATOM 3989 O O . SER B 1 213 ? -6.82 11.891 1.541 1 98.75 213 SER B O 1
ATOM 3991 N N . PHE B 1 214 ? -5.957 13.422 0.14 1 98.69 214 PHE B N 1
ATOM 3992 C CA . PHE B 1 214 ? -7.027 14.375 0.423 1 98.69 214 PHE B CA 1
ATOM 3993 C C . PHE B 1 214 ? -8.383 13.805 0.014 1 98.69 214 PHE B C 1
ATOM 3995 O O . PHE B 1 214 ? -9.289 13.688 0.842 1 98.69 214 PHE B O 1
ATOM 4002 N N . PRO B 1 215 ? -8.492 13.406 -1.228 1 97.38 215 PRO B N 1
ATOM 4003 C CA . PRO B 1 215 ? -9.812 12.883 -1.594 1 97.38 215 PRO B CA 1
ATOM 4004 C C . PRO B 1 215 ? -10.148 11.578 -0.88 1 97.38 215 PRO B C 1
ATOM 4006 O O . PRO B 1 215 ? -11.305 11.328 -0.556 1 97.38 215 PRO B O 1
ATOM 4009 N N . MET B 1 216 ? -9.195 10.727 -0.605 1 98 216 MET B N 1
ATOM 4010 C CA . MET B 1 216 ? -9.484 9.445 0.03 1 98 216 MET B CA 1
ATOM 4011 C C . MET B 1 216 ? -9.867 9.633 1.492 1 98 216 MET B C 1
ATOM 4013 O O . MET B 1 216 ? -10.797 8.984 1.982 1 98 216 MET B O 1
ATOM 4017 N N . PHE B 1 217 ? -9.195 10.516 2.191 1 98.44 217 PHE B N 1
ATOM 4018 C CA . PHE B 1 217 ? -9.516 10.789 3.59 1 98.44 217 PHE B CA 1
ATOM 4019 C C . PHE B 1 217 ? -10.898 11.398 3.721 1 98.44 217 PHE B C 1
ATOM 4021 O O . PHE B 1 217 ? -11.625 11.117 4.676 1 98.44 217 PHE B O 1
ATOM 4028 N N . MET B 1 218 ? -11.289 12.172 2.785 1 96.94 218 MET B N 1
ATOM 4029 C CA . MET B 1 218 ? -12.578 12.875 2.828 1 96.94 218 MET B CA 1
ATOM 4030 C C . MET B 1 218 ? -13.734 11.883 2.799 1 96.94 218 MET B C 1
ATOM 4032 O O . MET B 1 218 ? -14.789 12.141 3.371 1 96.94 218 MET B O 1
ATOM 4036 N N . ARG B 1 219 ? -13.555 10.719 2.225 1 95.56 219 ARG B N 1
ATOM 4037 C CA . ARG B 1 219 ? -14.617 9.734 2.049 1 95.56 219 ARG B CA 1
ATOM 4038 C C . ARG B 1 219 ? -15.039 9.141 3.389 1 95.56 219 ARG B C 1
ATOM 4040 O O . ARG B 1 219 ? -16.141 8.609 3.516 1 95.56 219 ARG B O 1
ATOM 4047 N N . LEU B 1 220 ? -14.211 9.266 4.367 1 96.56 220 LEU B N 1
ATOM 4048 C CA . LEU B 1 220 ? -14.477 8.617 5.648 1 96.56 220 LEU B CA 1
ATOM 4049 C C . LEU B 1 220 ? -15.617 9.305 6.379 1 96.56 220 LEU B C 1
ATOM 4051 O O . LEU B 1 220 ? -15.531 10.492 6.707 1 96.56 220 LEU B O 1
ATOM 4055 N N . ASP B 1 221 ? -16.703 8.602 6.609 1 94.75 221 ASP B N 1
ATOM 4056 C CA . ASP B 1 221 ? -17.828 9.008 7.441 1 94.75 221 ASP B CA 1
ATOM 4057 C C . ASP B 1 221 ? -18.312 10.406 7.062 1 94.75 221 ASP B C 1
ATOM 4059 O O . ASP B 1 221 ? -18.547 11.25 7.934 1 94.75 221 ASP B O 1
ATOM 4063 N N . GLU B 1 222 ? -18.391 10.664 5.832 1 91.12 222 GLU B N 1
ATOM 4064 C CA . GLU B 1 222 ? -18.734 12.008 5.375 1 91.12 222 GLU B CA 1
ATOM 4065 C C . GLU B 1 222 ? -20.203 12.305 5.617 1 91.12 222 GLU B C 1
ATOM 4067 O O . GLU B 1 222 ? -20.562 13.398 6.074 1 91.12 222 GLU B O 1
ATOM 4072 N N . THR B 1 223 ? -21.094 11.367 5.336 1 86.06 223 THR B N 1
ATOM 4073 C CA . THR B 1 223 ? -22.516 11.57 5.562 1 86.06 223 THR B CA 1
ATOM 4074 C C . THR B 1 223 ? -23.062 10.523 6.527 1 86.06 223 THR B C 1
ATOM 4076 O O . THR B 1 223 ? -22.641 9.359 6.496 1 86.06 223 THR B O 1
ATOM 4079 N N . PRO B 1 224 ? -23.969 11.016 7.344 1 80.38 224 PRO B N 1
ATOM 4080 C CA . PRO B 1 224 ? -24.547 10.055 8.281 1 80.38 224 PRO B CA 1
ATOM 4081 C C . PRO B 1 224 ? -25.281 8.906 7.574 1 80.38 224 PRO B C 1
ATOM 4083 O O . PRO B 1 224 ? -25.328 7.789 8.086 1 80.38 224 PRO B O 1
ATOM 4086 N N . GLN B 1 225 ? -25.812 9.156 6.488 1 78.94 225 GLN B N 1
ATOM 4087 C CA . GLN B 1 225 ? -26.594 8.172 5.738 1 78.94 225 GLN B CA 1
ATOM 4088 C C . GLN B 1 225 ? -25.688 7.324 4.848 1 78.94 225 GLN B C 1
ATOM 4090 O O . GLN B 1 225 ? -26.125 6.336 4.262 1 78.94 225 GLN B O 1
ATOM 4095 N N . GLY B 1 226 ? -24.531 7.73 4.859 1 76.75 226 GLY B N 1
ATOM 4096 C CA . GLY B 1 226 ? -23.609 7.008 3.994 1 76.75 226 GLY B CA 1
ATOM 4097 C C . GLY B 1 226 ? -23.125 5.711 4.602 1 76.75 226 GLY B C 1
ATOM 4098 O O . GLY B 1 226 ? -23.609 5.285 5.652 1 76.75 226 GLY B O 1
ATOM 4099 N N . ARG B 1 227 ? -22.344 5.023 3.961 1 78.56 227 ARG B N 1
ATOM 4100 C CA . ARG B 1 227 ? -21.75 3.76 4.395 1 78.56 227 ARG B CA 1
ATOM 4101 C C . ARG B 1 227 ? -20.938 3.943 5.668 1 78.56 227 ARG B C 1
ATOM 4103 O O . ARG B 1 227 ? -20.125 4.871 5.766 1 78.56 227 ARG B O 1
ATOM 4110 N N . ARG B 1 228 ? -21.234 3.205 6.676 1 86.69 228 ARG B N 1
ATOM 4111 C CA . ARG B 1 228 ? -20.438 3.207 7.902 1 86.69 228 ARG B CA 1
ATOM 4112 C C . ARG B 1 228 ? -19.078 2.555 7.68 1 86.69 228 ARG B C 1
ATOM 4114 O O . ARG B 1 228 ? -19 1.458 7.125 1 86.69 228 ARG B O 1
ATOM 4121 N N . TRP B 1 229 ? -18.031 3.24 8.055 1 94.5 229 TRP B N 1
ATOM 4122 C CA . TRP B 1 229 ? -16.672 2.713 7.949 1 94.5 229 TRP B CA 1
ATOM 4123 C C . TRP B 1 229 ? -16.266 1.974 9.227 1 94.5 229 TRP B C 1
ATOM 4125 O O . TRP B 1 229 ? -16.359 2.529 10.32 1 94.5 229 TRP B O 1
ATOM 4135 N N . SER B 1 230 ? -15.859 0.712 9.109 1 95.06 230 SER B N 1
ATOM 4136 C CA . SER B 1 230 ? -15.242 0.018 10.234 1 95.06 230 SER B CA 1
ATOM 4137 C C . SER B 1 230 ? -13.781 0.414 10.391 1 95.06 230 SER B C 1
ATOM 4139 O O . SER B 1 230 ? -13.172 0.953 9.469 1 95.06 230 SER B O 1
ATOM 4141 N N . LEU B 1 231 ? -13.25 0.22 11.586 1 97.19 231 LEU B N 1
ATOM 4142 C CA . LEU B 1 231 ? -11.836 0.528 11.812 1 97.19 231 LEU B CA 1
ATOM 4143 C C . LEU B 1 231 ? -10.945 -0.275 10.867 1 97.19 231 LEU B C 1
ATOM 4145 O O . LEU B 1 231 ? -9.922 0.225 10.406 1 97.19 231 LEU B O 1
ATOM 4149 N N . ARG B 1 232 ? -11.344 -1.518 10.578 1 95.94 232 ARG B N 1
ATOM 4150 C CA . ARG B 1 232 ? -10.594 -2.346 9.633 1 95.94 232 ARG B CA 1
ATOM 4151 C C . ARG B 1 232 ? -10.578 -1.722 8.242 1 95.94 232 ARG B C 1
ATOM 4153 O O . ARG B 1 232 ? -9.539 -1.659 7.594 1 95.94 232 ARG B O 1
ATOM 4160 N N . GLU B 1 233 ? -11.711 -1.253 7.852 1 96.31 233 GLU B N 1
ATOM 4161 C CA . GLU B 1 233 ? -11.812 -0.604 6.547 1 96.31 233 GLU B CA 1
ATOM 4162 C C . GLU B 1 233 ? -10.977 0.668 6.496 1 96.31 233 GLU B C 1
ATOM 4164 O O . GLU B 1 233 ? -10.383 0.984 5.461 1 96.31 233 GLU B O 1
ATOM 4169 N N . VAL B 1 234 ? -10.953 1.371 7.59 1 98.25 234 VAL B N 1
ATOM 4170 C CA . VAL B 1 234 ? -10.164 2.592 7.695 1 98.25 234 VAL B CA 1
ATOM 4171 C C . VAL B 1 234 ? -8.68 2.262 7.555 1 98.25 234 VAL B C 1
ATOM 4173 O O . VAL B 1 234 ? -7.957 2.924 6.805 1 98.25 234 VAL B O 1
ATOM 4176 N N . CYS B 1 235 ? -8.227 1.219 8.219 1 98.62 235 CYS B N 1
ATOM 4177 C CA . CYS B 1 235 ? -6.836 0.786 8.133 1 98.62 235 CYS B CA 1
ATOM 4178 C C . CYS B 1 235 ? -6.477 0.383 6.711 1 98.62 235 CYS B C 1
ATOM 4180 O O . CYS B 1 235 ? -5.441 0.8 6.184 1 98.62 235 CYS B O 1
ATOM 4182 N N . LEU B 1 236 ? -7.34 -0.352 6.082 1 98.25 236 LEU B N 1
ATOM 4183 C CA . LEU B 1 236 ? -7.078 -0.833 4.727 1 98.25 236 LEU B CA 1
ATOM 4184 C C . LEU B 1 236 ? -7.066 0.323 3.734 1 98.25 236 LEU B C 1
ATOM 4186 O O . LEU B 1 236 ? -6.273 0.327 2.789 1 98.25 236 LEU B O 1
ATOM 4190 N N . ASP B 1 237 ? -7.934 1.26 3.986 1 98.56 237 ASP B N 1
ATOM 4191 C CA . ASP B 1 237 ? -7.98 2.432 3.117 1 98.56 237 ASP B CA 1
ATOM 4192 C C . ASP B 1 237 ? -6.691 3.242 3.215 1 98.56 237 ASP B C 1
ATOM 4194 O O . ASP B 1 237 ? -6.164 3.703 2.201 1 98.56 237 ASP B O 1
ATOM 4198 N N . ALA B 1 238 ? -6.211 3.406 4.43 1 98.88 238 ALA B N 1
ATOM 4199 C CA . ALA B 1 238 ? -4.957 4.129 4.633 1 98.88 238 ALA B CA 1
ATOM 4200 C C . ALA B 1 238 ? -3.787 3.393 3.986 1 98.88 238 ALA B C 1
ATOM 4202 O O . ALA B 1 238 ? -2.912 4.016 3.379 1 98.88 238 ALA B O 1
ATOM 4203 N N . LEU B 1 239 ? -3.809 2.096 4.102 1 98.88 239 LEU B N 1
ATOM 4204 C CA . LEU B 1 239 ? -2.775 1.281 3.473 1 98.88 239 LEU B CA 1
ATOM 4205 C C . LEU B 1 239 ? -2.836 1.404 1.954 1 98.88 239 LEU B C 1
ATOM 4207 O O . LEU B 1 239 ? -1.801 1.529 1.295 1 98.88 239 LEU B O 1
ATOM 4211 N N . ALA B 1 240 ? -4.023 1.35 1.438 1 98.88 240 ALA B N 1
ATOM 4212 C CA . ALA B 1 240 ? -4.203 1.496 -0.005 1 98.88 240 ALA B CA 1
ATOM 4213 C C . ALA B 1 240 ? -3.689 2.85 -0.488 1 98.88 240 ALA B C 1
ATOM 4215 O O . ALA B 1 240 ? -3.021 2.934 -1.521 1 98.88 240 ALA B O 1
ATOM 4216 N N . ALA B 1 241 ? -3.992 3.902 0.283 1 98.81 241 ALA B N 1
ATOM 4217 C CA . ALA B 1 241 ? -3.475 5.227 -0.044 1 98.81 241 ALA B CA 1
ATOM 4218 C C . ALA B 1 241 ? -1.948 5.238 -0.035 1 98.81 241 ALA B C 1
ATOM 4220 O O . ALA B 1 241 ? -1.319 5.828 -0.917 1 98.81 241 ALA B O 1
ATOM 4221 N N . GLY B 1 242 ? -1.417 4.566 0.978 1 98.69 242 GLY B N 1
ATOM 4222 C CA . GLY B 1 242 ? 0.031 4.477 1.071 1 98.69 242 GLY B CA 1
ATOM 4223 C C . GLY B 1 242 ? 0.668 3.828 -0.143 1 98.69 242 GLY B C 1
ATOM 4224 O O . GLY B 1 242 ? 1.666 4.328 -0.668 1 98.69 242 GLY B O 1
ATOM 4225 N N . MET B 1 243 ? 0.095 2.762 -0.601 1 98.75 243 MET B N 1
ATOM 4226 C CA . MET B 1 243 ? 0.672 2.055 -1.741 1 98.75 243 MET B CA 1
ATOM 4227 C C . MET B 1 243 ? 0.483 2.854 -3.027 1 98.75 243 MET B C 1
ATOM 4229 O O . MET B 1 243 ? 1.37 2.879 -3.883 1 98.75 243 MET B O 1
ATOM 4233 N N . LEU B 1 244 ? -0.688 3.447 -3.139 1 98.62 244 LEU B N 1
ATOM 4234 C CA . LEU B 1 244 ? -0.942 4.258 -4.324 1 98.62 244 LEU B CA 1
ATOM 4235 C C . LEU B 1 244 ? 0.063 5.398 -4.434 1 98.62 244 LEU B C 1
ATOM 4237 O O . LEU B 1 244 ? 0.632 5.633 -5.5 1 98.62 244 LEU B O 1
ATOM 4241 N N . VAL B 1 245 ? 0.306 6.102 -3.34 1 98.56 245 VAL B N 1
ATOM 4242 C CA . VAL B 1 245 ? 1.286 7.184 -3.326 1 98.56 245 VAL B CA 1
ATOM 4243 C C . VAL B 1 245 ? 2.672 6.629 -3.65 1 98.56 245 VAL B C 1
ATOM 4245 O O . VAL B 1 245 ? 3.422 7.227 -4.426 1 98.56 245 VAL B O 1
ATOM 4248 N N . THR B 1 246 ? 2.996 5.48 -3.039 1 97.38 246 THR B N 1
ATOM 4249 C CA . THR B 1 246 ? 4.301 4.871 -3.281 1 97.38 246 THR B CA 1
ATOM 4250 C C . THR B 1 246 ? 4.496 4.59 -4.77 1 97.38 246 THR B C 1
ATOM 4252 O O . THR B 1 246 ? 5.562 4.871 -5.324 1 97.38 246 THR B O 1
ATOM 4255 N N . LEU B 1 247 ? 3.484 4.07 -5.402 1 97.25 247 LEU B N 1
ATOM 4256 C CA . LEU B 1 247 ? 3.545 3.785 -6.832 1 97.25 247 LEU B CA 1
ATOM 4257 C C . LEU B 1 247 ? 3.746 5.066 -7.633 1 97.25 247 LEU B C 1
ATOM 4259 O O . LEU B 1 247 ? 4.586 5.113 -8.539 1 97.25 247 LEU B O 1
ATOM 4263 N N . LEU B 1 248 ? 3.023 6.082 -7.289 1 97.31 248 LEU B N 1
ATOM 4264 C CA . LEU B 1 248 ? 3.107 7.344 -8.016 1 97.31 248 LEU B CA 1
ATOM 4265 C C . LEU B 1 248 ? 4.477 7.992 -7.828 1 97.31 248 LEU B C 1
ATOM 4267 O O . LEU B 1 248 ? 5.031 8.57 -8.766 1 97.31 248 LEU B O 1
ATOM 4271 N N . LEU B 1 249 ? 5 7.926 -6.629 1 95.94 249 LEU B N 1
ATOM 4272 C CA . LEU B 1 249 ? 6.328 8.469 -6.363 1 95.94 249 LEU B CA 1
ATOM 4273 C C . LEU B 1 249 ? 7.387 7.738 -7.18 1 95.94 249 LEU B C 1
ATOM 4275 O O . LEU B 1 249 ? 8.32 8.359 -7.699 1 95.94 249 LEU B O 1
ATOM 4279 N N . ASP B 1 250 ? 7.199 6.461 -7.277 1 93.38 250 ASP B N 1
ATOM 4280 C CA . ASP B 1 250 ? 8.211 5.707 -8.016 1 93.38 250 ASP B CA 1
ATOM 4281 C C . ASP B 1 250 ? 8.062 5.93 -9.523 1 93.38 250 ASP B C 1
ATOM 4283 O O . ASP B 1 250 ? 9.047 5.898 -10.258 1 93.38 250 ASP B O 1
ATOM 4287 N N . VAL B 1 251 ? 6.852 6.098 -9.961 1 93.38 251 VAL B N 1
ATOM 4288 C CA . VAL B 1 251 ? 6.664 6.492 -11.352 1 93.38 251 VAL B CA 1
ATOM 4289 C C . VAL B 1 251 ? 7.383 7.816 -11.609 1 93.38 251 VAL B C 1
ATOM 4291 O O . VAL B 1 251 ? 8.047 7.977 -12.641 1 93.38 251 VAL B O 1
ATOM 4294 N N . TRP B 1 252 ? 7.254 8.758 -10.703 1 93.94 252 TRP B N 1
ATOM 4295 C CA . TRP B 1 252 ? 7.988 10.016 -10.805 1 93.94 252 TRP B CA 1
ATOM 4296 C C . TRP B 1 252 ? 9.492 9.766 -10.898 1 93.94 252 TRP B C 1
ATOM 4298 O O . TRP B 1 252 ? 10.18 10.367 -11.719 1 93.94 252 TRP B O 1
ATOM 4308 N N . ARG B 1 253 ? 9.969 8.898 -10.078 1 90.69 253 ARG B N 1
ATOM 4309 C CA . ARG B 1 253 ? 11.398 8.609 -10.031 1 90.69 253 ARG B CA 1
ATOM 4310 C C . ARG B 1 253 ? 11.906 8.141 -11.391 1 90.69 253 ARG B C 1
ATOM 4312 O O . ARG B 1 253 ? 12.969 8.57 -11.844 1 90.69 253 ARG B O 1
ATOM 4319 N N . ILE B 1 254 ? 11.148 7.281 -12.086 1 87.69 254 ILE B N 1
ATOM 4320 C CA . ILE B 1 254 ? 11.648 6.664 -13.312 1 87.69 254 ILE B CA 1
ATOM 4321 C C . ILE B 1 254 ? 11.328 7.559 -14.508 1 87.69 254 ILE B C 1
ATOM 4323 O O . ILE B 1 254 ? 11.898 7.387 -15.586 1 87.69 254 ILE B O 1
ATOM 4327 N N . THR B 1 255 ? 10.398 8.555 -14.445 1 90.5 255 THR B N 1
ATOM 4328 C CA . THR B 1 255 ? 10.023 9.391 -15.578 1 90.5 255 THR B CA 1
ATOM 4329 C C . THR B 1 255 ? 10.656 10.773 -15.477 1 90.5 255 THR B C 1
ATOM 4331 O O . THR B 1 255 ? 11.352 11.211 -16.391 1 90.5 255 THR B O 1
ATOM 4334 N N . VAL B 1 256 ? 10.453 11.477 -14.297 1 90.44 256 VAL B N 1
ATOM 4335 C CA . VAL B 1 256 ? 10.93 12.844 -14.102 1 90.44 256 VAL B CA 1
ATOM 4336 C C . VAL B 1 256 ? 12.32 12.828 -13.477 1 90.44 256 VAL B C 1
ATOM 4338 O O . VAL B 1 256 ? 13.203 13.578 -13.898 1 90.44 256 VAL B O 1
ATOM 4341 N N . GLY B 1 257 ? 12.57 11.953 -12.523 1 89.12 257 GLY B N 1
ATOM 4342 C CA . GLY B 1 257 ? 13.867 11.859 -11.875 1 89.12 257 GLY B CA 1
ATOM 4343 C C . GLY B 1 257 ? 14.07 12.898 -10.789 1 89.12 257 GLY B C 1
ATOM 4344 O O . GLY B 1 257 ? 13.102 13.445 -10.258 1 89.12 257 GLY B O 1
ATOM 4345 N N . GLY B 1 258 ? 15.305 13.07 -10.352 1 89.69 258 GLY B N 1
ATOM 4346 C CA . GLY B 1 258 ? 15.633 13.945 -9.234 1 89.69 258 GLY B CA 1
ATOM 4347 C C . GLY B 1 258 ? 15.906 15.375 -9.656 1 89.69 258 GLY B C 1
ATOM 4348 O O . GLY B 1 258 ? 16.156 15.641 -10.828 1 89.69 258 GLY B O 1
ATOM 4349 N N . ILE B 1 259 ? 15.773 16.234 -8.719 1 91.25 259 ILE B N 1
ATOM 4350 C CA . ILE B 1 259 ? 16.078 17.641 -8.961 1 91.25 259 ILE B CA 1
ATOM 4351 C C . ILE B 1 259 ? 17.547 17.922 -8.625 1 91.25 259 ILE B C 1
ATOM 4353 O O . ILE B 1 259 ? 18.016 19.047 -8.797 1 91.25 259 ILE B O 1
ATOM 4357 N N . VAL B 1 260 ? 18.188 16.875 -8.117 1 86.12 260 VAL B N 1
ATOM 4358 C CA . VAL B 1 260 ? 19.625 16.984 -7.809 1 86.12 260 VAL B CA 1
ATOM 4359 C C . VAL B 1 260 ? 20.391 15.867 -8.516 1 86.12 260 VAL B C 1
ATOM 4361 O O . VAL B 1 260 ? 19.828 14.797 -8.766 1 86.12 260 VAL B O 1
ATOM 4364 N N . ASP B 1 261 ? 21.641 16.203 -8.914 1 75 261 ASP B N 1
ATOM 4365 C CA . ASP B 1 261 ? 22.484 15.195 -9.547 1 75 261 ASP B CA 1
ATOM 4366 C C . ASP B 1 261 ? 23.062 14.234 -8.516 1 75 261 ASP B C 1
ATOM 4368 O O . ASP B 1 261 ? 23.781 14.664 -7.598 1 75 261 ASP B O 1
ATOM 4372 N N . SER B 1 262 ? 22.406 13.281 -8.305 1 67.94 262 SER B N 1
ATOM 4373 C CA . SER B 1 262 ? 22.938 12.305 -7.355 1 67.94 262 SER B CA 1
ATOM 4374 C C . SER B 1 262 ? 22.859 10.891 -7.914 1 67.94 262 SER B C 1
ATOM 4376 O O . SER B 1 262 ? 21.859 10.516 -8.539 1 67.94 262 SER B O 1
ATOM 4378 N N . PRO B 1 263 ? 24.047 10.211 -7.805 1 62.44 263 PRO B N 1
ATOM 4379 C CA . PRO B 1 263 ? 23.953 8.805 -8.195 1 62.44 263 PRO B CA 1
ATOM 4380 C C . PRO B 1 263 ? 22.828 8.055 -7.48 1 62.44 263 PRO B C 1
ATOM 4382 O O . PRO B 1 263 ? 22.328 7.047 -7.988 1 62.44 263 PRO B O 1
ATOM 4385 N N . ALA B 1 264 ? 22.484 8.703 -6.457 1 60.94 264 ALA B N 1
ATOM 4386 C CA . ALA B 1 264 ? 21.453 8.055 -5.652 1 60.94 264 ALA B CA 1
ATOM 4387 C C . ALA B 1 264 ? 20.062 8.281 -6.254 1 60.94 264 ALA B C 1
ATOM 4389 O O . ALA B 1 264 ? 19.109 7.574 -5.918 1 60.94 264 ALA B O 1
ATOM 4390 N N . ALA B 1 265 ? 20.094 9.305 -7.047 1 54.75 265 ALA B N 1
ATOM 4391 C CA . ALA B 1 265 ? 18.797 9.617 -7.652 1 54.75 265 ALA B CA 1
ATOM 4392 C C . ALA B 1 265 ? 18.297 8.461 -8.516 1 54.75 265 ALA B C 1
ATOM 4394 O O . ALA B 1 265 ? 17.094 8.203 -8.586 1 54.75 265 ALA B O 1
ATOM 4395 N N . ALA B 1 266 ? 19.281 7.832 -9.203 1 54.41 266 ALA B N 1
ATOM 4396 C CA . ALA B 1 266 ? 18.891 6.711 -10.055 1 54.41 266 ALA B CA 1
ATOM 4397 C C . ALA B 1 266 ? 18.516 5.492 -9.227 1 54.41 266 ALA B C 1
ATOM 4399 O O . ALA B 1 266 ? 17.812 4.594 -9.711 1 54.41 266 ALA B O 1
ATOM 4400 N N . ALA B 1 267 ? 19.094 5.555 -8.055 1 54.75 267 ALA B N 1
ATOM 4401 C CA . ALA B 1 267 ? 18.875 4.379 -7.219 1 54.75 267 ALA B CA 1
ATOM 4402 C C . ALA B 1 267 ? 17.453 4.34 -6.691 1 54.75 267 ALA B C 1
ATOM 4404 O O . ALA B 1 267 ? 16.938 3.271 -6.355 1 54.75 267 ALA B O 1
ATOM 4405 N N . GLY B 1 268 ? 16.609 5.07 -7.066 1 47.12 268 GLY B N 1
ATOM 4406 C CA . GLY B 1 268 ? 15.219 5.141 -6.625 1 47.12 268 GLY B CA 1
ATOM 4407 C C . GLY B 1 268 ? 15.062 5.008 -5.121 1 47.12 268 GLY B C 1
ATOM 4408 O O . GLY B 1 268 ? 15.539 5.863 -4.367 1 47.12 268 GLY B O 1
ATOM 4409 N N . LEU B 1 269 ? 14.469 3.887 -4.52 1 44.56 269 LEU B N 1
ATOM 4410 C CA . LEU B 1 269 ? 14.391 3.584 -3.094 1 44.56 269 LEU B CA 1
ATOM 4411 C C . LEU B 1 269 ? 15.727 3.055 -2.58 1 44.56 269 LEU B C 1
ATOM 4413 O O . LEU B 1 269 ? 15.867 1.857 -2.318 1 44.56 269 LEU B O 1
ATOM 4417 N N . GLN B 1 270 ? 16.859 3.566 -2.965 1 42.66 270 GLN B N 1
ATOM 4418 C CA . GLN B 1 270 ? 18.062 3.119 -2.279 1 42.66 270 GLN B CA 1
ATOM 4419 C C . GLN B 1 270 ? 17.984 3.393 -0.781 1 42.66 270 GLN B C 1
ATOM 4421 O O . GLN B 1 270 ? 17.75 4.531 -0.363 1 42.66 270 GLN B O 1
ATOM 4426 N N . TRP B 1 271 ? 17.547 2.596 0.051 1 36.31 271 TRP B N 1
ATOM 4427 C CA . TRP B 1 271 ? 17.797 2.922 1.45 1 36.31 271 TRP B CA 1
ATOM 4428 C C . TRP B 1 271 ? 19.266 3.246 1.673 1 36.31 271 TRP B C 1
ATOM 4430 O O . TRP B 1 271 ? 20.141 2.68 1.014 1 36.31 271 TRP B O 1
ATOM 4440 N N . ALA B 1 272 ? 19.703 4.422 2.248 1 33.44 272 ALA B N 1
ATOM 4441 C CA . ALA B 1 272 ? 20.906 5.223 2.389 1 33.44 272 ALA B CA 1
ATOM 4442 C C . ALA B 1 272 ? 22.094 4.352 2.773 1 33.44 272 ALA B C 1
ATOM 4444 O O . ALA B 1 272 ? 22.047 3.619 3.764 1 33.44 272 ALA B O 1
ATOM 4445 N N . VAL B 1 273 ? 22.969 3.938 1.932 1 32.66 273 VAL B N 1
ATOM 4446 C CA . VAL B 1 273 ? 24.328 3.615 2.338 1 32.66 273 VAL B CA 1
ATOM 4447 C C . VAL B 1 273 ? 24.844 4.676 3.312 1 32.66 273 VAL B C 1
ATOM 4449 O O . VAL B 1 273 ? 24.266 5.758 3.42 1 32.66 273 VAL B O 1
ATOM 4452 N N . GLU B 1 274 ? 26.125 4.598 3.48 1 30.17 274 GLU B N 1
ATOM 4453 C CA . GLU B 1 274 ? 27.031 5.242 4.434 1 30.17 274 GLU B CA 1
ATOM 4454 C C . GLU B 1 274 ? 26.953 6.762 4.32 1 30.17 274 GLU B C 1
ATOM 4456 O O . GLU B 1 274 ? 27.156 7.32 3.242 1 30.17 274 GLU B O 1
ATOM 4461 N N . VAL B 1 275 ? 26.062 7.328 5.031 1 28.77 275 VAL B N 1
ATOM 4462 C CA . VAL B 1 275 ? 26.375 8.719 5.34 1 28.77 275 VAL B CA 1
ATOM 4463 C C . VAL B 1 275 ? 27.875 8.891 5.496 1 28.77 275 VAL B C 1
ATOM 4465 O O . VAL B 1 275 ? 28.5 8.273 6.363 1 28.77 275 VAL B O 1
ATOM 4468 N N . GLN B 1 276 ? 28.688 9.148 4.477 1 23.88 276 GLN B N 1
ATOM 4469 C CA . GLN B 1 276 ? 30 9.727 4.758 1 23.88 276 GLN B CA 1
ATOM 4470 C C . GLN B 1 276 ? 29.891 10.898 5.734 1 23.88 276 GLN B C 1
ATOM 4472 O O . GLN B 1 276 ? 29.219 11.891 5.449 1 23.88 276 GLN B O 1
ATOM 4477 N N . GLY B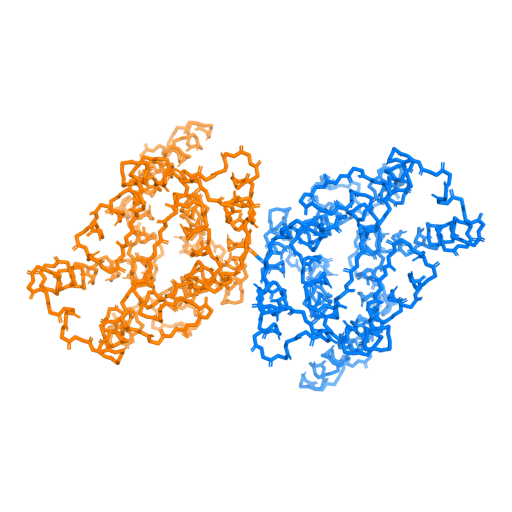 1 277 ? 29.594 10.656 7.043 1 21.84 277 GLY B N 1
ATOM 4478 C CA . GLY B 1 277 ? 30.422 11.602 7.77 1 21.84 277 GLY B CA 1
ATOM 4479 C C . GLY B 1 277 ? 31.891 11.484 7.426 1 21.84 277 GLY B C 1
ATOM 4480 O O . GLY B 1 277 ? 32.375 10.414 7.051 1 21.84 277 GLY B O 1
#

Secondary structure (DSSP, 8-state):
-----TTS-SSHHHHHHHHHHHHHHHHHHIIIIIIITTTTGGGG--HHHHHHHHHHHHTHHHHHHHHS--GGGTTS-GGG-HHHHHHHHHHHHHHHIIIIIHHHHHHHH-EEE-S---EETTEEHHHHHHHHHHHHHHHHHHHHHHHHHHHHTTTS-HHHHHHHHHHHHHHHHHHHHHHHHHHHTT-TTEEES-HHHIIIIIHHHHHHHHHHHHHHHHTTT-STTSPPPPHHHHHHHHHHHHHHHHHHHHHHHHHT--SS--HHHHHSS--------/-----TTS-SSHHHHHHHHHHHHHHHHHHHHIIIIITTTTGGGG--HHHHHHHHHHHHTHHHHHHHHS--GGGTTS-GGG-HHHHHHHHHHHHHHHIIIIIHHHHHHHH-EEE-S---EETTEEHHHHHHHHHHHHHHHHHHHHHHHHHHHHTTTS-HHHHHHHHHHHHHHHHHHHHHHHHHHHTT-TTEEES-HHHIIIIIHHHHHHHHHHHHHHHHTTT-STTSPPPPHHHHHHHHHHHHHHHHHHHHHHHHHT--SS--HHHHHSS--------

InterPro domains:
  IPR020532 Cycloeucalenol cycloisomerase [PTHR35136] (3-265)